Protein AF-A0A542JDL1-F1 (afdb_monomer)

Solvent-accessible surface area (backbone atoms only — not comparable to full-atom values): 21904 Å² total; per-residue (Å²): 132,82,63,81,67,79,85,82,78,101,64,86,51,39,43,57,43,78,58,89,78,46,57,87,35,74,65,71,16,30,47,76,45,50,48,63,44,62,78,68,61,75,59,89,85,88,83,86,91,73,63,90,62,46,64,62,52,48,58,57,48,55,65,62,61,73,72,66,77,80,80,85,80,76,88,78,86,80,82,90,87,71,86,80,80,75,82,74,82,77,79,75,71,86,56,79,58,54,54,52,52,51,52,53,50,52,49,50,48,52,52,49,55,56,51,54,67,49,45,57,62,52,50,53,51,49,49,54,50,39,51,72,70,62,78,46,55,76,68,55,51,50,52,54,50,52,55,48,48,53,52,50,48,52,52,52,52,50,43,51,51,52,22,51,51,41,27,51,55,32,46,75,71,71,43,54,75,66,56,14,45,35,52,13,33,43,72,70,31,62,63,72,56,13,48,51,50,38,48,50,53,46,25,53,50,27,34,54,31,47,77,67,70,51,62,71,66,66,88,92,40,49,78,41,51,35,51,71,84,45,45,60,59,52,49,52,51,56,68,44,44,63,57,52,53,52,50,42,67,74,72,45,88,50,66,69,58,42,51,53,50,49,53,51,50,54,52,50,43,54,49,51,52,13,48,53,25,20,33,67,31,30,40,24,38,39,46,96,56,30,37,38,45,46,47,49,85,75,36,71,49,78,43,59,23,76,41,54,66,47,71,45,86,44,78,48,68,82,50,91,48,70,64,44,77,56,98,34,32,35,36,35,32,53,78,39,31,19,42,29,34,34,35,39,73,53,75,42,79,44,50,79,39,95,94,48,76,67,41,58,27,38,32,44,29,32,47,48,64,54,60,69,60,47,43,51,54,54,51,56,48,35,72,72,99

Secondary structure (DSSP, 8-state):
-------SSSS--EEEEE-SS-TTSTBTTEEEEETHHHHTT----------TTHHHHHHHHHHHHTT-PPP-----PPPS-S-----------SHHHHHHHHHHHHHHHHHHHHHHHHHHHHHHHHHHHHHHTT-S-HHHHHHHHHHHHHHHHHHHHHHHHHHHHHHHHHHHTT--HHHHHHHHHHH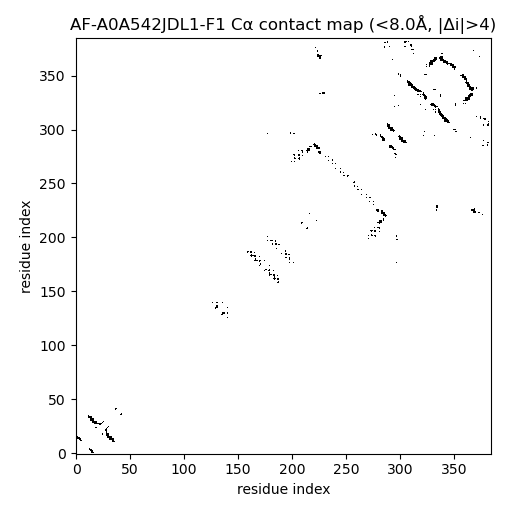HS-HHHHHHHHHHHHHHHHHHHHHTT--S--TT-EEE---TTTHHHHHHHHHHHHHHHHHHHHH---HHHHHHHHHHHHHHHHHHHHHHHHHHHS-EEEETTEEEEEETTTEEEEEEGGGEEEEEEEEE----SSSEEETTEEEE-BTTBEEEEEEEEEEEEE-SSTTSPPEEEEEEEE--S-HHHHHHHHHHHHHH-

Structure (mmCIF, N/CA/C/O backbone):
data_AF-A0A542JDL1-F1
#
_entry.id   AF-A0A542JDL1-F1
#
loop_
_atom_site.group_PDB
_atom_site.id
_atom_site.type_symbol
_atom_site.label_atom_id
_atom_site.label_alt_id
_atom_site.label_comp_id
_atom_site.label_asym_id
_atom_site.label_entity_id
_atom_site.label_seq_id
_atom_site.pdbx_PDB_ins_code
_atom_site.Cartn_x
_atom_site.Cartn_y
_atom_site.Cartn_z
_atom_site.occupancy
_atom_site.B_iso_or_equiv
_atom_site.auth_seq_id
_atom_site.auth_comp_id
_atom_site.auth_asym_id
_atom_site.auth_atom_id
_atom_site.pdbx_PDB_model_num
ATOM 1 N N . MET A 1 1 ? 19.015 -34.267 10.831 1.00 32.06 1 MET A N 1
ATOM 2 C CA . MET A 1 1 ? 19.212 -35.729 10.903 1.00 32.06 1 MET A CA 1
ATOM 3 C C . MET A 1 1 ? 18.050 -36.296 11.709 1.00 32.06 1 MET A C 1
ATOM 5 O O . MET A 1 1 ? 18.019 -36.111 12.917 1.00 32.06 1 MET A O 1
ATOM 9 N N . ILE A 1 2 ? 17.034 -36.841 11.033 1.00 35.03 2 ILE A N 1
ATOM 10 C CA . ILE A 1 2 ? 15.850 -37.437 11.670 1.00 35.03 2 ILE A CA 1
ATOM 11 C C . ILE A 1 2 ? 16.162 -38.924 11.832 1.00 35.03 2 ILE A C 1
ATOM 13 O O . ILE A 1 2 ? 16.300 -39.626 10.835 1.00 35.03 2 ILE A O 1
ATOM 17 N N . SER A 1 3 ? 16.343 -39.383 13.068 1.00 35.00 3 SER A N 1
ATOM 18 C CA . SER A 1 3 ? 16.451 -40.809 13.382 1.00 35.00 3 SER A CA 1
ATOM 19 C C . SER A 1 3 ? 15.137 -41.237 14.024 1.00 35.00 3 SER A C 1
ATOM 21 O O . SER A 1 3 ? 14.759 -40.691 15.063 1.00 35.00 3 SER A O 1
ATOM 23 N N . GLY A 1 4 ? 14.407 -42.137 13.366 1.00 37.56 4 GLY A N 1
ATOM 24 C CA . GLY A 1 4 ? 13.208 -42.752 13.926 1.00 37.56 4 GLY A CA 1
ATOM 25 C C . GLY A 1 4 ? 13.611 -43.799 14.956 1.00 37.56 4 GLY A C 1
ATOM 26 O O . GLY A 1 4 ? 14.394 -44.695 14.650 1.00 37.56 4 GLY A O 1
ATOM 27 N N . ILE A 1 5 ? 13.088 -43.683 16.173 1.00 40.69 5 ILE A N 1
ATOM 28 C CA . ILE A 1 5 ? 13.217 -44.715 17.200 1.00 40.69 5 ILE A CA 1
ATOM 29 C C . ILE A 1 5 ? 11.825 -45.298 17.410 1.00 40.69 5 ILE A C 1
ATOM 31 O O . ILE A 1 5 ? 10.937 -44.608 17.897 1.00 40.69 5 ILE A O 1
ATOM 35 N N . SER A 1 6 ? 11.649 -46.569 17.064 1.00 37.97 6 SER A N 1
ATOM 36 C CA . SER A 1 6 ? 10.737 -47.450 17.794 1.00 37.97 6 SER A CA 1
ATOM 37 C C . SER A 1 6 ? 11.173 -48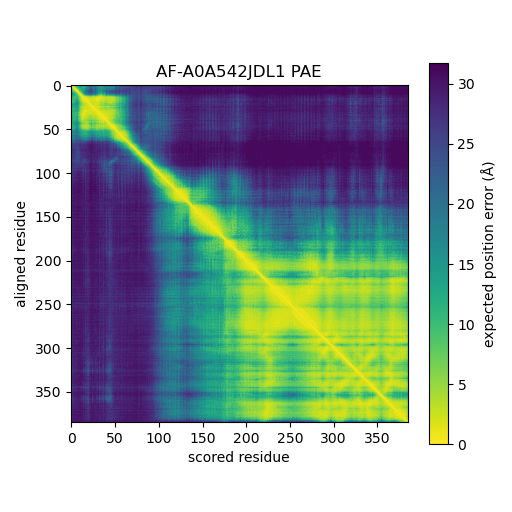.903 17.580 1.00 37.97 6 SER A C 1
ATOM 39 O O . SER A 1 6 ? 10.974 -49.462 16.496 1.00 37.97 6 SER A O 1
ATOM 41 N N . PRO A 1 7 ? 11.832 -49.531 18.568 1.00 39.81 7 PRO A N 1
ATOM 42 C CA . PRO A 1 7 ? 11.966 -50.971 18.609 1.00 39.81 7 PRO A CA 1
ATOM 43 C C . PRO A 1 7 ? 10.671 -51.551 19.192 1.00 39.81 7 PRO A C 1
ATOM 45 O O . PRO A 1 7 ? 10.426 -51.411 20.378 1.00 39.81 7 PRO A O 1
ATOM 48 N N . ARG A 1 8 ? 9.882 -52.223 18.345 1.00 43.44 8 ARG A N 1
ATOM 49 C CA . ARG A 1 8 ? 8.829 -53.199 18.702 1.00 43.44 8 ARG A CA 1
ATOM 50 C C . ARG A 1 8 ? 7.831 -52.775 19.805 1.00 43.44 8 ARG A C 1
ATOM 52 O O . ARG A 1 8 ? 8.118 -52.903 20.985 1.00 43.44 8 ARG A O 1
ATOM 59 N N . GLY A 1 9 ? 6.585 -52.511 19.402 1.00 40.47 9 GLY A N 1
ATOM 60 C CA . GLY A 1 9 ? 5.403 -52.653 20.268 1.00 40.47 9 GLY A CA 1
ATOM 61 C C . GLY A 1 9 ? 4.660 -51.350 20.575 1.00 40.47 9 GLY A C 1
ATOM 62 O O . GLY A 1 9 ? 5.189 -50.471 21.236 1.00 40.47 9 GLY A O 1
ATOM 63 N N . THR A 1 10 ? 3.419 -51.269 20.085 1.00 44.84 10 THR A N 1
ATOM 64 C CA . THR A 1 10 ? 2.238 -50.594 20.679 1.00 44.84 10 THR A CA 1
ATOM 65 C C . THR A 1 10 ? 2.277 -49.134 21.167 1.00 44.84 10 THR A C 1
ATOM 67 O O . THR A 1 10 ? 1.243 -48.679 21.643 1.00 44.84 10 THR A O 1
ATOM 70 N N . GLU A 1 11 ? 3.349 -48.358 20.991 1.00 48.88 11 GLU A N 1
ATOM 71 C CA . GLU A 1 11 ? 3.325 -46.905 21.250 1.00 48.88 11 GLU A CA 1
ATOM 72 C C . GLU A 1 11 ? 3.277 -46.056 19.961 1.00 48.88 11 GLU A C 1
ATOM 74 O O . GLU A 1 11 ? 3.924 -46.413 18.967 1.00 48.88 11 GLU A O 1
ATOM 79 N N . PRO A 1 12 ? 2.536 -44.924 19.944 1.00 58.44 12 PRO A N 1
ATOM 80 C CA . PRO A 1 12 ? 2.512 -44.004 18.809 1.00 58.44 12 PRO A CA 1
ATOM 81 C C . PRO A 1 12 ? 3.921 -43.462 18.546 1.00 58.44 12 PRO A C 1
ATOM 83 O O . PRO A 1 12 ? 4.514 -42.800 19.395 1.00 58.44 12 PRO A O 1
ATOM 86 N N . GLY A 1 13 ? 4.479 -43.752 17.370 1.00 77.25 13 GLY A N 1
ATOM 87 C CA . GLY A 1 13 ? 5.825 -43.302 17.023 1.00 77.25 13 GLY A CA 1
ATOM 88 C C . GLY A 1 13 ? 5.961 -41.772 17.023 1.00 77.25 13 GLY A C 1
ATOM 89 O O . GLY A 1 13 ? 4.993 -41.034 16.816 1.00 77.25 13 GLY A O 1
ATOM 90 N N . ALA A 1 14 ? 7.180 -41.284 17.261 1.00 83.69 14 ALA A N 1
ATOM 91 C CA . ALA A 1 14 ? 7.485 -39.857 17.315 1.00 83.69 14 ALA A CA 1
ATOM 92 C C . ALA A 1 14 ? 8.781 -39.515 16.568 1.00 83.69 14 ALA A C 1
ATOM 94 O O . ALA A 1 14 ? 9.742 -40.288 16.525 1.00 83.69 14 ALA A O 1
ATOM 95 N N . PHE A 1 15 ? 8.828 -38.316 15.992 1.00 84.31 15 PHE A N 1
ATOM 96 C CA . PHE A 1 15 ? 10.044 -37.706 15.476 1.00 84.31 15 PHE A CA 1
ATOM 97 C C . PHE A 1 15 ? 10.822 -37.044 16.605 1.00 84.31 15 PHE A C 1
ATOM 99 O O . PHE A 1 15 ? 10.274 -36.275 17.391 1.00 84.31 15 PHE A O 1
ATOM 106 N N . ARG A 1 16 ? 12.135 -37.262 16.644 1.00 86.38 16 ARG A N 1
ATOM 107 C CA . ARG A 1 16 ? 13.022 -36.455 17.480 1.00 86.38 16 ARG A CA 1
ATOM 108 C C . ARG A 1 16 ? 13.353 -35.150 16.758 1.00 86.38 16 ARG A C 1
ATOM 110 O O . ARG A 1 16 ? 13.990 -35.173 15.705 1.00 86.38 16 ARG A O 1
ATOM 117 N N . ILE A 1 17 ? 12.947 -34.026 17.339 1.00 89.69 17 ILE A N 1
ATOM 118 C CA . ILE A 1 17 ? 13.178 -32.679 16.807 1.00 89.69 17 ILE A CA 1
ATOM 119 C C . ILE A 1 17 ? 14.267 -31.965 17.608 1.00 89.69 17 ILE A C 1
ATOM 121 O O . ILE A 1 17 ? 14.363 -32.130 18.823 1.00 89.69 17 ILE A O 1
ATOM 125 N N . ARG A 1 18 ? 15.099 -31.172 16.929 1.00 88.25 18 ARG A N 1
ATOM 126 C CA . ARG A 1 18 ? 16.069 -30.268 17.561 1.00 88.25 18 ARG A CA 1
ATOM 127 C C . ARG A 1 18 ? 15.521 -28.851 17.482 1.00 88.25 18 ARG A C 1
ATOM 129 O O . ARG A 1 18 ? 15.184 -28.412 16.387 1.00 88.25 18 ARG A O 1
ATOM 136 N N . ASN A 1 19 ? 15.459 -28.155 18.609 1.00 83.69 19 ASN A N 1
ATOM 137 C CA . ASN A 1 19 ? 14.991 -26.774 18.673 1.00 83.69 19 ASN A CA 1
ATOM 138 C C . ASN A 1 19 ? 16.173 -25.798 18.824 1.00 83.69 19 ASN A C 1
ATOM 140 O O . ASN A 1 19 ? 17.280 -26.195 19.192 1.00 83.69 19 ASN A O 1
ATOM 144 N N . SER A 1 20 ? 15.945 -24.522 18.521 1.00 86.06 20 SER A N 1
ATOM 145 C CA . SER A 1 20 ? 16.927 -23.436 18.606 1.00 86.06 20 SER A CA 1
ATOM 146 C C . SER A 1 20 ? 16.828 -22.611 19.897 1.00 86.06 20 SER A C 1
ATOM 148 O O . SER A 1 20 ? 17.533 -21.617 20.027 1.00 86.06 20 SER A O 1
ATOM 150 N N . TRP A 1 21 ? 15.997 -23.005 20.868 1.00 81.50 21 TRP A N 1
ATOM 151 C CA . TRP A 1 21 ? 15.801 -22.302 22.153 1.00 81.50 21 TRP A CA 1
ATOM 152 C C . TRP A 1 21 ? 16.861 -22.619 23.226 1.00 81.50 21 TRP A C 1
ATOM 154 O O . TRP A 1 21 ? 16.598 -22.536 24.422 1.00 81.50 21 TRP A O 1
ATOM 164 N N . GLY A 1 22 ? 18.072 -22.992 22.808 1.00 73.06 22 GLY A N 1
ATOM 165 C CA . GLY A 1 22 ? 19.167 -23.349 23.711 1.00 73.06 22 GLY A CA 1
ATOM 166 C C . GLY A 1 22 ? 19.076 -24.767 24.293 1.00 73.06 22 GLY A C 1
ATOM 167 O O . GLY A 1 22 ? 18.104 -25.498 24.104 1.00 73.06 22 GLY A O 1
ATOM 168 N N . THR A 1 23 ? 20.136 -25.182 24.991 1.00 87.19 23 THR A N 1
ATOM 169 C CA . THR A 1 23 ? 20.276 -26.540 25.554 1.00 87.19 23 THR A CA 1
ATOM 170 C C . THR A 1 23 ? 19.458 -26.765 26.825 1.00 87.19 23 THR A C 1
ATOM 172 O O . THR A 1 23 ? 19.234 -27.918 27.191 1.00 87.19 23 THR A O 1
ATOM 175 N N . GLY A 1 24 ? 18.985 -25.690 27.467 1.00 77.94 24 GLY A N 1
ATOM 176 C CA . GLY A 1 24 ? 18.113 -25.744 28.644 1.00 77.94 24 GLY A CA 1
ATOM 177 C C . GLY A 1 24 ? 16.659 -26.123 28.340 1.00 77.94 24 GLY A C 1
ATOM 178 O O . GLY A 1 24 ? 15.908 -26.419 29.262 1.00 77.94 24 GLY A O 1
ATOM 179 N N . TRP A 1 25 ? 16.251 -26.140 27.067 1.00 84.25 25 TRP A N 1
ATOM 180 C CA . TRP A 1 25 ? 14.904 -26.540 26.661 1.00 84.25 25 TRP A CA 1
ATOM 181 C C . TRP A 1 25 ? 14.836 -28.028 26.286 1.00 84.25 25 TRP A C 1
ATOM 183 O O . TRP A 1 25 ? 15.697 -28.546 25.570 1.00 84.25 25 TRP A O 1
ATOM 193 N N . GLY A 1 26 ? 13.783 -28.720 26.731 1.00 86.88 26 GLY A N 1
ATOM 194 C CA . GLY A 1 26 ? 13.583 -30.147 26.464 1.00 86.88 26 GLY A CA 1
ATOM 195 C C . GLY A 1 26 ? 14.685 -31.023 27.072 1.00 86.88 26 GLY A C 1
ATOM 196 O O . GLY A 1 26 ? 15.199 -30.745 28.153 1.00 86.88 26 GLY A O 1
ATOM 197 N N . ARG A 1 27 ? 15.074 -32.096 26.373 1.00 83.12 27 ARG A N 1
ATOM 198 C CA . ARG A 1 27 ? 16.252 -32.902 26.735 1.00 83.12 27 ARG A CA 1
ATOM 199 C C . ARG A 1 27 ? 17.445 -32.464 25.891 1.00 83.12 27 ARG A C 1
ATOM 201 O O . ARG A 1 27 ? 17.598 -32.915 24.756 1.00 83.12 27 ARG A O 1
ATOM 208 N N . GLN A 1 28 ? 18.276 -31.581 26.449 1.00 86.75 28 GLN A N 1
ATOM 209 C CA . GLN A 1 28 ? 19.470 -31.020 25.796 1.00 86.75 28 GLN A CA 1
ATOM 210 C C . GLN A 1 28 ? 19.168 -30.319 24.454 1.00 86.75 28 GLN A C 1
ATOM 212 O O . GLN A 1 28 ? 19.887 -30.496 23.470 1.00 86.75 28 GLN A O 1
ATOM 217 N N . GLY A 1 29 ? 18.076 -29.554 24.378 1.00 83.56 29 GLY A N 1
ATOM 218 C CA . GLY A 1 29 ? 17.632 -28.876 23.153 1.00 83.56 29 GLY A CA 1
ATOM 219 C C . GLY A 1 29 ? 16.816 -29.751 22.192 1.00 83.56 29 GLY A C 1
ATOM 220 O O . GLY A 1 29 ? 16.484 -29.303 21.091 1.00 83.56 29 GLY A O 1
ATOM 221 N N . TYR A 1 30 ? 16.488 -30.992 22.571 1.00 90.06 30 TYR A N 1
ATOM 222 C CA . TYR A 1 30 ? 15.665 -31.901 21.770 1.00 90.06 30 TYR A CA 1
ATOM 223 C C . TYR A 1 30 ? 14.284 -32.136 22.387 1.00 90.06 30 TYR A C 1
ATOM 225 O O . TYR A 1 30 ? 14.144 -32.270 23.604 1.00 90.06 30 TYR A O 1
ATOM 233 N N . GLY A 1 31 ? 13.281 -32.253 21.516 1.00 86.31 31 GLY A N 1
ATOM 234 C CA . GLY A 1 31 ? 11.911 -32.647 21.843 1.00 86.31 31 GLY A CA 1
ATOM 235 C C . GLY A 1 31 ? 11.453 -33.851 21.019 1.00 86.31 31 GLY A C 1
ATOM 236 O O . GLY A 1 31 ? 12.120 -34.254 20.061 1.00 86.31 31 GLY A O 1
ATOM 237 N N . LEU A 1 32 ? 10.311 -34.424 21.392 1.00 88.31 32 LEU A N 1
ATOM 238 C CA . LEU A 1 32 ? 9.630 -35.471 20.631 1.00 88.31 32 LEU A CA 1
ATOM 239 C C . LEU A 1 32 ? 8.338 -34.900 20.046 1.00 88.31 32 LEU A C 1
ATOM 241 O O . LEU A 1 32 ? 7.563 -34.269 20.757 1.00 88.31 32 LEU A O 1
ATOM 245 N N . LEU A 1 33 ? 8.128 -35.121 18.753 1.00 84.38 33 LEU A N 1
ATOM 246 C CA . LEU A 1 33 ? 6.940 -34.720 18.012 1.00 84.38 33 LEU A CA 1
ATOM 247 C C . LEU A 1 33 ? 6.203 -35.985 17.547 1.00 84.38 33 LEU A C 1
ATOM 249 O O . LEU A 1 33 ? 6.721 -36.675 16.665 1.00 84.38 33 LEU A O 1
ATOM 253 N N . PRO A 1 34 ? 5.034 -36.322 18.116 1.00 84.38 34 PRO A N 1
ATOM 254 C CA . PRO A 1 34 ? 4.273 -37.505 17.715 1.00 84.38 34 PRO A CA 1
ATOM 255 C C . PRO A 1 34 ? 3.920 -37.493 16.224 1.00 84.38 34 PRO A C 1
ATOM 257 O O . PRO A 1 34 ? 3.607 -36.437 15.671 1.00 84.38 34 PRO A O 1
ATOM 260 N N . TYR A 1 35 ? 3.899 -38.660 15.574 1.00 80.31 35 TYR A N 1
ATOM 261 C CA . TYR A 1 35 ? 3.493 -38.775 14.164 1.00 80.31 35 TYR A CA 1
ATOM 262 C C . TYR A 1 35 ? 2.070 -38.263 13.912 1.00 80.31 35 TYR A C 1
ATOM 264 O O . TYR A 1 35 ? 1.810 -37.710 12.845 1.00 80.31 35 TYR A O 1
ATOM 272 N N . ALA A 1 36 ? 1.198 -38.322 14.923 1.00 75.69 36 ALA A N 1
ATOM 273 C CA . ALA A 1 36 ? -0.155 -37.774 14.873 1.00 75.69 36 ALA A CA 1
ATOM 274 C C . ALA A 1 36 ? -0.201 -36.293 14.445 1.00 75.69 36 ALA A C 1
ATOM 276 O O . ALA A 1 36 ? -1.127 -35.899 13.747 1.00 75.69 36 ALA A O 1
ATOM 277 N N . PHE A 1 37 ? 0.812 -35.479 14.774 1.00 74.75 37 PHE A N 1
ATOM 278 C CA . PHE A 1 37 ? 0.869 -34.077 14.331 1.00 74.75 37 PHE A CA 1
ATOM 279 C C . PHE A 1 37 ? 1.006 -33.940 12.809 1.00 74.75 37 PHE A C 1
ATOM 281 O O . PHE A 1 37 ? 0.487 -32.990 12.223 1.00 74.75 37 PHE A O 1
ATOM 288 N N . PHE A 1 38 ? 1.690 -34.885 12.162 1.00 76.81 38 PHE A N 1
ATOM 289 C CA . PHE A 1 38 ? 1.789 -34.942 10.705 1.00 76.81 38 PHE A CA 1
ATOM 290 C C . PHE A 1 38 ? 0.529 -35.537 10.081 1.00 76.81 38 PHE A C 1
ATOM 292 O O . PHE A 1 38 ? 0.024 -34.995 9.101 1.00 76.81 38 PHE A O 1
ATOM 299 N N . GLU A 1 39 ? 0.003 -36.620 10.656 1.00 75.81 39 GLU A N 1
ATOM 300 C CA . GLU A 1 39 ? -1.213 -37.275 10.159 1.00 75.81 39 GLU A CA 1
ATOM 301 C C . GLU A 1 39 ? -2.433 -36.346 10.218 1.00 75.81 39 GLU A C 1
ATOM 303 O O . GLU A 1 39 ? -3.248 -36.343 9.300 1.00 75.81 39 GLU A O 1
ATOM 308 N N . GLN A 1 40 ? -2.519 -35.502 11.249 1.00 76.94 40 GLN A N 1
ATOM 309 C CA . GLN A 1 40 ? -3.594 -34.523 11.440 1.00 76.94 40 GLN A CA 1
ATOM 310 C C . GLN A 1 40 ? -3.332 -33.174 10.744 1.00 76.94 40 GLN A C 1
ATOM 312 O O . GLN A 1 40 ? -4.075 -32.225 10.967 1.00 76.94 40 GLN A O 1
ATOM 317 N N . GLN A 1 41 ? -2.285 -33.063 9.914 1.00 75.56 41 GLN A N 1
ATOM 318 C CA . GLN A 1 41 ? -1.916 -31.833 9.192 1.00 75.56 41 GLN A CA 1
ATOM 319 C C . GLN A 1 41 ? -1.727 -30.593 10.092 1.00 75.56 41 GLN A C 1
ATOM 321 O O . GLN A 1 41 ? -1.941 -29.459 9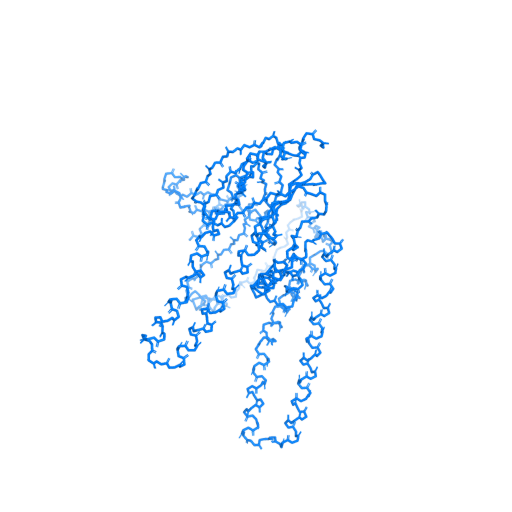.670 1.00 75.56 41 GLN A O 1
ATOM 326 N N . LEU A 1 42 ? -1.256 -30.788 11.326 1.00 72.75 42 LEU A N 1
ATOM 327 C CA . LEU A 1 42 ? -0.994 -29.706 12.286 1.00 72.75 42 LEU A CA 1
ATOM 328 C C . LEU A 1 42 ? 0.377 -29.035 12.076 1.00 72.75 42 LEU A C 1
ATOM 330 O O . LEU A 1 42 ? 0.768 -28.146 12.830 1.00 72.75 42 LEU A O 1
ATOM 334 N N . THR A 1 43 ? 1.128 -29.463 11.058 1.00 75.69 43 THR A N 1
ATOM 335 C CA . THR A 1 43 ? 2.418 -28.874 10.669 1.00 75.69 43 THR A CA 1
ATOM 336 C C . THR A 1 43 ? 2.249 -28.041 9.398 1.00 75.69 43 THR A C 1
ATOM 338 O O . THR A 1 43 ? 1.572 -28.473 8.473 1.00 75.69 43 THR A O 1
ATOM 341 N N . GLY A 1 44 ? 2.845 -26.843 9.352 1.00 73.69 44 GLY A N 1
ATOM 342 C CA . GLY A 1 44 ? 2.694 -25.911 8.226 1.00 73.69 44 GLY A CA 1
ATOM 343 C C . GLY A 1 44 ? 3.479 -26.325 6.978 1.00 73.69 44 GLY A C 1
ATOM 344 O O . GLY A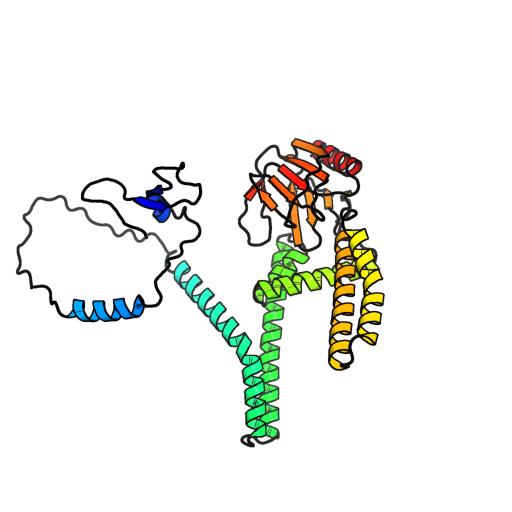 1 44 ? 2.918 -26.851 6.024 1.00 73.69 44 GLY A O 1
ATOM 345 N N . GLU A 1 45 ? 4.792 -26.077 6.970 1.00 69.44 45 GLU A N 1
ATOM 346 C CA . GLU A 1 45 ? 5.674 -26.429 5.850 1.00 69.44 45 GLU A CA 1
ATOM 347 C C . GLU A 1 45 ? 6.738 -27.442 6.279 1.00 69.44 45 GLU A C 1
ATOM 349 O O . GLU A 1 45 ? 7.321 -27.336 7.358 1.00 69.44 45 GLU A O 1
ATOM 354 N N . SER A 1 46 ? 7.016 -28.413 5.408 1.00 77.38 46 SER A N 1
ATOM 355 C CA . SER A 1 46 ? 8.009 -29.464 5.638 1.00 77.38 46 SER A CA 1
ATOM 356 C C . SER A 1 46 ? 9.031 -29.486 4.509 1.00 77.38 46 SER A C 1
ATOM 358 O O . SER A 1 46 ? 8.686 -29.720 3.353 1.00 77.38 46 SER A O 1
ATOM 360 N N . TRP A 1 47 ? 10.300 -29.275 4.854 1.00 66.62 47 TRP A N 1
ATOM 361 C CA . TRP A 1 47 ? 11.412 -29.243 3.907 1.00 66.62 47 TRP A CA 1
ATOM 362 C C . TRP A 1 47 ? 12.389 -30.379 4.209 1.00 66.62 47 TRP A C 1
ATOM 364 O O . TRP A 1 47 ? 12.794 -30.577 5.356 1.00 66.62 47 TRP A O 1
ATOM 374 N N . VAL A 1 48 ? 12.792 -31.125 3.179 1.00 75.25 48 VAL A N 1
ATOM 375 C CA . VAL A 1 48 ? 13.805 -32.181 3.300 1.00 75.25 48 VAL A CA 1
ATOM 376 C C . VAL A 1 48 ? 15.106 -31.670 2.700 1.00 75.25 48 VAL A C 1
ATOM 378 O O . VAL A 1 48 ? 15.182 -31.400 1.504 1.00 75.25 48 VAL A O 1
ATOM 381 N N . VAL A 1 49 ? 16.141 -31.548 3.530 1.00 68.50 49 VAL A N 1
ATOM 382 C CA . VAL A 1 49 ? 17.491 -31.224 3.063 1.00 68.50 49 VAL A CA 1
ATOM 383 C C . VAL A 1 49 ? 18.192 -32.515 2.672 1.00 68.50 49 VAL A C 1
ATOM 385 O O . VAL A 1 49 ? 18.316 -33.441 3.475 1.00 68.50 49 VAL A O 1
ATOM 388 N N . VAL A 1 50 ? 18.653 -32.559 1.430 1.00 76.81 50 VAL A N 1
ATOM 389 C CA . VAL A 1 50 ? 19.348 -33.698 0.843 1.00 76.81 50 VAL A CA 1
ATOM 390 C C . VAL A 1 50 ? 20.720 -33.223 0.368 1.00 76.81 50 VAL A C 1
ATOM 392 O O . VAL A 1 50 ? 20.840 -32.159 -0.232 1.00 76.81 50 VAL A O 1
ATOM 395 N N . GLU A 1 51 ? 21.767 -33.994 0.653 1.00 70.44 51 GLU A N 1
ATOM 396 C CA . GLU A 1 51 ? 23.132 -33.696 0.203 1.00 70.44 51 GLU A CA 1
ATOM 397 C C . GLU A 1 51 ? 23.216 -33.770 -1.335 1.00 70.44 51 GLU A C 1
ATOM 399 O O . GLU A 1 51 ? 22.640 -34.6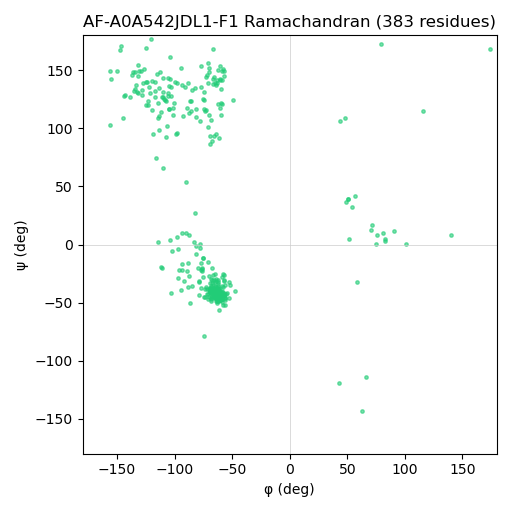84 -1.926 1.00 70.44 51 GLU A O 1
ATOM 404 N N . GLN A 1 52 ? 23.936 -32.849 -1.991 1.00 67.19 52 GLN A N 1
ATOM 405 C CA . GLN A 1 52 ? 23.962 -32.723 -3.464 1.00 67.19 52 GLN A CA 1
ATOM 406 C C . GLN A 1 52 ? 24.275 -34.041 -4.200 1.00 67.19 52 GLN A C 1
ATOM 408 O O . GLN A 1 52 ? 23.697 -34.327 -5.246 1.00 67.19 52 GLN A O 1
ATOM 413 N N . ASP A 1 53 ? 25.133 -34.893 -3.633 1.00 72.06 53 ASP A N 1
ATOM 414 C CA . ASP A 1 53 ? 25.513 -36.181 -4.229 1.00 72.06 53 ASP A CA 1
ATOM 415 C C . ASP A 1 53 ? 24.662 -37.376 -3.754 1.00 72.06 53 ASP A C 1
ATOM 417 O O . ASP A 1 53 ? 24.983 -38.541 -4.027 1.00 72.06 53 ASP A O 1
ATOM 421 N N . TRP A 1 54 ? 23.568 -37.132 -3.027 1.00 68.50 54 TRP A N 1
ATOM 422 C CA . TRP A 1 54 ? 22.631 -38.179 -2.614 1.00 68.50 54 TRP A CA 1
ATOM 423 C C . TRP A 1 54 ? 22.040 -38.920 -3.809 1.00 68.50 54 TRP A C 1
ATOM 425 O O . TRP A 1 54 ? 22.023 -40.148 -3.808 1.00 68.50 54 TRP A O 1
ATOM 435 N N . GLU A 1 55 ? 21.616 -38.208 -4.854 1.00 61.38 55 GLU A N 1
ATOM 436 C CA . GLU A 1 55 ? 20.960 -38.834 -6.004 1.00 61.38 55 GLU A CA 1
ATOM 437 C C . GLU A 1 55 ? 21.912 -39.786 -6.747 1.00 61.38 55 GLU A C 1
ATOM 439 O O . GLU A 1 55 ? 21.540 -40.903 -7.121 1.00 61.38 55 GLU A O 1
ATOM 444 N N . LYS A 1 56 ? 23.189 -39.399 -6.867 1.00 68.62 56 LYS A N 1
ATOM 445 C CA . LYS A 1 56 ? 24.245 -40.241 -7.446 1.00 68.62 56 LYS A CA 1
ATOM 446 C C . LYS A 1 56 ? 24.502 -41.484 -6.590 1.00 68.62 56 LYS A C 1
ATOM 448 O O . LYS A 1 56 ? 24.602 -42.586 -7.133 1.00 68.62 56 LYS A O 1
ATOM 453 N N . ARG A 1 57 ? 24.576 -41.344 -5.259 1.00 64.50 57 ARG A N 1
ATOM 454 C CA . ARG A 1 57 ? 24.743 -42.484 -4.333 1.00 64.50 57 ARG A CA 1
ATOM 455 C C . ARG A 1 57 ? 23.533 -43.410 -4.338 1.00 64.50 57 ARG A C 1
ATOM 457 O O . ARG A 1 57 ? 23.714 -44.625 -4.394 1.00 64.50 57 ARG A O 1
ATOM 464 N N . TRP A 1 58 ? 22.320 -42.866 -4.343 1.00 63.34 58 TRP A N 1
ATOM 465 C CA . TRP A 1 58 ? 21.085 -43.643 -4.374 1.00 63.34 58 TRP A CA 1
ATOM 466 C C . TRP A 1 58 ? 20.961 -44.442 -5.673 1.00 63.34 58 TRP A C 1
ATOM 468 O O . TRP A 1 58 ? 20.757 -45.652 -5.618 1.00 63.34 58 TRP A O 1
ATOM 478 N N . ARG A 1 59 ? 21.220 -43.829 -6.838 1.00 60.38 59 ARG A N 1
ATOM 479 C CA . ARG A 1 59 ? 21.221 -44.537 -8.133 1.00 60.38 59 ARG A CA 1
ATOM 480 C C . ARG A 1 59 ? 22.286 -45.637 -8.213 1.00 60.38 59 ARG A C 1
ATOM 482 O O . ARG A 1 59 ? 22.053 -46.649 -8.870 1.00 60.38 59 ARG A O 1
ATOM 489 N N . ARG A 1 60 ? 23.440 -45.481 -7.548 1.00 57.81 60 ARG A N 1
ATOM 490 C CA . ARG A 1 60 ? 24.465 -46.542 -7.438 1.00 57.81 60 ARG A CA 1
ATOM 491 C C . ARG A 1 60 ? 24.024 -47.681 -6.511 1.00 57.81 60 ARG A C 1
ATOM 493 O O . ARG A 1 60 ? 24.289 -48.841 -6.811 1.00 57.81 60 ARG A O 1
ATOM 500 N N . ARG A 1 61 ? 23.331 -47.368 -5.409 1.00 52.78 61 ARG A N 1
ATOM 501 C CA . ARG A 1 61 ? 22.832 -48.359 -4.438 1.00 52.78 61 ARG A CA 1
ATOM 502 C C . ARG A 1 61 ? 21.631 -49.139 -4.973 1.00 52.78 61 ARG A C 1
ATOM 504 O O . ARG A 1 61 ? 21.648 -50.360 -4.915 1.00 52.78 61 ARG A O 1
ATOM 511 N N . ALA A 1 62 ? 20.662 -48.458 -5.586 1.00 52.84 62 ALA A N 1
ATOM 512 C CA . ALA A 1 62 ? 19.474 -49.071 -6.181 1.00 52.84 62 ALA A CA 1
ATOM 513 C C . ALA A 1 62 ? 19.829 -50.090 -7.281 1.00 52.84 62 ALA A C 1
ATOM 515 O O . ALA A 1 62 ? 19.208 -51.147 -7.360 1.00 52.84 62 ALA A O 1
ATOM 516 N N . ARG A 1 63 ? 20.891 -49.838 -8.065 1.00 46.28 63 ARG A N 1
ATOM 517 C CA . ARG A 1 63 ? 21.414 -50.804 -9.051 1.00 46.28 63 ARG A CA 1
ATOM 518 C C . ARG A 1 63 ? 22.056 -52.044 -8.421 1.00 46.28 63 ARG A C 1
ATOM 520 O O . ARG A 1 63 ? 22.011 -53.104 -9.028 1.00 46.28 63 ARG A O 1
ATOM 527 N N . ARG A 1 64 ? 22.629 -51.939 -7.215 1.00 43.28 64 ARG A N 1
ATOM 528 C CA . ARG A 1 64 ? 23.174 -53.097 -6.478 1.00 43.28 64 ARG A CA 1
ATOM 529 C C . ARG A 1 64 ? 22.083 -53.917 -5.789 1.00 43.28 64 ARG A C 1
ATOM 531 O O . ARG A 1 64 ? 22.220 -55.128 -5.687 1.00 43.28 64 ARG A O 1
ATOM 538 N N . THR A 1 65 ? 20.998 -53.286 -5.341 1.00 44.00 65 THR A N 1
ATOM 539 C CA . THR A 1 65 ? 19.920 -53.978 -4.613 1.00 44.00 65 THR A CA 1
ATOM 540 C C . THR A 1 65 ? 18.956 -54.735 -5.538 1.00 44.00 65 THR A C 1
ATOM 542 O O . THR A 1 65 ? 18.329 -55.692 -5.099 1.00 44.00 65 THR A O 1
ATOM 545 N N . PHE A 1 66 ? 18.888 -54.393 -6.831 1.00 34.94 66 PHE A N 1
ATOM 546 C CA . PHE A 1 66 ? 18.027 -55.081 -7.809 1.00 34.94 66 PHE A CA 1
ATOM 547 C C . PHE A 1 66 ? 18.563 -56.433 -8.332 1.00 34.94 66 PHE A C 1
ATOM 549 O O . PHE A 1 66 ? 17.888 -57.078 -9.130 1.00 34.94 66 PHE A O 1
ATOM 556 N N . LEU A 1 67 ? 19.736 -56.892 -7.874 1.00 36.16 67 LEU A N 1
ATOM 557 C CA . LEU A 1 67 ? 20.321 -58.189 -8.261 1.00 36.16 67 LEU A CA 1
ATOM 558 C C . LEU A 1 67 ? 20.063 -59.333 -7.263 1.00 36.16 67 LEU A C 1
ATOM 560 O O . LEU A 1 67 ? 20.390 -60.477 -7.568 1.00 36.16 67 LEU A O 1
ATOM 564 N N . HIS A 1 68 ? 19.416 -59.081 -6.119 1.00 35.88 68 HIS A N 1
ATOM 565 C CA . HIS A 1 68 ? 18.970 -60.157 -5.228 1.00 35.88 68 HIS A CA 1
ATOM 566 C C . HIS A 1 68 ? 17.485 -60.467 -5.432 1.00 35.88 68 HIS A C 1
ATOM 568 O O . HIS A 1 68 ? 16.594 -59.852 -4.851 1.00 35.88 68 HIS A O 1
ATOM 574 N N . ARG A 1 69 ? 17.240 -61.470 -6.278 1.00 31.03 69 ARG A N 1
ATOM 575 C CA . ARG A 1 69 ? 15.958 -62.165 -6.428 1.00 31.03 69 ARG A CA 1
ATOM 576 C C . ARG A 1 69 ? 15.573 -62.776 -5.065 1.00 31.03 69 ARG A C 1
ATOM 578 O O . ARG A 1 69 ? 16.357 -63.577 -4.554 1.00 31.03 69 ARG A O 1
ATOM 585 N N . PRO A 1 70 ? 14.424 -62.440 -4.452 1.00 31.02 70 PRO A N 1
ATOM 586 C CA . PRO A 1 70 ? 14.003 -63.120 -3.232 1.00 31.02 70 PRO A CA 1
ATOM 587 C C . PRO A 1 70 ? 13.667 -64.590 -3.551 1.00 31.02 70 PRO A C 1
ATOM 589 O O . PRO A 1 70 ? 13.124 -64.871 -4.628 1.00 31.02 70 PRO A O 1
ATOM 592 N N . PRO A 1 71 ? 13.997 -65.544 -2.662 1.00 33.16 71 PRO A N 1
ATOM 593 C CA . PRO A 1 71 ? 13.704 -66.953 -2.882 1.00 33.16 71 PRO A CA 1
ATOM 594 C C . PRO A 1 71 ? 12.188 -67.188 -2.868 1.00 33.16 71 PRO A C 1
ATOM 596 O O . PRO A 1 71 ? 11.463 -66.640 -2.038 1.00 33.16 71 PRO A O 1
ATOM 599 N N . ARG A 1 72 ? 11.708 -68.016 -3.804 1.00 35.00 72 ARG A N 1
ATOM 600 C CA . ARG A 1 72 ? 10.321 -68.497 -3.849 1.00 35.00 72 ARG A CA 1
ATOM 601 C C . ARG A 1 72 ? 10.021 -69.266 -2.561 1.00 35.00 72 ARG A C 1
ATOM 603 O O . ARG A 1 72 ? 10.537 -70.364 -2.378 1.00 35.00 72 ARG A O 1
ATOM 610 N N . THR A 1 73 ? 9.166 -68.729 -1.697 1.00 34.38 73 THR A N 1
ATOM 611 C CA . THR A 1 73 ? 8.576 -69.503 -0.605 1.00 34.38 73 THR A CA 1
ATOM 612 C C . THR A 1 73 ? 7.452 -70.370 -1.171 1.00 34.38 73 THR A C 1
ATOM 614 O O . THR A 1 73 ? 6.389 -69.902 -1.574 1.00 34.38 73 THR A O 1
ATOM 617 N N . THR A 1 74 ? 7.741 -71.664 -1.258 1.00 34.97 74 THR A N 1
ATOM 618 C CA . THR A 1 74 ? 6.791 -72.753 -1.489 1.00 34.97 74 THR A CA 1
ATOM 619 C C . THR A 1 74 ? 5.747 -72.803 -0.372 1.00 34.97 74 THR A C 1
ATOM 621 O O . THR A 1 74 ? 6.047 -72.530 0.789 1.00 34.97 74 THR A O 1
ATOM 624 N N . GLY A 1 75 ? 4.508 -73.117 -0.754 1.00 41.28 75 GLY A N 1
ATOM 625 C CA . GLY A 1 75 ? 3.303 -72.920 0.045 1.00 41.28 75 GLY A CA 1
ATOM 626 C C . GLY A 1 75 ? 3.246 -73.599 1.415 1.00 41.28 75 GLY A C 1
ATOM 627 O O . GLY A 1 75 ? 3.748 -74.700 1.620 1.00 41.28 75 GLY A O 1
ATOM 628 N N . LYS A 1 76 ? 2.498 -72.952 2.313 1.00 33.28 76 LYS A N 1
ATOM 629 C CA . LYS A 1 76 ? 1.720 -73.578 3.389 1.00 33.28 76 LYS A CA 1
ATOM 630 C C . LYS A 1 76 ? 0.415 -72.790 3.549 1.00 33.28 76 LYS A C 1
ATOM 632 O O . LYS A 1 76 ? 0.446 -71.564 3.636 1.00 33.28 76 LYS A O 1
ATOM 637 N N . ARG A 1 77 ? -0.727 -73.489 3.536 1.00 36.78 77 ARG A N 1
ATOM 638 C CA . ARG A 1 77 ? -2.040 -72.921 3.893 1.00 36.78 77 ARG A CA 1
ATOM 639 C C . ARG A 1 77 ? -2.011 -72.485 5.368 1.00 36.78 77 ARG A C 1
ATOM 641 O O . ARG A 1 77 ? -1.469 -73.237 6.178 1.00 36.78 77 ARG A O 1
ATOM 648 N N . PRO A 1 78 ? -2.581 -71.326 5.736 1.00 36.88 78 PRO A N 1
ATOM 649 C CA . PRO A 1 78 ? -2.764 -70.976 7.140 1.00 36.88 78 PRO A CA 1
ATOM 650 C C . PRO A 1 78 ? -3.888 -71.826 7.770 1.00 36.88 78 PRO A C 1
ATOM 652 O O . PRO A 1 78 ? -4.860 -72.137 7.075 1.00 36.88 78 PRO A O 1
ATOM 655 N N . PRO A 1 79 ? -3.765 -72.216 9.052 1.00 34.78 79 PRO A N 1
ATOM 656 C CA . PRO A 1 79 ? -4.763 -73.016 9.752 1.00 34.78 79 PRO A CA 1
ATOM 657 C C . PRO A 1 79 ? -6.045 -72.222 10.038 1.00 34.78 79 PRO A C 1
ATOM 659 O O . PRO A 1 79 ? -6.045 -71.002 10.220 1.00 34.78 79 PRO A O 1
ATOM 662 N N . GLU A 1 80 ? -7.143 -72.963 10.041 1.00 37.59 80 GLU A N 1
ATOM 663 C CA . GLU A 1 80 ? -8.529 -72.528 10.163 1.00 37.59 80 GLU A CA 1
ATOM 664 C C . GLU A 1 80 ? -8.833 -72.119 11.617 1.00 37.59 80 GLU A C 1
ATOM 666 O O . GLU A 1 80 ? -8.589 -72.899 12.533 1.00 37.59 80 GLU A O 1
ATOM 671 N N . GLY A 1 81 ? -9.314 -70.885 11.846 1.00 44.19 81 GLY A N 1
ATOM 672 C CA . GLY A 1 81 ? -9.762 -70.450 13.184 1.00 44.19 81 GLY A CA 1
ATOM 673 C C . GLY A 1 81 ? -9.432 -69.022 13.649 1.00 44.19 81 GLY A C 1
ATOM 674 O O . GLY A 1 81 ? -9.687 -68.708 14.805 1.00 44.19 81 GLY A O 1
ATOM 675 N N . SER A 1 82 ? -8.898 -68.128 12.809 1.00 29.50 82 SER A N 1
ATOM 676 C CA . SER A 1 82 ? -8.697 -66.711 13.182 1.00 29.50 82 SER A CA 1
ATOM 677 C C . SER A 1 82 ? -9.838 -65.812 12.666 1.00 29.50 82 SER A C 1
ATOM 679 O O . SER A 1 82 ? -10.304 -66.007 11.537 1.00 29.50 82 SER A O 1
ATOM 681 N N . PRO A 1 83 ? -10.326 -64.833 13.459 1.00 29.52 83 PRO A N 1
ATOM 682 C CA . PRO A 1 83 ? -11.457 -63.996 13.073 1.00 29.52 83 PRO A CA 1
ATOM 683 C C . PRO A 1 83 ? -11.104 -63.190 11.820 1.00 29.52 83 PRO A C 1
ATOM 685 O O . PRO A 1 83 ? -10.143 -62.420 11.790 1.00 29.52 83 PRO A O 1
ATOM 688 N N . ARG A 1 84 ? -11.890 -63.392 10.758 1.00 28.72 84 ARG A N 1
ATOM 689 C CA . ARG A 1 84 ? -11.743 -62.703 9.472 1.00 28.72 84 ARG A CA 1
ATOM 690 C C . ARG A 1 84 ? -12.072 -61.219 9.649 1.00 28.72 84 ARG A C 1
ATOM 692 O O . ARG A 1 84 ? -13.212 -60.808 9.440 1.00 28.72 84 ARG A O 1
ATOM 699 N N . LEU A 1 85 ? -11.074 -60.403 9.989 1.00 28.80 85 LEU A N 1
ATOM 700 C CA . LEU A 1 85 ? -11.144 -58.953 9.819 1.00 28.80 85 LEU A CA 1
ATOM 701 C C . LEU A 1 85 ? -11.241 -58.656 8.319 1.00 28.80 85 LEU A C 1
ATOM 703 O O . LEU A 1 85 ? -10.259 -58.629 7.576 1.00 28.80 85 LEU A O 1
ATOM 707 N N . ARG A 1 86 ? -12.483 -58.501 7.860 1.00 23.34 86 ARG A N 1
ATOM 708 C CA . ARG A 1 86 ? -12.823 -58.060 6.514 1.00 23.34 86 ARG A CA 1
ATOM 709 C C . ARG A 1 86 ? -12.454 -56.582 6.421 1.00 23.34 86 ARG A C 1
ATOM 711 O O . ARG A 1 86 ? -13.198 -55.728 6.890 1.00 23.34 86 ARG A O 1
ATOM 718 N N . TRP A 1 87 ? -11.317 -56.283 5.801 1.00 26.45 87 TRP A N 1
ATOM 719 C CA . TRP A 1 87 ? -10.971 -54.927 5.384 1.00 26.45 87 TRP A CA 1
ATOM 720 C C . TRP A 1 87 ? -12.015 -54.438 4.371 1.00 26.45 87 TRP A C 1
ATOM 722 O O . TRP A 1 87 ? -11.901 -54.679 3.169 1.00 26.45 87 TRP A O 1
ATOM 732 N N . LYS A 1 88 ? -13.068 -53.768 4.853 1.00 23.25 88 LYS A N 1
ATOM 733 C CA . LYS A 1 88 ? -13.902 -52.912 4.012 1.00 23.25 88 LYS A CA 1
ATOM 734 C C . LYS A 1 88 ? -13.039 -51.716 3.628 1.00 23.25 88 LYS A C 1
ATOM 736 O O . LYS A 1 88 ? -12.741 -50.854 4.448 1.00 23.25 88 LYS A O 1
ATOM 741 N N . ARG A 1 89 ? -12.617 -51.684 2.367 1.00 28.77 89 ARG A N 1
ATOM 742 C CA . ARG A 1 89 ? -12.057 -50.492 1.738 1.00 28.77 89 ARG A CA 1
ATOM 743 C C . ARG A 1 89 ? -13.222 -49.503 1.585 1.00 28.77 89 ARG A C 1
ATOM 745 O O . ARG A 1 89 ? -13.915 -49.541 0.576 1.00 28.77 89 ARG A O 1
ATOM 752 N N . ASN A 1 90 ? -13.490 -48.703 2.619 1.00 27.34 90 ASN A N 1
ATOM 753 C CA . ASN A 1 90 ? -14.399 -47.562 2.523 1.00 27.34 90 ASN A CA 1
ATOM 754 C C . ASN A 1 90 ? -13.746 -46.553 1.571 1.00 27.34 90 ASN A C 1
ATOM 756 O O . ASN A 1 90 ? -12.895 -45.762 1.965 1.00 27.34 90 ASN A O 1
ATOM 760 N N . TRP A 1 91 ? -14.102 -46.639 0.292 1.00 32.59 91 TRP A N 1
ATOM 761 C CA . TRP A 1 91 ? -14.109 -45.467 -0.567 1.00 32.59 91 TRP A CA 1
ATOM 762 C C . TRP A 1 91 ? -15.249 -44.585 -0.064 1.00 32.59 91 TRP A C 1
ATOM 764 O O . TRP A 1 91 ? -16.402 -44.814 -0.413 1.00 32.59 91 TRP A O 1
ATOM 774 N N . GLY A 1 92 ? -14.915 -43.649 0.824 1.00 28.19 92 GLY A N 1
ATOM 775 C CA . GLY A 1 92 ? -15.704 -42.439 0.993 1.00 28.19 92 GLY A CA 1
ATOM 776 C C . GLY A 1 92 ? -15.499 -41.587 -0.254 1.00 28.19 92 GLY A C 1
ATOM 777 O O . GLY A 1 92 ? -14.375 -41.195 -0.560 1.00 28.19 92 GLY A O 1
ATOM 778 N N . ASP A 1 93 ? -16.570 -41.468 -1.026 1.00 33.12 93 ASP A N 1
ATOM 779 C CA . ASP A 1 93 ? -17.053 -40.255 -1.677 1.00 33.12 93 ASP A CA 1
ATOM 780 C C . ASP A 1 93 ? -16.010 -39.358 -2.367 1.00 33.12 93 ASP A C 1
ATOM 782 O O . ASP A 1 93 ? -15.261 -38.630 -1.731 1.00 33.12 93 ASP A O 1
ATOM 786 N N . GLY A 1 94 ? -16.010 -39.400 -3.707 1.00 35.69 94 GLY A N 1
ATOM 787 C CA . GLY A 1 94 ? -15.991 -38.242 -4.623 1.00 35.69 94 GLY A CA 1
ATOM 788 C C . GLY A 1 94 ? -14.867 -37.189 -4.605 1.00 35.69 94 GLY A C 1
ATOM 789 O O . GLY A 1 94 ? -14.527 -36.676 -5.667 1.00 35.69 94 GLY A O 1
ATOM 790 N N . GLU A 1 95 ? -14.244 -36.862 -3.478 1.00 35.84 95 GLU A N 1
ATOM 791 C CA . GLU A 1 95 ? -13.429 -35.646 -3.321 1.00 35.84 95 GLU A CA 1
ATOM 792 C C . GLU A 1 95 ? -11.949 -35.842 -3.706 1.00 35.84 95 GLU A C 1
ATOM 794 O O . GLU A 1 95 ? -11.243 -34.907 -4.097 1.00 35.84 95 GLU A O 1
ATOM 799 N N . GLY A 1 96 ? -11.455 -37.085 -3.684 1.00 31.31 96 GLY A N 1
ATOM 800 C CA . GLY A 1 96 ? -10.049 -37.404 -3.972 1.00 31.31 96 GLY A CA 1
ATOM 801 C C . GLY A 1 96 ? -9.644 -37.346 -5.455 1.00 31.31 96 GLY A C 1
ATOM 802 O O . GLY A 1 96 ? -8.448 -37.422 -5.773 1.00 31.31 96 GLY A O 1
ATOM 803 N N . ILE A 1 97 ? -10.614 -37.252 -6.370 1.00 38.91 97 ILE A N 1
ATOM 804 C CA . ILE A 1 97 ? -10.378 -37.090 -7.816 1.00 38.91 97 ILE A CA 1
ATOM 805 C C . ILE A 1 97 ? -10.425 -35.604 -8.184 1.00 38.91 97 ILE A C 1
ATOM 807 O O . ILE A 1 97 ? -9.556 -35.139 -8.923 1.00 38.91 97 ILE A O 1
ATOM 811 N N . GLU A 1 98 ? -11.340 -34.835 -7.587 1.00 37.44 98 GLU A N 1
ATOM 812 C CA . GLU A 1 98 ? -11.419 -33.384 -7.777 1.00 37.44 98 GLU A CA 1
ATOM 813 C C . GLU A 1 98 ? -10.170 -32.658 -7.275 1.00 37.44 98 GLU A C 1
ATOM 815 O O . GLU A 1 98 ? -9.622 -31.834 -8.004 1.00 37.44 98 GLU A O 1
ATOM 820 N N . HIS A 1 99 ? -9.632 -33.010 -6.103 1.00 38.50 99 HIS A N 1
ATOM 821 C CA . HIS A 1 99 ? -8.405 -32.382 -5.597 1.00 38.50 99 HIS A CA 1
ATOM 822 C C . HIS A 1 99 ? -7.179 -32.659 -6.480 1.00 38.50 99 HIS A C 1
ATOM 824 O O . HIS A 1 99 ? -6.400 -31.749 -6.771 1.00 38.50 99 HIS A O 1
ATOM 830 N N . ARG A 1 100 ? -7.038 -33.889 -6.993 1.00 42.44 100 ARG A N 1
ATOM 831 C CA . ARG A 1 100 ? -5.940 -34.252 -7.907 1.00 42.44 100 ARG A CA 1
ATOM 832 C C . ARG A 1 100 ? -6.081 -33.595 -9.275 1.00 42.44 100 ARG A C 1
ATOM 834 O O . ARG A 1 100 ? -5.077 -33.168 -9.842 1.00 42.44 100 ARG A O 1
ATOM 841 N N . CYS A 1 101 ? -7.301 -33.496 -9.804 1.00 39.72 101 CYS A N 1
ATOM 842 C CA . CYS A 1 101 ? -7.557 -32.780 -11.050 1.00 39.72 101 CYS A CA 1
ATOM 843 C C . CYS A 1 101 ? -7.346 -31.273 -10.884 1.00 39.72 101 CYS A C 1
ATOM 845 O O . CYS A 1 101 ? -6.720 -30.672 -11.751 1.00 39.72 101 CYS A O 1
ATOM 847 N N . ARG A 1 102 ? -7.762 -30.670 -9.764 1.00 46.47 102 ARG A N 1
ATOM 848 C CA . ARG A 1 102 ? -7.575 -29.238 -9.483 1.00 46.47 102 ARG A CA 1
ATOM 849 C C . ARG A 1 102 ? -6.098 -28.873 -9.331 1.00 46.47 102 ARG A C 1
ATOM 851 O O . ARG A 1 102 ? -5.665 -27.888 -9.922 1.00 46.47 102 ARG A O 1
ATOM 858 N N . ASP A 1 103 ? -5.304 -29.701 -8.653 1.00 47.94 103 ASP A N 1
ATOM 859 C CA . ASP A 1 103 ? -3.853 -29.495 -8.528 1.00 47.94 103 ASP A CA 1
ATOM 860 C C . ASP A 1 103 ? -3.109 -29.705 -9.850 1.00 47.94 103 ASP A C 1
ATOM 862 O O . ASP A 1 103 ? -2.207 -28.931 -10.190 1.00 47.94 103 ASP A O 1
ATOM 866 N N . ARG A 1 104 ? -3.511 -30.699 -10.652 1.00 45.44 104 ARG A N 1
ATOM 867 C CA . ARG A 1 104 ? -2.934 -30.925 -11.986 1.00 45.44 104 ARG A CA 1
ATOM 868 C C . ARG A 1 104 ? -3.302 -29.802 -12.961 1.00 45.44 104 ARG A C 1
ATOM 870 O O . ARG A 1 104 ? -2.469 -29.390 -13.760 1.00 45.44 104 ARG A O 1
ATOM 877 N N . TRP A 1 105 ? -4.512 -29.255 -12.856 1.00 41.50 105 TRP A N 1
ATOM 878 C CA . TRP A 1 105 ? -4.986 -28.135 -13.672 1.00 41.50 105 TRP A CA 1
ATOM 879 C C . TRP A 1 105 ? -4.337 -26.803 -13.261 1.00 41.50 105 TRP A C 1
ATOM 881 O O . TRP A 1 105 ? -3.947 -26.016 -14.118 1.00 41.50 105 TRP A O 1
ATOM 891 N N . LEU A 1 106 ? -4.121 -26.565 -11.962 1.00 49.06 106 LEU A N 1
ATOM 892 C CA . LEU A 1 106 ? -3.400 -25.391 -11.450 1.00 49.06 106 LEU A CA 1
ATOM 893 C C . LEU A 1 106 ? -1.901 -25.428 -11.775 1.00 49.06 106 LEU A C 1
ATOM 895 O O . LEU A 1 106 ? -1.318 -24.386 -12.081 1.00 49.06 106 LEU A O 1
ATOM 899 N N . THR A 1 107 ? -1.273 -26.605 -11.734 1.00 49.44 107 THR A N 1
ATOM 900 C CA . THR A 1 107 ? 0.123 -26.779 -12.168 1.00 49.44 107 THR A CA 1
ATOM 901 C C . THR A 1 107 ? 0.257 -26.599 -13.677 1.00 49.44 107 THR A C 1
ATOM 903 O O . THR A 1 107 ? 1.072 -25.782 -14.089 1.00 49.44 107 THR A O 1
ATOM 906 N N . LEU A 1 108 ? -0.609 -27.217 -14.492 1.00 48.59 108 LEU A N 1
ATOM 907 C CA . LEU A 1 108 ? -0.673 -26.979 -15.943 1.00 48.59 108 LEU A CA 1
ATOM 908 C C . LEU A 1 108 ? -0.910 -25.503 -16.284 1.00 48.59 108 LEU A C 1
ATOM 910 O O . LEU A 1 108 ? -0.215 -24.966 -17.141 1.00 48.59 108 LEU A O 1
ATOM 914 N N . ARG A 1 109 ? -1.819 -24.813 -15.585 1.00 56.44 109 ARG A N 1
ATOM 915 C CA . ARG A 1 109 ? -2.074 -23.376 -15.776 1.00 56.44 109 ARG A CA 1
ATOM 916 C C . ARG A 1 109 ? -0.855 -22.522 -15.421 1.00 56.44 109 ARG A C 1
ATOM 918 O O . ARG A 1 109 ? -0.542 -21.593 -16.156 1.00 56.44 109 ARG A O 1
ATOM 925 N N . LYS A 1 110 ? -0.136 -22.832 -14.334 1.00 51.62 110 LYS A N 1
ATOM 926 C CA . LYS A 1 110 ? 1.120 -22.143 -13.980 1.00 51.62 110 LYS A CA 1
ATOM 927 C C . LYS A 1 110 ? 2.220 -22.403 -15.014 1.00 51.62 110 LYS A C 1
ATOM 929 O O . LYS A 1 110 ? 2.931 -21.467 -15.373 1.00 51.62 110 LYS A O 1
ATOM 934 N N . SER A 1 111 ? 2.344 -23.633 -15.512 1.00 51.22 111 SER A N 1
ATOM 935 C CA . SER A 1 111 ? 3.299 -24.003 -16.563 1.00 51.22 111 SER A CA 1
ATOM 936 C C . SER A 1 111 ? 2.987 -23.305 -17.886 1.00 51.22 111 SER A C 1
ATOM 938 O O . SER A 1 111 ? 3.884 -22.718 -18.480 1.00 51.22 111 SER A O 1
ATOM 940 N N . LEU A 1 112 ? 1.718 -23.290 -18.301 1.00 53.84 112 LEU A N 1
ATOM 941 C CA . LEU A 1 112 ? 1.243 -22.615 -19.511 1.00 53.84 112 LEU A CA 1
ATOM 942 C C . LEU A 1 112 ? 1.391 -21.096 -19.411 1.00 53.84 112 LEU A C 1
ATOM 944 O O . LEU A 1 112 ? 1.886 -20.480 -20.345 1.00 53.84 112 LEU A O 1
ATOM 948 N N . ALA A 1 113 ? 1.065 -20.492 -18.265 1.00 56.06 113 ALA A N 1
ATOM 949 C CA . ALA A 1 113 ? 1.285 -19.065 -18.040 1.00 56.06 113 ALA A CA 1
ATOM 950 C C . ALA A 1 113 ? 2.781 -18.709 -18.034 1.00 56.06 113 ALA A C 1
ATOM 952 O O . ALA A 1 113 ? 3.171 -17.660 -18.530 1.00 56.06 113 ALA A O 1
ATOM 953 N N . THR A 1 114 ? 3.647 -19.581 -17.508 1.00 53.53 114 THR A N 1
ATOM 954 C CA . THR A 1 114 ? 5.104 -19.360 -17.526 1.00 53.53 114 THR A CA 1
ATOM 955 C C . THR A 1 114 ? 5.695 -19.556 -18.924 1.00 53.53 114 THR A C 1
ATOM 957 O O . THR A 1 114 ? 6.571 -18.793 -19.316 1.00 53.53 114 THR A O 1
ATOM 960 N N . ALA A 1 115 ? 5.188 -20.516 -19.701 1.00 54.00 115 ALA A N 1
ATOM 961 C CA . ALA A 1 115 ? 5.569 -20.724 -21.096 1.00 54.00 115 ALA A CA 1
ATOM 962 C C . ALA A 1 115 ? 5.091 -19.571 -21.998 1.00 54.00 115 ALA A C 1
ATOM 964 O O . ALA A 1 115 ? 5.864 -19.059 -22.805 1.00 54.00 115 ALA A O 1
ATOM 965 N N . ALA A 1 116 ? 3.863 -19.082 -21.798 1.00 56.56 116 ALA A N 1
ATOM 966 C CA . ALA A 1 116 ? 3.310 -17.936 -22.520 1.00 56.56 116 ALA A CA 1
ATOM 967 C C . ALA A 1 116 ? 4.104 -16.637 -22.278 1.00 56.56 116 ALA A C 1
ATOM 969 O O . ALA A 1 116 ? 4.218 -15.808 -23.177 1.00 56.56 116 ALA A O 1
ATOM 970 N N . ARG A 1 117 ? 4.718 -16.480 -21.093 1.00 56.16 117 ARG A N 1
ATOM 971 C CA . ARG A 1 117 ? 5.553 -15.313 -20.742 1.00 56.16 117 ARG A CA 1
ATOM 972 C C . ARG A 1 117 ? 6.832 -15.195 -21.566 1.00 56.16 117 ARG A C 1
ATOM 974 O O . ARG A 1 117 ? 7.284 -14.079 -21.795 1.00 56.16 117 ARG A O 1
ATOM 981 N N . TRP A 1 118 ? 7.403 -16.315 -22.003 1.00 55.16 118 TRP A N 1
ATOM 982 C CA . TRP A 1 118 ? 8.583 -16.321 -22.873 1.00 55.16 118 TRP A CA 1
ATOM 983 C C . TRP A 1 118 ? 8.214 -16.461 -24.349 1.00 55.16 118 TRP A C 1
ATOM 985 O O . TRP A 1 118 ? 8.966 -16.008 -25.201 1.00 55.16 118 TRP A O 1
ATOM 995 N N . ALA A 1 119 ? 7.029 -16.993 -24.659 1.00 61.53 119 ALA A N 1
ATOM 996 C CA . ALA A 1 119 ? 6.564 -17.154 -26.031 1.00 61.53 119 ALA A CA 1
ATOM 997 C C . ALA A 1 119 ? 6.554 -15.830 -26.812 1.00 61.53 119 ALA A C 1
ATOM 999 O O . ALA A 1 119 ? 7.078 -15.789 -27.916 1.00 61.53 119 ALA A O 1
ATOM 1000 N N . ALA A 1 120 ? 6.037 -14.738 -26.241 1.00 59.31 120 ALA A N 1
ATOM 1001 C CA . ALA A 1 120 ? 5.962 -13.456 -26.948 1.00 59.31 120 ALA A CA 1
ATOM 1002 C C . ALA A 1 120 ? 7.345 -12.892 -27.362 1.00 59.31 120 ALA A C 1
ATOM 1004 O O . ALA A 1 120 ? 7.560 -12.701 -28.560 1.00 59.31 120 ALA A O 1
ATOM 1005 N N . PRO A 1 121 ? 8.319 -12.677 -26.451 1.00 63.34 121 PRO A N 1
ATOM 1006 C CA . PRO A 1 121 ? 9.636 -12.175 -26.847 1.00 63.34 121 PRO A CA 1
ATOM 1007 C C . PRO A 1 121 ? 10.421 -13.173 -27.707 1.00 63.34 121 PRO A C 1
ATOM 1009 O O . PRO A 1 121 ? 11.118 -12.752 -28.626 1.00 63.34 121 PRO A O 1
ATOM 1012 N N . THR A 1 122 ? 10.295 -14.485 -27.467 1.00 69.12 122 THR A N 1
ATOM 1013 C CA . THR A 1 122 ? 10.974 -15.506 -28.281 1.00 69.12 122 THR A CA 1
ATOM 1014 C C . THR A 1 122 ? 10.416 -15.570 -29.700 1.00 69.12 122 THR A C 1
ATOM 1016 O O . THR A 1 122 ? 11.192 -15.732 -30.636 1.00 69.12 122 THR A O 1
ATOM 1019 N N . VAL A 1 123 ? 9.105 -15.394 -29.887 1.00 68.12 123 VAL A N 1
ATOM 1020 C CA . VAL A 1 123 ? 8.487 -15.355 -31.219 1.00 68.12 123 VAL A CA 1
ATOM 1021 C C . VAL A 1 123 ? 8.896 -14.095 -31.979 1.00 68.12 123 VAL A C 1
ATOM 1023 O O . VAL A 1 123 ? 9.241 -14.197 -33.152 1.00 68.12 123 VAL A O 1
ATOM 1026 N N . VAL A 1 124 ? 8.951 -12.935 -31.317 1.00 65.50 124 VAL A N 1
ATOM 1027 C CA . VAL A 1 124 ? 9.436 -11.691 -31.942 1.00 65.50 124 VAL A CA 1
ATOM 1028 C C . VAL A 1 124 ? 10.908 -11.820 -32.356 1.00 65.50 124 VAL A C 1
ATOM 1030 O O . VAL A 1 124 ? 11.250 -11.522 -33.496 1.00 65.50 124 VAL A O 1
ATOM 1033 N N . LEU A 1 125 ? 11.778 -12.340 -31.481 1.00 71.12 125 LEU A N 1
ATOM 1034 C CA . LEU A 1 125 ? 13.191 -12.595 -31.804 1.00 71.12 125 LEU A CA 1
ATOM 1035 C C . LEU A 1 125 ? 13.364 -13.622 -32.930 1.00 71.12 125 LEU A C 1
ATOM 1037 O O . LEU A 1 125 ? 14.199 -13.428 -33.810 1.00 71.12 125 LEU A O 1
ATOM 1041 N N . ALA A 1 126 ? 12.569 -14.694 -32.928 1.00 71.81 126 ALA A N 1
ATOM 1042 C CA . ALA A 1 126 ? 12.596 -15.702 -33.982 1.00 71.81 126 ALA A CA 1
ATOM 1043 C C . ALA A 1 126 ? 12.155 -15.121 -35.332 1.00 71.81 126 ALA A C 1
ATOM 1045 O O . ALA A 1 126 ? 12.797 -15.404 -36.338 1.00 71.81 126 ALA A O 1
ATOM 1046 N N . GLN A 1 127 ? 11.120 -14.273 -35.361 1.00 63.84 127 GLN A N 1
ATOM 1047 C CA . GLN A 1 127 ? 10.693 -13.581 -36.580 1.00 63.84 127 GLN A CA 1
ATOM 1048 C C . GLN A 1 127 ? 11.763 -12.619 -37.099 1.00 63.84 127 GLN A C 1
ATOM 1050 O O . GLN A 1 127 ? 12.076 -12.654 -38.284 1.00 63.84 127 GLN A O 1
ATOM 1055 N N . VAL A 1 128 ? 12.374 -11.815 -36.224 1.00 67.25 128 VAL A N 1
ATOM 1056 C CA . VAL A 1 128 ? 13.469 -10.909 -36.611 1.00 67.25 128 VAL A CA 1
ATOM 1057 C C . VAL A 1 128 ? 14.649 -11.696 -37.189 1.00 67.25 128 VAL A C 1
ATOM 1059 O O . VAL A 1 128 ? 15.161 -11.329 -38.243 1.00 67.25 128 VAL A O 1
ATOM 1062 N N . CYS A 1 129 ? 15.035 -12.816 -36.568 1.00 71.19 129 CYS A N 1
ATOM 1063 C CA . CYS A 1 129 ? 16.069 -13.704 -37.105 1.00 71.19 129 CYS A CA 1
ATOM 1064 C C . CYS A 1 129 ? 15.680 -14.317 -38.457 1.00 71.19 129 CYS A C 1
ATOM 1066 O O . CYS A 1 129 ? 16.512 -14.348 -39.352 1.00 71.19 129 CYS A O 1
ATOM 1068 N N . LEU A 1 130 ? 14.441 -14.787 -38.622 1.00 69.81 130 LEU A N 1
ATOM 1069 C CA . LEU A 1 130 ? 13.957 -15.420 -39.857 1.00 69.81 130 LEU A CA 1
ATOM 1070 C C . LEU A 1 130 ? 13.851 -14.442 -41.039 1.00 69.81 130 LEU A C 1
ATOM 1072 O O . LEU A 1 130 ? 14.087 -14.829 -42.183 1.00 69.81 130 LEU A O 1
ATOM 1076 N N . VAL A 1 131 ? 13.524 -13.177 -40.763 1.00 65.62 131 VAL A N 1
ATOM 1077 C CA . VAL A 1 131 ? 13.562 -12.092 -41.754 1.0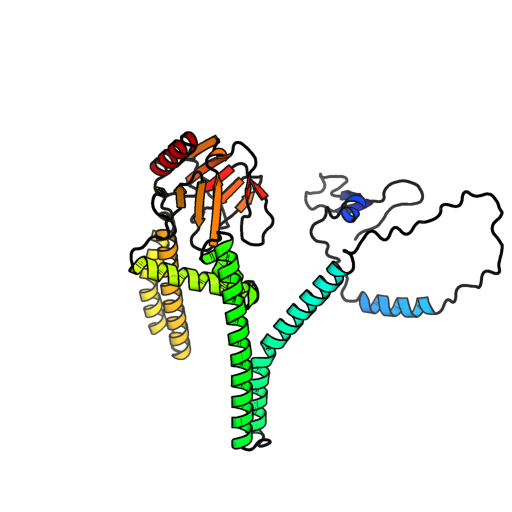0 65.62 131 VAL A CA 1
ATOM 1078 C C . VAL A 1 131 ? 15.011 -11.735 -42.091 1.00 65.62 131 VAL A C 1
ATOM 1080 O O . VAL A 1 131 ? 15.349 -11.575 -43.261 1.00 65.62 131 VAL A O 1
ATOM 1083 N N . TRP A 1 132 ? 15.891 -11.665 -41.087 1.00 69.25 132 TRP A N 1
ATOM 1084 C CA . TRP A 1 132 ? 17.304 -11.334 -41.287 1.00 69.25 132 TRP A CA 1
ATOM 1085 C C . TRP A 1 132 ? 18.081 -12.417 -42.049 1.00 69.25 132 TRP A C 1
ATOM 1087 O O . TRP A 1 132 ? 18.991 -12.095 -42.808 1.00 69.25 132 TRP A O 1
ATOM 1097 N N . THR A 1 133 ? 17.701 -13.691 -41.911 1.00 77.50 133 THR A N 1
ATOM 1098 C CA . THR A 1 133 ? 18.302 -14.808 -42.659 1.00 77.50 133 THR A CA 1
ATOM 1099 C C . THR A 1 133 ? 17.746 -14.977 -44.077 1.00 77.50 133 THR A C 1
ATOM 1101 O O . THR A 1 133 ? 18.215 -15.855 -44.798 1.00 77.50 133 THR A O 1
ATOM 1104 N N . GLY A 1 134 ? 16.774 -14.156 -44.498 1.00 69.12 134 GLY A N 1
ATOM 1105 C CA . GLY A 1 134 ? 16.211 -14.180 -45.854 1.00 69.12 134 GLY A CA 1
ATOM 1106 C C . GLY A 1 134 ? 15.332 -15.397 -46.160 1.00 69.12 134 GLY A C 1
ATOM 1107 O O . GLY A 1 134 ? 15.075 -15.687 -47.325 1.00 69.12 134 GLY A O 1
ATOM 1108 N N . VAL A 1 135 ? 14.879 -16.120 -45.129 1.00 71.06 135 VAL A N 1
ATOM 1109 C CA . VAL A 1 135 ? 14.059 -17.337 -45.273 1.00 71.06 135 VAL A CA 1
ATOM 1110 C C . VAL A 1 135 ? 12.597 -17.009 -45.619 1.00 71.06 135 VAL A C 1
ATOM 1112 O O . VAL A 1 135 ? 11.912 -17.851 -46.190 1.00 71.06 135 VAL A O 1
ATOM 1115 N N . PHE A 1 136 ? 12.128 -15.791 -45.321 1.00 61.66 136 PHE A N 1
ATOM 1116 C CA . PHE A 1 136 ? 10.779 -15.310 -45.647 1.00 61.66 136 PHE A CA 1
ATOM 1117 C C . PHE A 1 136 ? 10.809 -14.087 -46.565 1.00 61.66 136 PHE A C 1
ATOM 1119 O O . PHE A 1 136 ? 11.611 -13.171 -46.372 1.00 61.66 136 PHE A O 1
ATOM 1126 N N . SER A 1 137 ? 9.885 -14.036 -47.528 1.00 73.06 137 SER A N 1
ATOM 1127 C CA . SER A 1 137 ? 9.635 -12.827 -48.316 1.00 73.06 137 SER A CA 1
ATOM 1128 C C . SER A 1 137 ? 8.955 -11.740 -47.467 1.00 73.06 137 SER A C 1
ATOM 1130 O O . SER A 1 137 ? 8.274 -12.028 -46.479 1.00 73.06 137 SER A O 1
ATOM 1132 N N . LEU A 1 138 ? 9.103 -10.467 -47.858 1.00 69.50 138 LEU A N 1
ATOM 1133 C CA . LEU A 1 138 ? 8.551 -9.326 -47.110 1.00 69.50 138 LEU A CA 1
ATOM 1134 C C . LEU A 1 138 ? 7.024 -9.439 -46.906 1.00 69.50 138 LEU A C 1
ATOM 1136 O O . LEU A 1 138 ? 6.509 -9.070 -45.854 1.00 69.50 138 LEU A O 1
ATOM 1140 N N . GLY A 1 139 ? 6.307 -9.995 -47.891 1.00 71.62 139 GLY A N 1
ATOM 1141 C CA . GLY A 1 139 ? 4.860 -10.221 -47.820 1.00 71.62 139 GLY A CA 1
ATOM 1142 C C . GLY A 1 139 ? 4.464 -11.308 -46.817 1.00 71.62 139 GLY A C 1
ATOM 1143 O O . GLY A 1 139 ? 3.514 -11.125 -46.059 1.00 71.62 139 GLY A O 1
ATOM 1144 N N . GLU A 1 140 ? 5.215 -12.407 -46.745 1.00 73.50 140 GLU A N 1
ATOM 1145 C CA . GLU A 1 140 ? 4.959 -13.482 -45.777 1.00 73.50 140 GLU A CA 1
ATOM 1146 C C . GLU A 1 140 ? 5.264 -13.033 -44.343 1.00 73.50 140 GLU A C 1
ATOM 1148 O O . GLU A 1 140 ? 4.498 -13.339 -43.430 1.00 73.50 140 GLU A O 1
ATOM 1153 N N . ALA A 1 141 ? 6.323 -12.243 -44.141 1.00 61.19 141 ALA A N 1
ATOM 1154 C CA . ALA A 1 141 ? 6.655 -11.674 -42.836 1.00 61.19 141 ALA A CA 1
ATOM 1155 C C . ALA A 1 141 ? 5.543 -10.753 -42.302 1.00 61.19 141 ALA A C 1
ATOM 1157 O O . ALA A 1 141 ? 5.192 -10.828 -41.124 1.00 61.19 141 ALA A O 1
ATOM 1158 N N . VAL A 1 142 ? 4.940 -9.933 -43.172 1.00 71.12 142 VAL A N 1
ATOM 1159 C CA . VAL A 1 142 ? 3.800 -9.075 -42.810 1.00 71.12 142 VAL A CA 1
ATOM 1160 C C . VAL A 1 142 ? 2.576 -9.912 -42.443 1.00 71.12 142 VAL A C 1
ATOM 1162 O O . VAL A 1 142 ? 1.953 -9.640 -41.421 1.00 71.12 142 VAL A O 1
ATOM 1165 N N . VAL A 1 143 ? 2.247 -10.953 -43.216 1.00 75.69 143 VAL A N 1
ATOM 1166 C CA . VAL A 1 143 ? 1.103 -11.830 -42.910 1.00 75.69 143 VAL A CA 1
ATOM 1167 C C . VAL A 1 143 ? 1.298 -12.533 -41.570 1.00 75.69 143 VAL A C 1
ATOM 1169 O O . VAL A 1 143 ? 0.387 -12.524 -40.746 1.00 75.69 143 VAL A O 1
ATOM 1172 N N . VAL A 1 144 ? 2.482 -13.095 -41.313 1.00 70.50 144 VAL A N 1
ATOM 1173 C CA . VAL A 1 144 ? 2.790 -13.764 -40.041 1.00 70.50 144 VAL A CA 1
ATOM 1174 C C . VAL A 1 144 ? 2.777 -12.767 -38.873 1.00 70.50 144 VAL A C 1
ATOM 1176 O O . VAL A 1 144 ? 2.264 -13.097 -37.803 1.00 70.50 144 VAL A O 1
ATOM 1179 N N . GLY A 1 145 ? 3.277 -11.543 -39.072 1.00 65.94 145 GLY A N 1
ATOM 1180 C CA . GLY A 1 145 ? 3.203 -10.461 -38.087 1.00 65.94 145 GLY A CA 1
ATOM 1181 C C . GLY A 1 145 ? 1.762 -10.071 -37.747 1.00 65.94 145 GLY A C 1
ATOM 1182 O O . GLY A 1 145 ? 1.403 -10.022 -36.573 1.00 65.94 145 GLY A O 1
ATOM 1183 N N . LEU A 1 146 ? 0.909 -9.899 -38.760 1.00 73.19 146 LEU A N 1
ATOM 1184 C CA . LEU A 1 146 ? -0.503 -9.550 -38.581 1.00 73.19 146 LEU A CA 1
ATOM 1185 C C . LEU A 1 146 ? -1.282 -10.675 -37.881 1.00 73.19 146 LEU A C 1
ATOM 1187 O O . LEU A 1 146 ? -2.101 -10.430 -36.997 1.00 73.19 146 LEU A O 1
ATOM 1191 N N . LEU A 1 147 ? -1.002 -11.931 -38.241 1.00 74.19 147 LEU A N 1
ATOM 1192 C CA . LEU A 1 147 ? -1.611 -13.109 -37.618 1.00 74.19 147 LEU A CA 1
ATOM 1193 C C . LEU A 1 147 ? -1.198 -13.223 -36.142 1.00 74.19 147 LEU A C 1
ATOM 1195 O O . LEU A 1 147 ? -2.031 -13.537 -35.289 1.00 74.19 147 LEU A O 1
ATOM 1199 N N . LEU A 1 148 ? 0.063 -12.903 -35.827 1.00 69.12 148 LEU A N 1
ATOM 1200 C CA . LEU A 1 148 ? 0.559 -12.824 -34.456 1.00 69.12 148 LEU A CA 1
ATOM 1201 C C . LEU A 1 148 ? -0.100 -11.679 -33.676 1.00 69.12 148 LEU A C 1
ATOM 1203 O O . LEU A 1 148 ? -0.520 -11.896 -32.542 1.00 69.12 148 LEU A O 1
ATOM 1207 N N . GLU A 1 149 ? -0.228 -10.489 -34.267 1.00 67.25 149 GLU A N 1
ATOM 1208 C CA . GLU A 1 149 ? -0.928 -9.353 -33.657 1.00 67.25 149 GLU A CA 1
ATOM 1209 C C . GLU A 1 149 ? -2.384 -9.690 -33.336 1.00 67.25 149 GLU A C 1
ATOM 1211 O O . GLU A 1 149 ? -2.840 -9.400 -32.232 1.00 67.25 149 GLU A O 1
ATOM 1216 N N . VAL A 1 150 ? -3.103 -10.362 -34.240 1.00 74.50 150 VAL A N 1
ATOM 1217 C CA . VAL A 1 150 ? -4.489 -10.802 -34.004 1.00 74.50 150 VAL A CA 1
ATOM 1218 C C . VAL A 1 150 ? -4.562 -11.832 -32.872 1.00 74.50 150 VAL A C 1
ATOM 1220 O O . VAL A 1 150 ? -5.438 -11.739 -32.009 1.00 74.50 150 VAL A O 1
ATOM 1223 N N . LEU A 1 151 ? -3.627 -12.786 -32.823 1.00 71.50 151 LEU A N 1
ATOM 1224 C CA . LEU A 1 151 ? -3.526 -13.763 -31.732 1.00 71.50 151 LEU A CA 1
ATOM 1225 C C . LEU A 1 151 ? -3.239 -13.085 -30.384 1.00 71.50 151 LEU A C 1
ATOM 1227 O O . LEU A 1 151 ? -3.910 -13.372 -29.391 1.00 71.50 151 LEU A O 1
ATOM 1231 N N . LEU A 1 152 ? -2.286 -12.150 -30.351 1.00 67.50 152 LEU A N 1
ATOM 1232 C CA . LEU A 1 152 ? -1.949 -11.360 -29.166 1.00 67.50 152 LEU A CA 1
ATOM 1233 C C . LEU A 1 152 ? -3.124 -10.478 -28.731 1.00 67.50 152 LEU A C 1
ATOM 1235 O O . LEU A 1 152 ? -3.445 -10.439 -27.544 1.00 67.50 152 LEU A O 1
ATOM 1239 N N . ALA A 1 153 ? -3.817 -9.834 -29.671 1.00 65.56 153 ALA A N 1
ATOM 1240 C CA . ALA A 1 153 ? -5.018 -9.053 -29.400 1.00 65.56 153 ALA A CA 1
ATOM 1241 C C . ALA A 1 153 ? -6.134 -9.929 -28.813 1.00 65.56 153 ALA A C 1
ATOM 1243 O O . ALA A 1 153 ? -6.757 -9.540 -27.827 1.00 65.56 153 ALA A O 1
ATOM 1244 N N . GLY A 1 154 ? -6.345 -11.138 -29.342 1.00 70.75 154 GLY A N 1
ATOM 1245 C CA . GLY A 1 154 ? -7.298 -12.109 -28.799 1.00 70.75 154 GLY A CA 1
ATOM 1246 C C . GLY A 1 154 ? -6.974 -12.526 -27.360 1.00 70.75 154 GLY A C 1
ATOM 1247 O O . GLY A 1 154 ? -7.873 -12.581 -26.513 1.00 70.75 154 GLY A O 1
ATOM 1248 N N . ILE A 1 155 ? -5.691 -12.749 -27.049 1.00 70.75 155 ILE A N 1
ATOM 1249 C CA . ILE A 1 155 ? -5.220 -13.021 -25.681 1.00 70.75 155 ILE A CA 1
ATOM 1250 C C . ILE A 1 155 ? -5.496 -11.814 -24.778 1.00 70.75 155 ILE A C 1
ATOM 1252 O O . ILE A 1 155 ? -6.128 -11.971 -23.735 1.00 70.75 155 ILE A O 1
ATOM 1256 N N . VAL A 1 156 ? -5.111 -10.602 -25.191 1.00 66.69 156 VAL A N 1
ATOM 1257 C CA . VAL A 1 156 ? -5.339 -9.363 -24.424 1.00 66.69 156 VAL A CA 1
ATOM 1258 C C . VAL A 1 156 ? -6.829 -9.125 -24.169 1.00 66.69 156 VAL A C 1
ATOM 1260 O O . VAL A 1 156 ? -7.214 -8.801 -23.047 1.00 66.69 156 VAL A O 1
ATOM 1263 N N . ILE A 1 157 ? -7.687 -9.326 -25.171 1.00 71.31 157 ILE A N 1
ATOM 1264 C CA . ILE A 1 157 ? -9.144 -9.203 -25.032 1.00 71.31 157 ILE A CA 1
ATOM 1265 C C . ILE A 1 157 ? -9.668 -10.231 -24.026 1.00 71.31 157 ILE A C 1
ATOM 1267 O O . ILE A 1 157 ? -10.442 -9.876 -23.136 1.00 71.31 157 ILE A O 1
ATOM 1271 N N . THR A 1 158 ? -9.225 -11.485 -24.116 1.00 67.88 158 THR A N 1
ATOM 1272 C CA . THR A 1 158 ? -9.639 -12.546 -23.188 1.00 67.88 158 THR A CA 1
ATOM 1273 C C . THR A 1 158 ? -9.227 -12.206 -21.755 1.00 67.88 158 THR A C 1
ATOM 1275 O O . THR A 1 158 ? -10.072 -12.209 -20.858 1.00 67.88 158 THR A O 1
ATOM 1278 N N . GLU A 1 159 ? -7.979 -11.799 -21.541 1.00 66.81 159 GLU A N 1
ATOM 1279 C CA . GLU A 1 159 ? -7.470 -11.369 -20.236 1.00 66.81 159 GLU A CA 1
ATOM 1280 C C . GLU A 1 159 ? -8.240 -10.153 -19.688 1.00 66.81 159 GLU A C 1
ATOM 1282 O O . GLU A 1 159 ? -8.664 -10.145 -18.531 1.00 66.81 159 GLU A O 1
ATOM 1287 N N . LEU A 1 160 ? -8.539 -9.156 -20.530 1.00 67.38 160 LEU A N 1
ATOM 1288 C CA . LEU A 1 160 ? -9.371 -8.006 -20.157 1.00 67.38 160 LEU A CA 1
ATOM 1289 C C . LEU A 1 160 ? -10.797 -8.419 -19.774 1.00 67.38 160 LEU A C 1
ATOM 1291 O O . LEU A 1 160 ? -11.372 -7.857 -18.839 1.00 67.38 160 LEU A O 1
ATOM 1295 N N . THR A 1 161 ? -11.394 -9.392 -20.467 1.00 70.88 161 THR A N 1
ATOM 1296 C CA . THR A 1 161 ? -12.733 -9.891 -20.113 1.00 70.88 161 THR A CA 1
ATOM 1297 C C . THR A 1 161 ? -12.728 -10.656 -18.792 1.00 70.88 161 THR A C 1
ATOM 1299 O O . THR A 1 161 ? -13.640 -10.462 -17.984 1.00 70.88 161 THR A O 1
ATOM 1302 N N . LEU A 1 162 ? -11.694 -11.460 -18.522 1.00 71.38 162 LEU A N 1
ATOM 1303 C CA . LEU A 1 162 ? -11.509 -12.158 -17.248 1.00 71.38 162 LEU A CA 1
ATOM 1304 C C . LEU A 1 162 ? -11.292 -11.164 -16.102 1.00 71.38 162 LEU A C 1
ATOM 1306 O O . LEU A 1 162 ? -11.974 -11.260 -15.081 1.00 71.38 162 LEU A O 1
ATOM 1310 N N . ALA A 1 163 ? -10.441 -10.155 -16.303 1.00 63.84 163 ALA A N 1
ATOM 1311 C CA . ALA A 1 163 ? -10.226 -9.069 -15.353 1.00 63.84 163 ALA A CA 1
ATOM 1312 C C . ALA A 1 163 ? -11.525 -8.299 -1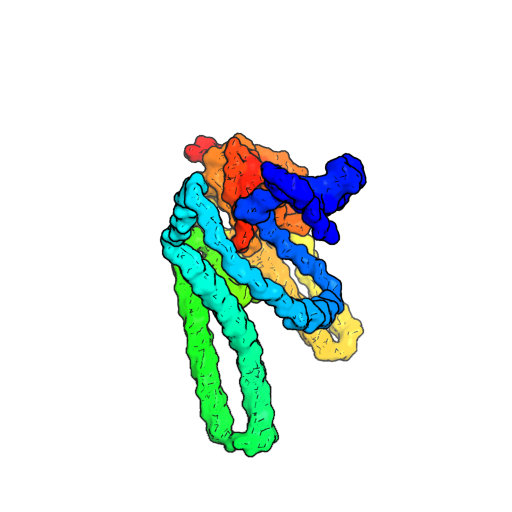5.061 1.00 63.84 163 ALA A C 1
ATOM 1314 O O . ALA A 1 163 ? -11.863 -8.068 -13.901 1.00 63.84 163 ALA A O 1
ATOM 1315 N N . ARG A 1 164 ? -12.312 -7.952 -16.092 1.00 67.50 164 ARG A N 1
ATOM 1316 C CA . ARG A 1 164 ? -13.616 -7.279 -15.926 1.00 67.50 164 ARG A CA 1
ATOM 1317 C C . ARG A 1 164 ? -14.623 -8.138 -15.164 1.00 67.50 164 ARG A C 1
ATOM 1319 O O . ARG A 1 164 ? -15.343 -7.615 -14.314 1.00 67.50 164 ARG A O 1
ATOM 1326 N N . ARG A 1 165 ? -14.683 -9.443 -15.446 1.00 72.50 165 ARG A N 1
ATOM 1327 C CA . ARG A 1 165 ? -15.563 -10.383 -14.731 1.00 72.50 165 ARG A CA 1
ATOM 1328 C C . ARG A 1 165 ? -15.156 -10.518 -13.265 1.00 72.50 165 ARG A C 1
ATOM 1330 O O . ARG A 1 165 ? -16.020 -10.398 -12.403 1.00 72.50 165 ARG A O 1
ATOM 1337 N N . ALA A 1 166 ? -13.863 -10.679 -12.985 1.00 65.12 166 ALA A N 1
ATOM 1338 C CA . ALA A 1 166 ? -13.325 -10.735 -11.627 1.00 65.12 166 ALA A CA 1
ATOM 1339 C C . ALA A 1 166 ? -13.594 -9.433 -10.852 1.00 65.12 166 ALA A C 1
ATOM 1341 O O . ALA A 1 166 ? -14.067 -9.478 -9.719 1.00 65.12 166 ALA A O 1
ATOM 1342 N N . PHE A 1 167 ? -13.399 -8.273 -11.487 1.00 66.25 167 PHE A N 1
ATOM 1343 C CA . PHE A 1 167 ? -13.713 -6.973 -10.894 1.00 66.25 167 PHE A CA 1
ATOM 1344 C C . PHE A 1 167 ? -15.204 -6.841 -10.550 1.00 66.25 167 PHE A C 1
ATOM 1346 O O . PHE A 1 167 ? -15.553 -6.446 -9.438 1.00 66.25 167 PHE A O 1
ATOM 1353 N N . LYS A 1 168 ? -16.097 -7.198 -11.484 1.00 67.88 168 LYS A N 1
ATOM 1354 C CA . LYS A 1 168 ? -17.552 -7.118 -11.278 1.00 67.88 168 LYS A CA 1
ATOM 1355 C C . LYS A 1 168 ? -18.026 -8.080 -10.182 1.00 67.88 168 LYS A C 1
ATOM 1357 O O . LYS A 1 168 ? -18.820 -7.670 -9.342 1.00 67.88 168 LYS A O 1
ATOM 1362 N N . ALA A 1 169 ? -17.502 -9.307 -10.155 1.00 66.75 169 ALA A N 1
ATOM 1363 C CA . ALA A 1 169 ? -17.806 -10.304 -9.126 1.00 66.75 169 ALA A CA 1
ATOM 1364 C C . ALA A 1 169 ? -17.338 -9.857 -7.729 1.00 66.75 169 ALA A C 1
ATOM 1366 O O . ALA A 1 169 ? -18.085 -9.955 -6.757 1.00 66.75 169 ALA A O 1
ATOM 1367 N N . SER A 1 170 ? -16.137 -9.283 -7.640 1.00 62.84 170 SER A N 1
ATOM 1368 C CA . SER A 1 170 ? -15.585 -8.758 -6.388 1.00 62.84 170 SER A CA 1
ATOM 1369 C C . SER A 1 170 ? -16.392 -7.558 -5.865 1.00 62.84 170 SER A C 1
ATOM 1371 O O . SER A 1 170 ? -16.750 -7.497 -4.689 1.00 62.84 170 SER A O 1
ATOM 1373 N N . ARG A 1 171 ? -16.799 -6.638 -6.754 1.00 65.00 171 ARG A N 1
ATOM 1374 C CA . ARG A 1 171 ? -17.672 -5.504 -6.399 1.00 65.00 171 ARG A CA 1
ATOM 1375 C C . ARG A 1 171 ? -19.057 -5.939 -5.922 1.00 65.00 171 ARG A C 1
ATOM 1377 O O . ARG A 1 171 ? -19.571 -5.327 -4.991 1.00 65.00 171 ARG A O 1
ATOM 1384 N N . SER A 1 172 ? -19.646 -6.986 -6.509 1.00 59.22 172 SER A N 1
ATOM 1385 C CA . SER A 1 172 ? -20.930 -7.529 -6.036 1.00 59.22 172 SER A CA 1
ATOM 1386 C C . SER A 1 172 ? -20.847 -8.194 -4.659 1.00 59.22 172 SER A C 1
ATOM 1388 O O . SER A 1 172 ? -21.860 -8.295 -3.982 1.00 59.22 172 SER A O 1
ATOM 1390 N N . GLN A 1 173 ? -19.649 -8.596 -4.223 1.00 57.09 173 GLN A N 1
ATOM 1391 C CA . GLN A 1 173 ? -19.394 -9.163 -2.893 1.00 57.09 173 GLN A CA 1
ATOM 1392 C C . GLN A 1 173 ? -19.026 -8.091 -1.848 1.00 57.09 173 GLN A C 1
ATOM 1394 O O . GLN A 1 173 ? -18.585 -8.418 -0.751 1.00 57.09 173 GLN A O 1
ATOM 1399 N N . GLY A 1 174 ? -19.181 -6.802 -2.177 1.00 54.41 174 GLY A N 1
ATOM 1400 C CA . GLY A 1 174 ? -18.910 -5.695 -1.255 1.00 54.41 174 GLY A CA 1
ATOM 1401 C C . GLY A 1 174 ? -17.432 -5.312 -1.123 1.00 54.41 174 GLY A C 1
ATOM 1402 O O . GLY A 1 174 ? -17.094 -4.498 -0.266 1.00 54.41 174 GLY A O 1
ATOM 1403 N N . ALA A 1 175 ? -16.544 -5.849 -1.969 1.00 56.47 175 ALA A N 1
ATOM 1404 C CA . ALA A 1 175 ? -15.127 -5.504 -1.931 1.00 56.47 175 ALA A CA 1
ATOM 1405 C C . ALA A 1 175 ? -14.877 -4.028 -2.309 1.00 56.47 175 ALA A C 1
ATOM 1407 O O . ALA A 1 175 ? -15.530 -3.455 -3.198 1.00 56.47 175 ALA A O 1
ATOM 1408 N N . ASP A 1 176 ? -13.886 -3.412 -1.653 1.00 66.06 176 ASP A N 1
ATOM 1409 C CA . ASP A 1 176 ? -13.379 -2.085 -2.019 1.00 66.06 176 ASP A CA 1
ATOM 1410 C C . ASP A 1 176 ? -12.862 -2.097 -3.472 1.00 66.06 176 ASP A C 1
ATOM 1412 O O . ASP A 1 176 ? -12.366 -3.110 -3.970 1.00 66.06 176 ASP A O 1
ATOM 1416 N N . GLY A 1 177 ? -12.948 -0.962 -4.172 1.00 62.62 177 GLY A N 1
ATOM 1417 C CA . GLY A 1 177 ? -12.528 -0.851 -5.574 1.00 62.62 177 GLY A CA 1
ATOM 1418 C C . GLY A 1 177 ? -11.064 -1.245 -5.807 1.00 62.62 177 GLY A C 1
ATOM 1419 O O . GLY A 1 177 ? -10.719 -1.715 -6.889 1.00 62.62 177 GLY A O 1
ATOM 1420 N N . GLN A 1 178 ? -10.215 -1.110 -4.784 1.00 63.59 178 GLN A N 1
ATOM 1421 C CA . GLN A 1 178 ? -8.811 -1.519 -4.824 1.00 63.59 178 GLN A CA 1
ATOM 1422 C C . GLN A 1 178 ? -8.622 -3.037 -4.673 1.00 63.59 178 GLN A C 1
ATOM 1424 O O . GLN A 1 178 ? -7.767 -3.628 -5.330 1.00 63.59 178 GLN A O 1
ATOM 1429 N N . GLU A 1 179 ? -9.435 -3.670 -3.831 1.00 65.75 179 GLU A N 1
ATOM 1430 C CA . GLU A 1 179 ? -9.424 -5.119 -3.628 1.00 65.75 179 GLU A CA 1
ATOM 1431 C C . GLU A 1 179 ? -9.929 -5.835 -4.888 1.00 65.75 179 GLU A C 1
ATOM 1433 O O . GLU A 1 179 ? -9.288 -6.760 -5.388 1.00 65.75 179 GLU A O 1
ATOM 1438 N N . ALA A 1 180 ? -10.990 -5.299 -5.498 1.00 65.44 180 ALA A N 1
ATOM 1439 C CA . ALA A 1 180 ? -11.492 -5.759 -6.787 1.00 65.44 180 ALA A CA 1
ATOM 1440 C C . ALA A 1 180 ? -10.458 -5.606 -7.918 1.00 65.44 180 ALA A C 1
ATOM 1442 O O . ALA A 1 180 ? -10.348 -6.481 -8.778 1.00 65.44 180 ALA A O 1
ATOM 1443 N N . LEU A 1 181 ? -9.671 -4.522 -7.916 1.00 67.19 181 LEU A N 1
ATOM 1444 C CA . LEU A 1 181 ? -8.594 -4.311 -8.887 1.00 67.19 181 LEU A CA 1
ATOM 1445 C C . LEU A 1 181 ? -7.454 -5.323 -8.705 1.00 67.19 181 LEU A C 1
ATOM 1447 O O . LEU A 1 181 ? -6.992 -5.900 -9.685 1.00 67.19 181 LEU A O 1
ATOM 1451 N N . ASN A 1 182 ? -7.022 -5.582 -7.469 1.00 68.12 182 ASN A N 1
ATOM 1452 C CA . ASN A 1 182 ? -5.981 -6.575 -7.185 1.00 68.12 182 ASN A CA 1
ATOM 1453 C C . ASN A 1 182 ? -6.422 -7.993 -7.590 1.00 68.12 182 ASN A C 1
ATOM 1455 O O . ASN A 1 182 ? -5.639 -8.749 -8.171 1.00 68.12 182 ASN A O 1
ATOM 1459 N N . GLN A 1 183 ? -7.684 -8.347 -7.336 1.00 67.44 183 GLN A N 1
ATOM 1460 C CA . GLN A 1 183 ? -8.266 -9.619 -7.775 1.00 67.44 183 GLN A CA 1
ATOM 1461 C C . GLN A 1 183 ? -8.357 -9.714 -9.306 1.00 67.44 183 GLN A C 1
ATOM 1463 O O . GLN A 1 183 ? -7.988 -10.737 -9.876 1.00 67.44 183 GLN A O 1
ATOM 1468 N N . ALA A 1 184 ? -8.748 -8.635 -9.989 1.00 68.25 184 ALA A N 1
ATOM 1469 C CA . ALA A 1 184 ? -8.759 -8.579 -11.450 1.00 68.25 184 ALA A CA 1
ATOM 1470 C C . ALA A 1 184 ? -7.354 -8.712 -12.057 1.00 68.25 184 ALA A C 1
ATOM 1472 O O . ALA A 1 184 ? -7.156 -9.484 -12.992 1.00 68.25 184 ALA A O 1
ATOM 1473 N N . LEU A 1 185 ? -6.365 -8.011 -11.498 1.00 68.19 185 LEU A N 1
ATOM 1474 C CA . LEU A 1 185 ? -4.982 -8.084 -11.962 1.00 68.19 185 LEU A CA 1
ATOM 1475 C C . LEU A 1 185 ? -4.373 -9.461 -11.694 1.00 68.19 185 LEU A C 1
ATOM 1477 O O . LEU A 1 185 ? -3.661 -9.972 -12.546 1.00 68.19 185 LEU A O 1
ATOM 1481 N N . SER A 1 186 ? -4.667 -10.094 -10.556 1.00 68.56 186 SER A N 1
ATOM 1482 C CA . SER A 1 186 ? -4.156 -11.440 -10.241 1.00 68.56 186 SER A CA 1
ATOM 1483 C C . SER A 1 186 ? -4.788 -12.563 -11.071 1.00 68.56 186 SER A C 1
ATOM 1485 O O . SER A 1 186 ? -4.232 -13.661 -11.128 1.00 68.56 186 SER A O 1
ATOM 1487 N N . ALA A 1 187 ? -5.915 -12.303 -11.746 1.00 69.81 187 ALA A N 1
ATOM 1488 C CA . ALA A 1 187 ? -6.501 -13.244 -12.698 1.00 69.81 187 ALA A CA 1
ATOM 1489 C C . ALA A 1 187 ? -5.650 -13.387 -13.973 1.00 69.81 187 ALA A C 1
ATOM 1491 O O . ALA A 1 187 ? -5.583 -14.488 -14.525 1.00 69.81 187 ALA A O 1
ATOM 1492 N N . VAL A 1 188 ? -4.991 -12.290 -14.367 1.00 68.38 188 VAL A N 1
ATOM 1493 C CA . VAL A 1 188 ? -4.232 -12.116 -15.618 1.00 68.38 188 VAL A CA 1
ATOM 1494 C C . VAL A 1 188 ? -2.722 -12.196 -15.392 1.00 68.38 188 VAL A C 1
ATOM 1496 O O . VAL A 1 188 ? -1.968 -12.782 -16.165 1.00 68.38 188 VAL A O 1
ATOM 1499 N N . LEU A 1 189 ? -2.253 -11.583 -14.308 1.00 66.94 189 LEU A N 1
ATOM 1500 C CA . LEU A 1 189 ? -0.844 -11.386 -14.015 1.00 66.94 189 LEU A CA 1
ATOM 1501 C C . LEU A 1 189 ? -0.425 -12.215 -12.801 1.00 66.94 189 LEU A C 1
ATOM 1503 O O . LEU A 1 189 ? -1.183 -12.378 -11.843 1.00 66.94 189 LEU A O 1
ATOM 1507 N N . PRO A 1 190 ? 0.831 -12.676 -12.760 1.00 68.50 190 PRO A N 1
ATOM 1508 C CA . PRO A 1 190 ? 1.372 -13.334 -11.578 1.00 68.50 190 PRO A CA 1
ATOM 1509 C C . PRO A 1 190 ? 1.324 -12.423 -10.358 1.00 68.50 190 PRO A C 1
ATOM 1511 O O . PRO A 1 190 ? 1.596 -11.227 -10.455 1.00 68.50 190 PRO A O 1
ATOM 1514 N N . ALA A 1 191 ? 1.015 -13.007 -9.199 1.00 67.50 191 ALA A N 1
ATOM 1515 C CA . ALA A 1 191 ? 0.675 -12.272 -7.979 1.00 67.50 191 ALA A CA 1
ATOM 1516 C C . ALA A 1 191 ? 1.633 -11.117 -7.601 1.00 67.50 191 ALA A C 1
ATOM 1518 O O . ALA A 1 191 ? 1.134 -10.063 -7.207 1.00 67.50 191 ALA A O 1
ATOM 1519 N N . PRO A 1 192 ? 2.973 -11.227 -7.740 1.00 62.09 192 PRO A N 1
ATOM 1520 C CA . PRO A 1 192 ? 3.869 -10.105 -7.451 1.00 62.09 192 PRO A CA 1
ATOM 1521 C C . PRO A 1 192 ? 3.677 -8.915 -8.401 1.00 62.09 192 PRO A C 1
ATOM 1523 O O . PRO A 1 192 ? 3.679 -7.772 -7.954 1.00 62.09 192 PRO A O 1
ATOM 1526 N N . VAL A 1 193 ? 3.465 -9.188 -9.692 1.00 65.94 193 VAL A N 1
ATOM 1527 C CA . VAL A 1 193 ? 3.274 -8.170 -10.737 1.00 65.94 193 VAL A CA 1
ATOM 1528 C C . VAL A 1 193 ? 1.887 -7.552 -10.623 1.00 65.94 193 VAL A C 1
ATOM 1530 O O . VAL A 1 193 ? 1.764 -6.334 -10.619 1.00 65.94 193 VAL A O 1
ATOM 1533 N N . ALA A 1 194 ? 0.855 -8.379 -10.430 1.00 68.38 194 ALA A N 1
ATOM 1534 C CA . ALA A 1 194 ? -0.505 -7.913 -10.168 1.00 68.38 194 ALA A CA 1
ATOM 1535 C C . ALA A 1 194 ? -0.553 -6.958 -8.971 1.00 68.38 194 ALA A C 1
ATOM 1537 O O . ALA A 1 194 ? -1.205 -5.919 -9.016 1.00 68.38 194 ALA A O 1
ATOM 1538 N N . LYS A 1 195 ? 0.185 -7.292 -7.910 1.00 68.19 195 LYS A N 1
ATOM 1539 C CA . LYS A 1 195 ? 0.293 -6.457 -6.720 1.00 68.19 195 LYS A CA 1
ATOM 1540 C C . LYS A 1 195 ? 1.055 -5.162 -6.992 1.00 68.19 195 LYS A C 1
ATOM 1542 O O . LYS A 1 195 ? 0.594 -4.116 -6.555 1.00 68.19 195 LYS A O 1
ATOM 1547 N N . ALA A 1 196 ? 2.188 -5.213 -7.695 1.00 70.56 196 ALA A N 1
ATOM 1548 C CA . ALA A 1 196 ? 2.944 -4.019 -8.086 1.00 70.56 196 ALA A CA 1
ATOM 1549 C C . ALA A 1 196 ? 2.086 -3.059 -8.919 1.00 70.56 196 ALA A C 1
ATOM 1551 O O . ALA A 1 196 ? 1.901 -1.907 -8.534 1.00 70.56 196 ALA A O 1
ATOM 1552 N N . MET A 1 197 ? 1.453 -3.571 -9.974 1.00 72.94 197 MET A N 1
ATOM 1553 C CA . MET A 1 197 ? 0.572 -2.784 -10.834 1.00 72.94 197 MET A CA 1
ATOM 1554 C C . MET A 1 197 ? -0.653 -2.273 -10.078 1.00 72.94 197 MET A C 1
ATOM 1556 O O . MET A 1 197 ? -1.020 -1.114 -10.225 1.00 72.94 197 MET A O 1
ATOM 1560 N N . GLY A 1 198 ? -1.269 -3.090 -9.220 1.00 73.81 198 GLY A N 1
ATOM 1561 C CA . GLY A 1 198 ? -2.393 -2.660 -8.390 1.00 73.81 198 GLY A CA 1
ATOM 1562 C C . GLY A 1 198 ? -2.014 -1.504 -7.466 1.00 73.81 198 GLY A C 1
ATOM 1563 O O . GLY A 1 198 ? -2.768 -0.536 -7.351 1.00 73.81 198 GLY A O 1
ATOM 1564 N N . MET A 1 199 ? -0.824 -1.562 -6.859 1.00 74.19 199 MET A N 1
ATOM 1565 C CA . MET A 1 199 ? -0.285 -0.472 -6.041 1.00 74.19 199 MET A CA 1
ATOM 1566 C C . MET A 1 199 ? -0.076 0.800 -6.868 1.00 74.19 199 MET A C 1
ATOM 1568 O O . MET A 1 199 ? -0.530 1.860 -6.442 1.00 74.19 199 MET A O 1
ATOM 1572 N N . GLU A 1 200 ? 0.534 0.701 -8.050 1.00 81.19 200 GLU A N 1
ATOM 1573 C CA . GLU A 1 200 ? 0.756 1.851 -8.937 1.00 81.19 200 GLU A CA 1
ATOM 1574 C C . GLU A 1 200 ? -0.560 2.465 -9.432 1.00 81.19 200 GLU A C 1
ATOM 1576 O O . GLU A 1 200 ? -0.782 3.663 -9.267 1.00 81.19 200 GLU A O 1
ATOM 1581 N N . PHE A 1 201 ? -1.500 1.663 -9.938 1.00 81.50 201 PHE A N 1
ATOM 1582 C CA . PHE A 1 201 ? -2.817 2.155 -10.355 1.00 81.50 201 PHE A CA 1
ATOM 1583 C C . PHE A 1 201 ? -3.597 2.792 -9.202 1.00 81.50 201 PHE A C 1
ATOM 1585 O O . PHE A 1 201 ? -4.248 3.823 -9.389 1.00 81.50 201 PHE A O 1
ATOM 1592 N N . GLY A 1 202 ? -3.531 2.203 -8.003 1.00 79.94 202 GLY A N 1
ATOM 1593 C CA . GLY A 1 202 ? -4.120 2.788 -6.800 1.00 79.94 202 GLY A CA 1
ATOM 1594 C C . GLY A 1 202 ? -3.529 4.165 -6.509 1.00 79.94 202 GLY A C 1
ATOM 1595 O O . GLY A 1 202 ? -4.263 5.129 -6.301 1.00 79.94 202 GLY A O 1
ATOM 1596 N N . LEU A 1 203 ? -2.203 4.274 -6.574 1.00 83.69 203 LEU A N 1
ATOM 1597 C CA . LEU A 1 203 ? -1.459 5.505 -6.342 1.00 83.69 203 LEU A CA 1
ATOM 1598 C C . LEU A 1 203 ? -1.831 6.612 -7.340 1.00 83.69 203 LEU A C 1
ATOM 1600 O O . LEU A 1 203 ? -2.176 7.715 -6.917 1.00 83.69 203 LEU A O 1
ATOM 1604 N N . PHE A 1 204 ? -1.876 6.309 -8.641 1.00 83.25 204 PHE A N 1
ATOM 1605 C CA . PHE A 1 204 ? -2.317 7.265 -9.663 1.00 83.25 204 PHE A CA 1
ATOM 1606 C C . PHE A 1 204 ? -3.789 7.660 -9.503 1.00 83.25 204 PHE A C 1
ATOM 1608 O O . PHE A 1 204 ? -4.140 8.833 -9.639 1.00 83.25 204 PHE A O 1
ATOM 1615 N N . ARG A 1 205 ? -4.669 6.713 -9.156 1.00 83.50 205 ARG A N 1
ATOM 1616 C CA . ARG A 1 205 ? -6.084 7.007 -8.880 1.00 83.50 205 ARG A CA 1
ATOM 1617 C C . ARG A 1 205 ? -6.243 7.916 -7.666 1.00 83.50 205 ARG A C 1
ATOM 1619 O O . ARG A 1 205 ? -7.081 8.819 -7.697 1.00 83.50 205 ARG A O 1
ATOM 1626 N N . ALA A 1 206 ? -5.480 7.681 -6.602 1.00 84.06 206 ALA A N 1
ATOM 1627 C CA . ALA A 1 206 ? -5.464 8.575 -5.455 1.00 84.06 206 ALA A CA 1
ATOM 1628 C C . ALA A 1 206 ? -4.948 9.949 -5.861 1.00 84.06 206 ALA A C 1
ATOM 1630 O O . ALA A 1 206 ? -5.639 10.924 -5.609 1.00 84.06 206 ALA A O 1
ATOM 1631 N N . LEU A 1 207 ? -3.829 10.043 -6.578 1.00 86.44 207 LEU A N 1
ATOM 1632 C CA . LEU A 1 207 ? -3.324 11.320 -7.078 1.00 86.44 207 LEU A CA 1
ATOM 1633 C C . LEU A 1 207 ? -4.393 12.094 -7.870 1.00 86.44 207 LEU A C 1
ATOM 1635 O O . LEU A 1 207 ? -4.651 13.264 -7.602 1.00 86.44 207 LEU A O 1
ATOM 1639 N N . TRP A 1 208 ? -5.107 11.419 -8.770 1.00 85.75 208 TRP A N 1
ATOM 1640 C CA . TRP A 1 208 ? -6.208 12.014 -9.527 1.00 85.75 208 TRP A CA 1
ATOM 1641 C C . TRP A 1 208 ? -7.365 12.501 -8.645 1.00 85.75 208 TRP A C 1
ATOM 1643 O O . TRP A 1 208 ? -7.875 13.611 -8.817 1.00 85.75 208 TRP A O 1
ATOM 1653 N N . ARG A 1 209 ? -7.788 11.688 -7.671 1.00 86.31 209 ARG A N 1
ATOM 1654 C CA . ARG A 1 209 ? -8.825 12.076 -6.703 1.00 86.31 209 ARG A CA 1
ATOM 1655 C C . ARG A 1 209 ? -8.385 13.237 -5.815 1.00 86.31 209 ARG A C 1
ATOM 1657 O O . ARG A 1 209 ? -9.234 14.029 -5.412 1.00 86.31 209 ARG A O 1
ATOM 1664 N N . TRP A 1 210 ? -7.087 13.358 -5.554 1.00 89.00 210 TRP A N 1
ATOM 1665 C CA . TRP A 1 210 ? -6.501 14.419 -4.741 1.00 89.00 210 TRP A CA 1
ATOM 1666 C C . TRP A 1 210 ? -6.620 15.754 -5.445 1.00 89.00 210 TRP A C 1
ATOM 1668 O O . TRP A 1 210 ? -7.127 16.715 -4.876 1.00 89.00 210 TRP A O 1
ATOM 1678 N N . ILE A 1 211 ? -6.229 15.763 -6.723 1.00 88.38 211 ILE A N 1
ATOM 1679 C CA . ILE A 1 211 ? -6.337 16.913 -7.617 1.00 88.38 211 ILE A CA 1
ATOM 1680 C C . ILE A 1 211 ? -7.803 17.343 -7.722 1.00 88.38 211 ILE A C 1
ATOM 1682 O O . ILE A 1 211 ? -8.116 18.527 -7.650 1.00 88.38 211 ILE A O 1
ATOM 1686 N N . ARG A 1 212 ? -8.724 16.375 -7.799 1.00 88.75 212 ARG A N 1
ATOM 1687 C CA . ARG A 1 212 ? -10.174 16.623 -7.795 1.00 88.75 212 ARG A CA 1
ATOM 1688 C C . ARG A 1 212 ? -10.768 16.926 -6.414 1.00 88.75 212 ARG A C 1
ATOM 1690 O O . ARG A 1 212 ? -11.969 17.165 -6.341 1.00 88.75 212 ARG A O 1
ATOM 1697 N N . ARG A 1 213 ? -9.969 16.892 -5.342 1.00 82.62 213 ARG A N 1
ATOM 1698 C CA . ARG A 1 213 ? -10.378 17.100 -3.941 1.00 82.62 213 ARG A CA 1
ATOM 1699 C C . ARG A 1 213 ? -11.582 16.247 -3.513 1.00 82.62 213 ARG A C 1
ATOM 1701 O O . ARG A 1 213 ? -12.448 16.718 -2.787 1.00 82.62 213 ARG A O 1
ATOM 1708 N N . LYS A 1 214 ? -11.640 14.986 -3.962 1.00 80.94 214 LYS A N 1
ATOM 1709 C CA . LYS A 1 214 ? -12.713 14.032 -3.618 1.00 80.94 214 LYS A CA 1
ATOM 1710 C C . LYS A 1 214 ? -12.178 12.872 -2.763 1.00 80.94 214 LYS A C 1
ATOM 1712 O O . LYS A 1 214 ? -11.612 11.932 -3.334 1.00 80.94 214 LYS A O 1
ATOM 1717 N N . PRO A 1 215 ? -12.341 12.917 -1.424 1.00 79.12 215 PRO A N 1
ATOM 1718 C CA . PRO A 1 215 ? -11.994 11.811 -0.532 1.00 79.12 215 PRO A CA 1
ATOM 1719 C C . PRO A 1 215 ? -12.717 10.507 -0.898 1.00 79.12 215 PRO A C 1
ATOM 1721 O O . PRO A 1 215 ? -13.827 10.514 -1.420 1.00 79.12 215 PRO A O 1
ATOM 1724 N N . ASP A 1 216 ? -12.081 9.369 -0.627 1.00 78.94 216 ASP A N 1
ATOM 1725 C CA . ASP A 1 216 ? -12.641 8.021 -0.789 1.00 78.94 216 ASP A CA 1
ATOM 1726 C C . ASP A 1 216 ? -13.340 7.577 0.509 1.00 78.94 216 ASP A C 1
ATOM 1728 O O . ASP A 1 216 ? -13.007 6.547 1.101 1.00 78.94 216 ASP A O 1
ATOM 1732 N N . ALA A 1 217 ? -14.264 8.409 0.994 1.00 77.12 217 ALA A N 1
ATOM 1733 C CA . ALA A 1 217 ? -15.072 8.158 2.183 1.00 77.12 217 ALA A CA 1
ATOM 1734 C C . ALA A 1 217 ? -16.548 8.001 1.773 1.00 77.12 217 ALA A C 1
ATOM 1736 O O . ALA A 1 217 ? -17.013 8.785 0.942 1.00 77.12 217 ALA A O 1
ATOM 1737 N N . PRO A 1 218 ? -17.274 6.992 2.290 1.00 77.38 218 PRO A N 1
ATOM 1738 C CA . PRO A 1 218 ? -18.714 6.897 2.077 1.00 77.38 218 PRO A CA 1
ATOM 1739 C C . PRO A 1 218 ? -19.439 8.105 2.690 1.00 77.38 218 PRO A C 1
ATOM 1741 O O . PRO A 1 218 ? -18.974 8.678 3.676 1.00 77.38 218 PRO A O 1
ATOM 1744 N N . GLU A 1 219 ? -20.571 8.496 2.107 1.00 76.94 219 GLU A N 1
ATOM 1745 C CA . GLU A 1 219 ? -21.376 9.610 2.618 1.00 76.94 219 GLU A CA 1
ATOM 1746 C C . GLU A 1 219 ? -21.908 9.291 4.028 1.00 76.94 219 GLU A C 1
ATOM 1748 O O . GLU A 1 219 ? -22.220 8.141 4.343 1.00 76.94 219 GLU A O 1
ATOM 1753 N N . GLY A 1 220 ? -21.940 10.296 4.909 1.00 79.38 220 GLY A N 1
ATOM 1754 C CA . GLY A 1 220 ? -22.403 10.153 6.297 1.00 79.38 220 GLY A CA 1
ATOM 1755 C C . GLY A 1 220 ? -21.440 9.446 7.260 1.00 79.38 220 GLY A C 1
ATOM 1756 O O . GLY A 1 220 ? -21.777 9.295 8.429 1.00 79.38 220 GLY A O 1
ATOM 1757 N N . HIS A 1 221 ? -20.254 9.021 6.808 1.00 85.31 221 HIS A N 1
ATOM 1758 C CA . HIS A 1 221 ? -19.238 8.437 7.686 1.00 85.31 221 HIS A CA 1
ATOM 1759 C C . HIS A 1 221 ? -18.320 9.508 8.280 1.00 85.31 221 HIS A C 1
ATOM 1761 O O . HIS A 1 221 ? -17.842 10.396 7.573 1.00 85.31 221 HIS A O 1
ATOM 1767 N N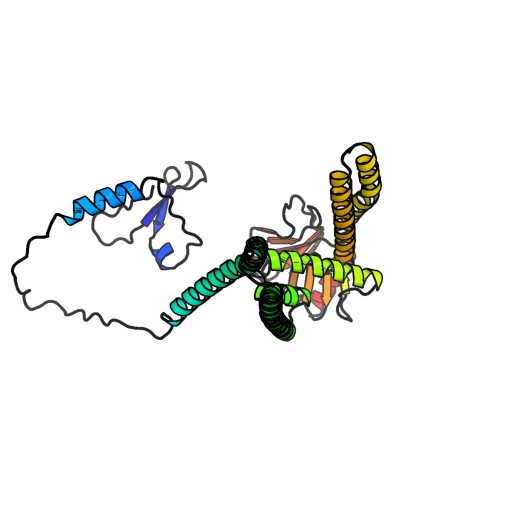 . GLU A 1 222 ? -18.000 9.355 9.561 1.00 88.25 222 GLU A N 1
ATOM 1768 C CA . GLU A 1 222 ? -17.006 10.173 10.248 1.00 88.25 222 GLU A CA 1
ATOM 1769 C C . GLU A 1 222 ? -15.597 9.828 9.752 1.00 88.25 222 GLU A C 1
ATOM 1771 O O . GLU A 1 222 ? -15.253 8.659 9.533 1.00 88.25 222 GLU A O 1
ATOM 1776 N N . ILE A 1 223 ? -14.771 10.857 9.567 1.00 89.88 223 ILE A N 1
ATOM 1777 C CA . ILE A 1 223 ? -13.453 10.753 8.938 1.00 89.88 223 ILE A CA 1
ATOM 1778 C C . ILE A 1 223 ? -12.362 10.933 9.989 1.00 89.88 223 ILE A C 1
ATOM 1780 O O . ILE A 1 223 ? -12.276 11.971 10.635 1.00 89.88 223 ILE A O 1
ATOM 1784 N N . LEU A 1 224 ? -11.457 9.959 10.091 1.00 90.06 224 LEU A N 1
ATOM 1785 C CA . LEU A 1 224 ? -10.258 10.057 10.921 1.00 90.06 224 LEU A CA 1
ATOM 1786 C C . LEU A 1 224 ? -9.019 10.080 10.020 1.00 90.06 224 LEU A C 1
ATOM 1788 O O . LEU A 1 224 ? -8.679 9.090 9.358 1.00 90.06 224 LEU A O 1
ATOM 1792 N N . THR A 1 225 ? -8.350 11.231 9.961 1.00 90.75 225 THR A N 1
ATOM 1793 C CA . THR A 1 225 ? -7.130 11.395 9.166 1.00 90.75 225 THR A CA 1
ATOM 1794 C C . THR A 1 225 ? -5.925 10.772 9.863 1.00 90.75 225 THR A C 1
ATOM 1796 O O . THR A 1 225 ? -5.875 10.635 11.087 1.00 90.75 225 THR A O 1
ATOM 1799 N N . TYR A 1 226 ? -4.944 10.380 9.058 1.00 89.88 226 TYR A N 1
ATOM 1800 C CA . TYR A 1 226 ? -3.664 9.864 9.519 1.00 89.88 226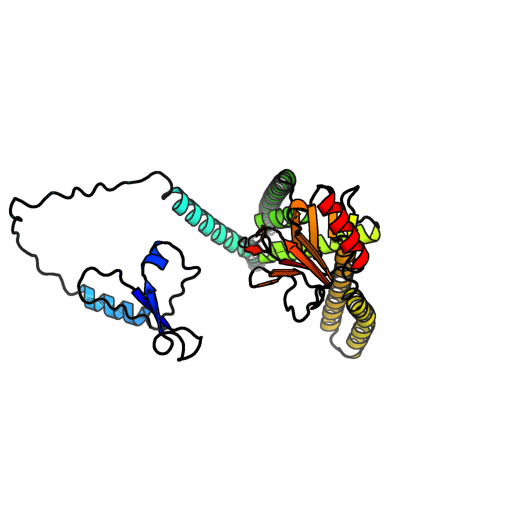 TYR A CA 1
ATOM 1801 C C . TYR A 1 226 ? -2.551 10.275 8.546 1.00 89.88 226 TYR A C 1
ATOM 1803 O O . TYR A 1 226 ? -2.786 10.765 7.430 1.00 89.88 226 TYR A O 1
ATOM 1811 N N . GLY A 1 227 ? -1.307 10.022 8.948 1.00 85.62 227 GLY A N 1
ATOM 1812 C CA . GLY A 1 227 ? -0.137 10.260 8.106 1.00 85.62 227 GLY A CA 1
ATOM 1813 C C . GLY A 1 227 ? 0.631 11.536 8.430 1.00 85.62 227 GLY A C 1
ATOM 1814 O O . GLY A 1 227 ? 1.628 11.791 7.758 1.00 85.62 227 GLY A O 1
ATOM 1815 N N . SER A 1 228 ? 0.220 12.326 9.425 1.00 86.19 228 SER A N 1
ATOM 1816 C CA . SER A 1 228 ? 0.944 13.540 9.837 1.00 86.19 228 SER A CA 1
ATOM 1817 C C . SER A 1 228 ? 2.401 13.283 10.236 1.00 86.19 228 SER A C 1
ATOM 1819 O O . SER A 1 228 ? 3.240 14.137 9.980 1.00 86.19 228 SER A O 1
ATOM 1821 N N . GLU A 1 229 ? 2.730 12.101 10.771 1.00 84.69 229 GLU A N 1
ATOM 1822 C CA . GLU A 1 229 ? 4.109 11.751 11.149 1.00 84.69 229 GLU A CA 1
ATOM 1823 C C . GLU A 1 229 ? 5.034 11.558 9.931 1.00 84.69 229 GLU A C 1
ATOM 1825 O O . GLU A 1 229 ? 6.198 11.948 9.960 1.00 84.69 229 GLU A O 1
ATOM 1830 N N . ILE A 1 230 ? 4.526 10.981 8.836 1.00 88.31 230 ILE A N 1
ATOM 1831 C CA . ILE A 1 230 ? 5.346 10.601 7.672 1.00 88.31 230 ILE A CA 1
ATOM 1832 C C . ILE A 1 230 ? 5.316 11.647 6.546 1.00 88.31 230 ILE A C 1
ATOM 1834 O O . ILE A 1 230 ? 6.288 11.787 5.803 1.00 88.31 230 ILE A O 1
ATOM 1838 N N . LYS A 1 231 ? 4.217 12.406 6.405 1.00 91.38 231 LYS A N 1
ATOM 1839 C CA . LYS A 1 231 ? 4.033 13.397 5.326 1.00 91.38 231 LYS A CA 1
ATOM 1840 C C . LYS A 1 231 ? 5.136 14.470 5.276 1.00 91.38 231 LYS A C 1
ATOM 1842 O O . LYS A 1 231 ? 5.599 14.730 4.168 1.00 91.38 231 LYS A O 1
ATOM 1847 N N . PRO A 1 232 ? 5.598 15.071 6.393 1.00 93.44 232 PRO A N 1
ATOM 1848 C CA . PRO A 1 232 ? 6.655 16.085 6.357 1.00 93.44 232 PRO A CA 1
ATOM 1849 C C . PRO A 1 232 ? 7.966 15.561 5.767 1.00 93.44 232 PRO A C 1
ATOM 1851 O O . PRO A 1 232 ? 8.541 16.203 4.896 1.00 93.44 232 PRO A O 1
ATOM 1854 N N . ILE A 1 233 ? 8.397 14.361 6.173 1.00 92.31 233 ILE A N 1
ATOM 1855 C CA . ILE A 1 233 ? 9.618 13.723 5.654 1.00 92.31 233 ILE A CA 1
ATOM 1856 C C . ILE A 1 233 ? 9.495 13.488 4.144 1.00 92.31 233 ILE A C 1
ATOM 1858 O O . ILE A 1 233 ? 10.425 13.765 3.390 1.00 92.31 233 ILE A O 1
ATOM 1862 N N . MET A 1 234 ? 8.330 13.027 3.686 1.00 93.12 234 MET A N 1
ATOM 1863 C CA . MET A 1 234 ? 8.088 12.815 2.258 1.00 93.12 234 MET A CA 1
ATOM 1864 C C . MET A 1 234 ? 8.081 14.121 1.462 1.00 93.12 234 MET A C 1
ATOM 1866 O O . MET A 1 234 ? 8.604 14.149 0.352 1.00 93.12 234 MET A O 1
ATOM 1870 N N . TRP A 1 235 ? 7.550 15.212 2.021 1.00 96.06 235 TRP A N 1
ATOM 1871 C CA . TRP A 1 235 ? 7.654 16.531 1.395 1.00 96.06 235 TRP A CA 1
ATOM 1872 C C . TRP A 1 235 ? 9.103 17.006 1.301 1.00 96.06 235 TRP A C 1
ATOM 1874 O O . TRP A 1 235 ? 9.504 17.474 0.240 1.00 96.06 235 TRP A O 1
ATOM 1884 N N . VAL A 1 236 ? 9.906 16.826 2.355 1.00 96.69 236 VAL A N 1
ATOM 1885 C CA . VAL A 1 236 ? 11.346 17.137 2.316 1.00 96.69 236 VAL A CA 1
ATOM 1886 C C . VAL A 1 236 ? 12.036 16.370 1.188 1.00 96.69 236 VAL A C 1
ATOM 1888 O O . VAL A 1 236 ? 12.766 16.979 0.413 1.00 96.69 236 VAL A O 1
ATOM 1891 N N . MET A 1 237 ? 11.761 15.070 1.033 1.00 94.12 237 MET A N 1
ATOM 1892 C CA . MET A 1 237 ? 12.296 14.279 -0.083 1.00 94.12 237 MET A CA 1
ATOM 1893 C C . MET A 1 237 ? 11.888 14.857 -1.442 1.00 94.12 237 MET A C 1
ATOM 1895 O O . MET A 1 237 ? 12.743 15.051 -2.297 1.00 94.12 237 MET A O 1
ATOM 1899 N N . VAL A 1 238 ? 10.608 15.193 -1.636 1.00 96.06 238 VAL A N 1
ATOM 1900 C CA . VAL A 1 238 ? 10.117 15.791 -2.893 1.00 96.06 238 VAL A CA 1
ATOM 1901 C C . VAL A 1 238 ? 10.847 17.096 -3.225 1.00 96.06 238 VAL A C 1
ATOM 1903 O O . VAL A 1 238 ? 11.225 17.295 -4.376 1.00 96.06 238 VAL A O 1
ATOM 1906 N N . PHE A 1 239 ? 11.082 17.963 -2.237 1.00 96.44 239 PHE A N 1
ATOM 1907 C CA . PHE A 1 239 ? 11.803 19.225 -2.438 1.00 96.44 239 PHE A CA 1
ATOM 1908 C C . PHE A 1 239 ? 13.323 19.060 -2.565 1.00 96.44 239 PHE A C 1
ATOM 1910 O O . PHE A 1 239 ? 13.978 19.939 -3.121 1.00 96.44 239 PHE A O 1
ATOM 1917 N N . LEU A 1 240 ? 13.884 17.945 -2.092 1.00 96.88 240 LEU A N 1
ATOM 1918 C CA . LEU A 1 240 ? 15.303 17.628 -2.238 1.00 96.88 240 LEU A CA 1
ATOM 1919 C C . LEU A 1 240 ? 15.639 17.085 -3.637 1.00 96.88 240 LEU A C 1
ATOM 1921 O O . LEU A 1 240 ? 16.729 17.347 -4.141 1.00 96.88 240 LEU A O 1
ATOM 1925 N N . VAL A 1 241 ? 14.705 16.385 -4.292 1.00 95.06 241 VAL A N 1
ATOM 1926 C CA . VAL A 1 241 ? 14.940 15.765 -5.611 1.00 95.06 241 VAL A CA 1
ATOM 1927 C C . VAL A 1 241 ? 15.427 16.755 -6.687 1.00 95.06 241 VAL A C 1
ATOM 1929 O O . VAL A 1 241 ? 16.355 16.403 -7.408 1.00 95.06 241 VAL A O 1
ATOM 1932 N N . PRO A 1 242 ? 14.903 17.990 -6.831 1.00 95.56 242 PRO A N 1
ATOM 1933 C CA . PRO A 1 242 ? 15.449 18.947 -7.798 1.00 95.56 242 PRO A CA 1
ATOM 1934 C C . PRO A 1 242 ? 16.937 19.260 -7.589 1.00 95.56 242 PRO A C 1
ATOM 1936 O O . PRO A 1 242 ? 17.673 19.404 -8.564 1.00 95.56 242 PRO A O 1
ATOM 1939 N N . LEU A 1 243 ? 17.391 19.326 -6.332 1.00 96.62 243 LEU A N 1
ATOM 1940 C CA . LEU A 1 243 ? 18.806 19.521 -6.008 1.00 96.62 243 LEU A CA 1
ATOM 1941 C C . LEU A 1 243 ? 19.632 18.279 -6.368 1.00 96.62 243 LEU A C 1
ATOM 1943 O O . LEU A 1 243 ? 20.733 18.411 -6.898 1.00 96.62 243 LEU A O 1
ATOM 1947 N N . GLU A 1 244 ? 19.090 17.084 -6.130 1.00 95.12 244 GLU A N 1
ATOM 1948 C CA . GLU A 1 244 ? 19.702 15.816 -6.547 1.00 95.12 244 GLU A CA 1
ATOM 1949 C C . GLU A 1 244 ? 19.842 15.731 -8.075 1.00 95.12 244 GLU A C 1
ATOM 1951 O O . GLU A 1 244 ? 20.918 15.413 -8.576 1.00 95.12 244 GLU A O 1
ATOM 1956 N N . ILE A 1 245 ? 18.795 16.097 -8.824 1.00 93.69 245 ILE A N 1
ATOM 1957 C CA . ILE A 1 245 ? 18.811 16.147 -10.294 1.00 93.69 245 ILE A CA 1
ATOM 1958 C C . ILE A 1 245 ? 19.876 17.134 -10.787 1.00 93.69 245 ILE A C 1
ATOM 1960 O O . ILE A 1 245 ? 20.638 16.811 -11.698 1.00 93.69 245 ILE A O 1
ATOM 1964 N N . LEU A 1 246 ? 19.963 18.316 -10.169 1.00 95.69 246 LEU A N 1
ATOM 1965 C CA . LEU A 1 246 ? 20.974 19.314 -10.511 1.00 95.69 246 LEU A CA 1
ATOM 1966 C C . LEU A 1 246 ? 22.392 18.778 -10.269 1.00 95.69 246 LEU A C 1
ATOM 1968 O O . LEU A 1 246 ? 23.257 18.909 -11.130 1.00 95.69 246 LEU A O 1
ATOM 1972 N N . ALA A 1 247 ? 22.625 18.130 -9.125 1.00 94.62 247 ALA A N 1
ATOM 1973 C CA . ALA A 1 247 ? 23.910 17.513 -8.815 1.00 94.62 247 ALA A CA 1
ATOM 1974 C C . ALA A 1 247 ? 24.279 16.416 -9.828 1.00 94.62 247 ALA A C 1
ATOM 1976 O O . ALA A 1 247 ? 25.419 16.373 -10.289 1.00 94.62 247 ALA A O 1
ATOM 1977 N N . VAL A 1 248 ? 23.324 15.565 -10.220 1.00 94.44 248 VAL A N 1
ATOM 1978 C CA . VAL A 1 248 ? 23.526 14.527 -11.246 1.00 94.44 248 VAL A CA 1
ATOM 1979 C C . VAL A 1 248 ? 23.920 15.135 -12.594 1.00 94.44 248 VAL A C 1
ATOM 1981 O O . VAL A 1 248 ? 24.826 14.613 -13.241 1.00 94.44 248 VAL A O 1
ATOM 1984 N N . GLU A 1 249 ? 23.297 16.243 -13.003 1.00 92.69 249 GLU A N 1
ATOM 1985 C CA . GLU A 1 249 ? 23.613 16.918 -14.270 1.00 92.69 249 GLU A CA 1
ATOM 1986 C C . GLU A 1 249 ? 25.061 17.442 -14.311 1.00 92.69 249 GLU A C 1
ATOM 1988 O O . GLU A 1 249 ? 25.698 17.377 -15.362 1.00 92.69 249 GLU A O 1
ATOM 1993 N N . PHE A 1 250 ? 25.608 17.891 -13.173 1.00 95.00 250 PHE A N 1
ATOM 1994 C CA . PHE A 1 250 ? 26.997 18.364 -13.077 1.00 95.00 250 PHE A CA 1
ATOM 1995 C C . PHE A 1 250 ? 28.029 17.251 -12.840 1.00 95.00 250 PHE A C 1
ATOM 1997 O O . PHE A 1 250 ? 29.153 17.350 -13.327 1.00 95.00 250 PHE A O 1
ATOM 2004 N N . LEU A 1 251 ? 27.684 16.213 -12.073 1.00 95.31 251 LEU A N 1
ATOM 2005 C CA . LEU A 1 251 ? 28.632 15.177 -11.644 1.00 95.31 251 LEU A CA 1
ATOM 2006 C C . LEU A 1 251 ? 28.767 14.023 -12.642 1.00 95.31 251 LEU A C 1
ATOM 2008 O O . LEU A 1 251 ? 29.802 13.357 -12.665 1.00 95.31 251 LEU A O 1
ATOM 2012 N N . VAL A 1 252 ? 27.729 13.743 -13.435 1.00 95.50 252 VAL A N 1
ATOM 2013 C CA . VAL A 1 252 ? 27.686 12.560 -14.301 1.00 95.50 252 VAL A CA 1
ATOM 2014 C C . VAL A 1 252 ? 28.003 12.950 -15.750 1.00 95.50 252 VAL A C 1
ATOM 2016 O O . VAL A 1 252 ? 27.177 13.578 -16.410 1.00 95.50 252 VAL A O 1
ATOM 2019 N N . PRO A 1 253 ? 29.157 12.537 -16.308 1.00 94.56 253 PRO A N 1
ATOM 2020 C CA . PRO A 1 253 ? 29.552 12.939 -17.660 1.00 94.56 253 PRO A CA 1
ATOM 2021 C C . PRO A 1 253 ? 28.800 12.181 -18.767 1.00 94.56 253 PRO A C 1
ATOM 2023 O O . PRO A 1 253 ? 28.728 12.648 -19.903 1.00 94.56 253 PRO A O 1
ATOM 2026 N N . TRP A 1 254 ? 28.226 11.010 -18.469 1.00 95.81 254 TRP A N 1
ATOM 2027 C CA . TRP A 1 254 ? 27.540 10.175 -19.460 1.00 95.81 254 TRP A CA 1
ATOM 2028 C C . TRP A 1 254 ? 26.076 10.595 -19.645 1.00 95.81 254 TRP A C 1
ATOM 2030 O O . TRP A 1 254 ? 25.247 10.403 -18.753 1.00 95.81 254 TRP A O 1
ATOM 2040 N N . SER A 1 255 ? 25.737 11.088 -20.840 1.00 91.94 255 SER A N 1
ATOM 2041 C CA . SER A 1 255 ? 24.388 11.563 -21.193 1.00 91.94 255 SER A CA 1
ATOM 2042 C C . SER A 1 255 ? 23.298 10.504 -20.995 1.00 91.94 255 SER A C 1
ATOM 2044 O O . SER A 1 255 ? 22.239 10.799 -20.447 1.00 91.94 255 SER A O 1
ATOM 2046 N N . VAL A 1 256 ? 23.567 9.252 -21.374 1.00 89.88 256 VAL A N 1
ATOM 2047 C CA . VAL A 1 256 ? 22.618 8.140 -21.199 1.00 89.88 256 VAL A CA 1
ATOM 2048 C C . VAL A 1 256 ? 22.322 7.896 -19.717 1.00 89.88 256 VAL A C 1
ATOM 2050 O O . VAL A 1 256 ? 21.164 7.734 -19.340 1.00 89.88 256 VAL A O 1
ATOM 2053 N N . VAL A 1 257 ? 23.351 7.918 -18.863 1.00 90.50 257 VAL A N 1
ATOM 2054 C CA . VAL A 1 257 ? 23.192 7.705 -17.416 1.00 90.50 257 VAL A CA 1
ATOM 2055 C C . VAL A 1 257 ? 22.385 8.844 -16.798 1.00 90.50 257 VAL A C 1
ATOM 2057 O O . VAL A 1 257 ? 21.457 8.581 -16.038 1.00 90.50 257 VAL A O 1
ATOM 2060 N N . ARG A 1 258 ? 22.666 10.096 -17.177 1.00 91.75 258 ARG A N 1
ATOM 2061 C CA . ARG A 1 258 ? 21.882 11.266 -16.752 1.00 91.75 258 ARG A CA 1
ATOM 2062 C C . ARG A 1 258 ? 20.406 11.143 -17.111 1.00 91.75 258 ARG A C 1
ATOM 2064 O O . ARG A 1 258 ? 19.563 11.359 -16.250 1.00 91.75 258 ARG A O 1
ATOM 2071 N N . ILE A 1 259 ? 20.086 10.761 -18.349 1.00 86.06 259 ILE A N 1
ATOM 2072 C CA . ILE A 1 259 ? 18.694 10.588 -18.793 1.00 86.06 259 ILE A CA 1
ATOM 2073 C C . ILE A 1 259 ? 17.996 9.498 -17.972 1.00 86.06 259 ILE A C 1
ATOM 2075 O O . ILE A 1 259 ? 16.874 9.703 -17.516 1.00 86.06 259 ILE A O 1
ATOM 2079 N N . ILE A 1 260 ? 18.658 8.358 -17.749 1.00 86.38 260 ILE A N 1
ATOM 2080 C CA . ILE A 1 260 ? 18.099 7.264 -16.942 1.00 86.38 260 ILE A CA 1
ATOM 2081 C C . ILE A 1 260 ? 17.823 7.734 -15.510 1.00 86.38 260 ILE A C 1
ATOM 2083 O O . ILE A 1 260 ? 16.731 7.500 -14.992 1.00 86.38 260 ILE A O 1
ATOM 2087 N N . LEU A 1 261 ? 18.787 8.415 -14.883 1.00 88.19 261 LEU A N 1
ATOM 2088 C CA . LEU A 1 261 ? 18.637 8.950 -13.530 1.00 88.19 261 LEU A CA 1
ATOM 2089 C C . LEU A 1 261 ? 17.525 9.998 -13.463 1.00 88.19 261 LEU A C 1
ATOM 2091 O O . LEU A 1 261 ? 16.691 9.919 -12.572 1.00 88.19 261 LEU A O 1
ATOM 2095 N N . LEU A 1 262 ? 17.437 10.904 -14.439 1.00 90.44 262 LEU A N 1
ATOM 2096 C CA . LEU A 1 262 ? 16.368 11.897 -14.525 1.00 90.44 262 LEU A CA 1
ATOM 2097 C C . LEU A 1 262 ? 14.987 11.235 -14.592 1.00 90.44 262 LEU A C 1
ATOM 2099 O O . LEU A 1 262 ? 14.094 11.599 -13.829 1.00 90.44 262 LEU A O 1
ATOM 2103 N N . VAL A 1 263 ? 14.807 10.246 -15.475 1.00 87.00 263 VAL A N 1
ATOM 2104 C CA . VAL A 1 263 ? 13.542 9.501 -15.592 1.00 87.00 263 VAL A CA 1
ATOM 2105 C C . VAL A 1 263 ? 13.204 8.807 -14.273 1.00 87.00 263 VAL A C 1
ATOM 2107 O O . VAL A 1 263 ? 12.057 8.871 -13.829 1.00 87.00 263 VAL A O 1
ATOM 2110 N N . LEU A 1 264 ? 14.192 8.187 -13.621 1.00 87.50 264 LEU A N 1
ATOM 2111 C CA . LEU A 1 264 ? 14.001 7.509 -12.342 1.00 87.50 264 LEU A CA 1
ATOM 2112 C C . LEU A 1 264 ? 13.636 8.487 -11.216 1.00 87.50 264 LEU A C 1
ATOM 2114 O O . LEU A 1 264 ? 12.710 8.205 -10.456 1.00 87.50 264 LEU A O 1
ATOM 2118 N N . SER A 1 265 ? 14.306 9.638 -11.132 1.00 89.75 265 SER A N 1
ATOM 2119 C CA . SER A 1 265 ? 14.017 10.690 -10.154 1.00 89.75 265 SER A CA 1
ATOM 2120 C C . SER A 1 265 ? 12.611 11.248 -10.350 1.00 89.75 265 SER A C 1
ATOM 2122 O O . SER A 1 265 ? 11.838 11.290 -9.398 1.00 89.75 265 SER A O 1
ATOM 2124 N N . VAL A 1 266 ? 12.231 11.593 -11.586 1.00 90.25 266 VAL A N 1
ATOM 2125 C CA . VAL A 1 266 ? 10.884 12.095 -11.909 1.00 90.25 266 VAL A CA 1
ATOM 2126 C C . VAL A 1 266 ? 9.820 11.054 -11.559 1.00 90.25 266 VAL A C 1
ATOM 2128 O O . VAL A 1 266 ? 8.828 11.378 -10.902 1.00 90.25 266 VAL A O 1
ATOM 2131 N N . TYR A 1 267 ? 10.034 9.795 -11.951 1.00 86.50 267 TYR A N 1
ATOM 2132 C CA . TYR A 1 267 ? 9.130 8.697 -11.618 1.00 86.50 267 TYR A CA 1
ATOM 2133 C C . TYR A 1 267 ? 8.987 8.519 -10.101 1.00 86.50 267 TYR A C 1
ATOM 2135 O O . TYR A 1 267 ? 7.870 8.458 -9.585 1.00 86.50 267 TYR A O 1
ATOM 2143 N N . GLY A 1 268 ? 10.108 8.506 -9.374 1.00 87.06 268 GLY A N 1
ATOM 2144 C CA . GLY A 1 268 ? 10.144 8.415 -7.917 1.00 87.06 268 GLY A CA 1
ATOM 2145 C C . GLY A 1 268 ? 9.410 9.571 -7.236 1.00 87.06 268 GLY A C 1
ATOM 2146 O O . GLY A 1 268 ? 8.618 9.336 -6.325 1.00 87.06 268 GLY A O 1
ATOM 2147 N N . THR A 1 269 ? 9.582 10.808 -7.708 1.00 92.44 269 THR A N 1
ATOM 2148 C CA . THR A 1 269 ? 8.860 11.977 -7.186 1.00 92.44 269 THR A CA 1
ATOM 2149 C C . THR A 1 269 ? 7.357 11.851 -7.393 1.00 92.44 269 THR A C 1
ATOM 2151 O O . THR A 1 269 ? 6.595 12.039 -6.444 1.00 92.44 269 THR A O 1
ATOM 2154 N N . VAL A 1 270 ? 6.912 11.491 -8.602 1.00 90.56 270 VAL A N 1
ATOM 2155 C CA . VAL A 1 270 ? 5.485 11.258 -8.886 1.00 90.56 270 VAL A CA 1
ATOM 2156 C C . VAL A 1 270 ? 4.934 10.162 -7.975 1.00 90.56 270 VAL A C 1
ATOM 2158 O O . VAL A 1 270 ? 3.832 10.301 -7.436 1.00 90.56 270 VAL A O 1
ATOM 2161 N N . TRP A 1 271 ? 5.718 9.108 -7.743 1.00 91.19 271 TRP A N 1
ATOM 2162 C CA . TRP A 1 271 ? 5.353 8.032 -6.833 1.00 91.19 271 TRP A CA 1
ATOM 2163 C C . TRP A 1 271 ? 5.190 8.528 -5.386 1.00 91.19 271 TRP A C 1
ATOM 2165 O O . TRP A 1 271 ? 4.157 8.281 -4.764 1.00 91.19 271 TRP A O 1
ATOM 2175 N N . ILE A 1 272 ? 6.148 9.295 -4.854 1.00 91.00 272 ILE A N 1
ATOM 2176 C CA . ILE A 1 272 ? 6.073 9.857 -3.492 1.00 91.00 272 ILE A CA 1
ATOM 2177 C C . ILE A 1 272 ? 4.859 10.786 -3.349 1.00 91.00 272 ILE A C 1
ATOM 2179 O O . ILE A 1 272 ? 4.104 10.668 -2.381 1.00 91.00 272 ILE A O 1
ATOM 2183 N N . VAL A 1 273 ? 4.610 11.663 -4.325 1.00 92.94 273 VAL A N 1
ATOM 2184 C CA . VAL A 1 273 ? 3.448 12.569 -4.316 1.00 92.94 273 VAL A CA 1
ATOM 2185 C C . VAL A 1 273 ? 2.136 11.783 -4.352 1.00 92.94 273 VAL A C 1
ATOM 2187 O O . VAL A 1 273 ? 1.217 12.067 -3.580 1.00 92.94 273 VAL A O 1
ATOM 2190 N N . GLY A 1 274 ? 2.042 10.748 -5.189 1.00 90.69 274 GLY A N 1
ATOM 2191 C CA . GLY A 1 274 ? 0.871 9.877 -5.207 1.00 90.69 274 GLY A CA 1
ATOM 2192 C C . GLY A 1 274 ? 0.683 9.108 -3.893 1.00 90.69 274 GLY A C 1
ATOM 2193 O O . GLY A 1 274 ? -0.454 8.865 -3.480 1.00 90.69 274 GLY A O 1
ATOM 2194 N N . PHE A 1 275 ? 1.763 8.775 -3.184 1.00 90.44 275 PHE A N 1
ATOM 2195 C CA . PHE A 1 275 ? 1.673 8.155 -1.865 1.00 90.44 275 PHE A CA 1
ATOM 2196 C C . PHE A 1 275 ? 1.178 9.143 -0.792 1.00 90.44 275 PHE A C 1
ATOM 2198 O O . PHE A 1 275 ? 0.268 8.805 -0.030 1.00 90.44 275 PHE A O 1
ATOM 2205 N N . ILE A 1 276 ? 1.665 10.393 -0.788 1.00 91.69 276 ILE A N 1
ATOM 2206 C CA . ILE A 1 276 ? 1.135 11.484 0.060 1.00 91.69 276 ILE A CA 1
ATOM 2207 C C . ILE A 1 276 ? -0.369 11.695 -0.198 1.00 91.69 276 ILE A C 1
ATOM 2209 O O . ILE A 1 276 ? -1.163 11.821 0.745 1.00 91.69 276 ILE A O 1
ATOM 2213 N N . ALA A 1 277 ? -0.774 11.694 -1.471 1.00 91.38 277 ALA A N 1
ATOM 2214 C CA . ALA A 1 277 ? -2.171 11.779 -1.881 1.00 91.38 277 ALA A CA 1
ATOM 2215 C C . ALA A 1 277 ? -2.990 10.595 -1.339 1.00 91.38 277 ALA A C 1
ATOM 2217 O O . ALA A 1 277 ? -4.046 10.797 -0.736 1.00 91.38 277 ALA A O 1
ATOM 2218 N N . ALA A 1 278 ? -2.484 9.366 -1.471 1.00 88.69 278 ALA A N 1
ATOM 2219 C CA . ALA A 1 278 ? -3.149 8.164 -0.969 1.00 88.69 278 ALA A CA 1
ATOM 2220 C C . ALA A 1 278 ? -3.427 8.223 0.541 1.00 88.69 278 ALA A C 1
ATOM 2222 O O . ALA A 1 278 ? -4.535 7.892 0.963 1.00 88.69 278 ALA A O 1
ATOM 2223 N N . LEU A 1 279 ? -2.467 8.705 1.339 1.00 89.81 279 LEU A N 1
ATOM 2224 C CA . LEU A 1 279 ? -2.640 8.902 2.785 1.00 89.81 279 LEU A CA 1
ATOM 2225 C C . LEU A 1 279 ? -3.694 9.964 3.128 1.00 89.81 279 LEU A C 1
ATOM 2227 O O . LEU A 1 279 ? -4.261 9.941 4.214 1.00 89.81 279 LEU A O 1
ATOM 2231 N N . SER A 1 280 ? -3.945 10.917 2.232 1.00 87.81 280 SER A N 1
ATOM 2232 C CA . SER A 1 280 ? -4.877 12.026 2.478 1.00 87.81 280 SER A CA 1
ATOM 2233 C C . SER A 1 280 ? -6.305 11.720 2.012 1.00 87.81 280 SER A C 1
ATOM 2235 O O . SER A 1 280 ? -7.265 12.200 2.601 1.00 87.81 280 SER A O 1
ATOM 2237 N N . ILE A 1 281 ? -6.462 10.912 0.963 1.00 88.62 281 ILE A N 1
ATOM 2238 C CA . ILE A 1 281 ? -7.766 10.631 0.327 1.00 88.62 281 ILE A CA 1
ATOM 2239 C C . ILE A 1 281 ? -8.423 9.382 0.871 1.00 88.62 281 ILE A C 1
ATOM 2241 O O . ILE A 1 281 ? -9.635 9.238 0.745 1.00 88.62 281 ILE A O 1
ATOM 2245 N N . ARG A 1 282 ? -7.640 8.473 1.454 1.00 88.38 282 ARG A N 1
ATOM 2246 C CA . ARG A 1 282 ? -8.141 7.239 2.059 1.00 88.38 282 ARG A CA 1
ATOM 2247 C C . ARG A 1 282 ? -7.999 7.296 3.579 1.00 88.38 282 ARG A C 1
ATOM 2249 O O . ARG A 1 282 ? -7.205 6.515 4.108 1.00 88.38 282 ARG A O 1
ATOM 2256 N N . PRO A 1 283 ? -8.726 8.199 4.269 1.00 90.50 283 PRO A N 1
ATOM 2257 C CA . PRO A 1 283 ? -8.726 8.257 5.724 1.00 90.50 283 PRO A CA 1
ATOM 2258 C C . PRO A 1 283 ? -9.376 6.999 6.310 1.00 90.50 283 PRO A C 1
ATOM 2260 O O . PRO A 1 283 ? -10.002 6.212 5.587 1.00 90.50 283 PRO A O 1
ATOM 2263 N N . HIS A 1 284 ? -9.228 6.802 7.618 1.00 91.06 284 HIS A N 1
ATOM 2264 C CA . HIS A 1 284 ? -10.051 5.818 8.315 1.00 91.06 284 HIS A CA 1
ATOM 2265 C C . HIS A 1 284 ? -11.480 6.361 8.405 1.00 91.06 284 HIS A C 1
ATOM 2267 O O . HIS A 1 284 ? -11.680 7.572 8.503 1.00 91.06 284 HIS A O 1
ATOM 2273 N N . THR A 1 285 ? -12.467 5.475 8.343 1.00 91.69 285 THR A N 1
ATOM 2274 C CA . THR A 1 285 ? -13.882 5.868 8.342 1.00 91.69 285 THR A CA 1
ATOM 2275 C C . THR A 1 285 ? -14.644 5.114 9.414 1.00 91.69 285 THR A C 1
ATOM 2277 O O . THR A 1 285 ? -14.433 3.911 9.573 1.00 91.69 285 THR A O 1
ATOM 2280 N N . VAL A 1 286 ? -15.548 5.798 10.109 1.00 91.25 286 VAL A N 1
ATOM 2281 C CA . VAL A 1 286 ? -16.424 5.214 11.130 1.00 91.25 286 VAL A CA 1
ATOM 2282 C C . VAL A 1 286 ? -17.872 5.496 10.735 1.00 91.25 286 VAL A C 1
ATOM 2284 O O . VAL A 1 286 ? -18.234 6.645 10.501 1.00 91.25 286 VAL A O 1
ATOM 2287 N N . GLY A 1 287 ? -18.683 4.451 10.601 1.00 87.31 287 GLY A N 1
ATOM 2288 C CA . GLY A 1 287 ? -20.085 4.552 10.183 1.00 87.31 287 GLY A CA 1
ATOM 2289 C C . GLY A 1 287 ? -20.705 3.171 9.990 1.00 87.31 287 GLY A C 1
ATOM 2290 O O . GLY A 1 287 ? -19.990 2.172 10.027 1.00 87.31 287 GLY A O 1
ATOM 2291 N N . ASP A 1 288 ? -22.028 3.091 9.837 1.00 84.94 288 ASP A N 1
ATOM 2292 C CA . ASP A 1 288 ? -22.777 1.830 9.673 1.00 84.94 288 ASP A CA 1
ATOM 2293 C C . ASP A 1 288 ? -22.430 0.743 10.718 1.00 84.94 288 ASP A C 1
ATOM 2295 O O . ASP A 1 288 ? -22.305 -0.436 10.381 1.00 84.94 288 ASP A O 1
ATOM 2299 N N . GLY A 1 289 ? -22.172 1.128 11.974 1.00 85.44 289 GLY A N 1
ATOM 2300 C CA . GLY A 1 289 ? -21.804 0.181 13.036 1.00 85.44 289 GLY A CA 1
ATOM 2301 C C . GLY A 1 289 ? -20.403 -0.440 12.902 1.00 85.44 289 GLY A C 1
ATOM 2302 O O . GLY A 1 289 ? -20.090 -1.400 13.602 1.00 85.44 289 GLY A O 1
ATOM 2303 N N . LYS A 1 290 ? -19.528 0.082 12.030 1.00 90.19 290 LYS A N 1
ATOM 2304 C CA . LYS A 1 290 ? -18.170 -0.444 11.801 1.00 90.19 290 LYS A CA 1
ATOM 2305 C C . LYS A 1 290 ? -17.112 0.660 11.702 1.00 90.19 290 LYS A C 1
ATOM 2307 O O . LYS A 1 290 ? -17.332 1.738 11.154 1.00 90.19 290 LYS A O 1
ATOM 2312 N N . ALA A 1 291 ? -15.913 0.357 12.186 1.00 90.94 291 ALA A N 1
ATOM 2313 C CA . ALA A 1 291 ? -14.707 1.144 11.976 1.00 90.94 291 ALA A CA 1
ATOM 2314 C C . ALA A 1 291 ? -13.857 0.502 10.872 1.00 90.94 291 ALA A C 1
ATOM 2316 O O . ALA A 1 291 ? -13.445 -0.655 10.968 1.00 90.94 291 ALA A O 1
ATOM 2317 N N . VAL A 1 292 ? -13.573 1.255 9.812 1.00 90.62 292 VAL A N 1
ATOM 2318 C CA . VAL A 1 292 ? -12.733 0.821 8.692 1.00 90.62 292 VAL A CA 1
ATOM 2319 C C . VAL A 1 292 ? -11.390 1.538 8.777 1.00 90.62 292 VAL A C 1
ATOM 2321 O O . VAL A 1 292 ? -11.252 2.702 8.394 1.00 90.62 292 VAL A O 1
ATOM 2324 N N . LEU A 1 293 ? -10.383 0.819 9.264 1.00 90.69 293 LEU A N 1
ATOM 2325 C CA . LEU A 1 293 ? -9.000 1.273 9.347 1.00 90.69 293 LEU A CA 1
ATOM 2326 C C . LEU A 1 293 ? -8.297 1.011 8.015 1.00 90.69 293 LEU A C 1
ATOM 2328 O O . LEU A 1 293 ? -8.399 -0.075 7.441 1.00 90.69 293 LEU A O 1
ATOM 2332 N N . ARG A 1 294 ? -7.583 2.008 7.495 1.00 89.00 294 ARG A N 1
ATOM 2333 C CA . ARG A 1 294 ? -6.976 1.954 6.156 1.00 89.00 294 ARG A CA 1
ATOM 2334 C C . ARG A 1 294 ? -5.535 2.424 6.194 1.00 89.00 294 ARG A C 1
ATOM 2336 O O . ARG A 1 294 ? -5.251 3.456 6.775 1.00 89.00 294 ARG A O 1
ATOM 2343 N N . PHE A 1 295 ? -4.643 1.725 5.502 1.00 85.31 295 PHE A N 1
ATOM 2344 C CA . PHE A 1 295 ? -3.283 2.189 5.241 1.00 85.31 295 PHE A CA 1
ATOM 2345 C C . PHE A 1 295 ? -3.060 2.316 3.733 1.00 85.31 295 PHE A C 1
ATOM 2347 O O . PHE A 1 295 ? -2.746 1.336 3.048 1.00 85.31 295 PHE A O 1
ATOM 2354 N N . ALA A 1 296 ? -3.257 3.533 3.216 1.00 83.88 296 ALA A N 1
ATOM 2355 C CA . ALA A 1 296 ? -3.210 3.882 1.798 1.00 83.88 296 ALA A CA 1
ATOM 2356 C C . ALA A 1 296 ? -3.933 2.835 0.917 1.00 83.88 296 ALA A C 1
ATOM 2358 O O . ALA A 1 296 ? -5.131 2.599 1.077 1.00 83.88 296 ALA A O 1
ATOM 2359 N N . HIS A 1 297 ? -3.210 2.188 -0.002 1.00 74.06 297 HIS A N 1
ATOM 2360 C CA . HIS A 1 297 ? -3.708 1.085 -0.839 1.00 74.06 297 HIS A CA 1
ATOM 2361 C C . HIS A 1 297 ? -3.214 -0.290 -0.379 1.00 74.06 297 HIS A C 1
ATOM 2363 O O . HIS A 1 297 ? -3.447 -1.291 -1.054 1.00 74.06 297 HIS A O 1
ATOM 2369 N N . PHE A 1 298 ? -2.483 -0.346 0.732 1.00 73.56 298 PHE A N 1
ATOM 2370 C CA . PHE A 1 298 ? -1.777 -1.550 1.145 1.00 73.56 298 PHE A CA 1
ATOM 2371 C C . PHE A 1 298 ? -2.633 -2.469 2.003 1.00 73.56 298 PHE A C 1
ATOM 2373 O O . PHE A 1 298 ? -2.471 -3.689 1.925 1.00 73.56 298 PHE A O 1
ATOM 2380 N N . THR A 1 299 ? -3.481 -1.915 2.872 1.00 76.69 299 THR A N 1
ATOM 2381 C CA . THR A 1 299 ? -4.295 -2.708 3.800 1.00 76.69 299 THR A CA 1
ATOM 2382 C C . THR A 1 299 ? -5.553 -1.956 4.220 1.00 76.69 299 THR A C 1
ATOM 2384 O O . THR A 1 299 ? -5.515 -0.747 4.443 1.00 76.69 299 THR A O 1
ATOM 2387 N N . GLN A 1 300 ? -6.654 -2.693 4.354 1.00 85.12 300 GLN A N 1
ATOM 2388 C CA . GLN A 1 300 ? -7.908 -2.239 4.938 1.00 85.12 300 GLN A CA 1
ATOM 2389 C C . GLN A 1 300 ? -8.383 -3.295 5.935 1.00 85.12 300 GLN A C 1
ATOM 2391 O O . GLN A 1 300 ? -8.410 -4.478 5.606 1.00 85.12 300 GLN A O 1
ATOM 2396 N N . ILE A 1 301 ? -8.752 -2.866 7.137 1.00 86.62 301 ILE A N 1
ATOM 2397 C CA . ILE A 1 301 ? -9.240 -3.729 8.212 1.00 86.62 301 ILE A CA 1
ATOM 2398 C C . ILE A 1 301 ? -10.553 -3.145 8.713 1.00 86.62 301 ILE A C 1
ATOM 2400 O O . ILE A 1 301 ? -10.638 -1.953 8.995 1.00 86.62 301 ILE A O 1
ATOM 2404 N N . THR A 1 302 ? -11.584 -3.983 8.773 1.00 89.25 302 THR A N 1
ATOM 2405 C CA . THR A 1 302 ? -12.929 -3.587 9.204 1.00 89.25 302 THR A CA 1
ATOM 2406 C C . THR A 1 302 ? -13.218 -4.236 10.544 1.00 89.25 302 THR A C 1
ATOM 2408 O O . THR A 1 302 ? -13.078 -5.451 10.665 1.00 89.25 302 THR A O 1
ATOM 2411 N N . ILE A 1 303 ? -13.603 -3.427 11.524 1.00 89.75 303 ILE A N 1
ATOM 2412 C CA . ILE A 1 303 ? -13.869 -3.838 12.901 1.00 89.75 303 ILE A CA 1
ATOM 2413 C C . ILE A 1 303 ? -15.302 -3.419 13.245 1.00 89.75 303 ILE A C 1
ATOM 2415 O O . ILE A 1 303 ? -15.599 -2.225 13.165 1.00 89.75 303 ILE A O 1
ATOM 2419 N N . PRO A 1 304 ? -16.190 -4.355 13.605 1.00 90.75 304 PRO A N 1
ATOM 2420 C CA . PRO A 1 304 ? -17.510 -4.030 14.139 1.00 90.75 304 PRO A CA 1
ATOM 2421 C C . PRO A 1 304 ? -17.396 -3.203 15.426 1.00 90.75 304 PRO A C 1
ATOM 2423 O O . PRO A 1 304 ? -16.599 -3.528 16.307 1.00 90.75 304 PRO A O 1
ATOM 2426 N N . LEU A 1 305 ? -18.176 -2.127 15.538 1.00 89.88 305 LEU A N 1
ATOM 2427 C CA . LEU A 1 305 ? -18.147 -1.234 16.702 1.00 89.88 305 LEU A CA 1
ATOM 2428 C C . LEU A 1 305 ? -18.738 -1.887 17.957 1.00 89.88 305 LEU A C 1
ATOM 2430 O O . LEU A 1 305 ? -18.288 -1.581 19.054 1.00 89.88 305 LEU A O 1
ATOM 2434 N N . GLU A 1 306 ? -19.656 -2.840 17.795 1.00 89.00 306 GLU A N 1
ATOM 2435 C CA . GLU A 1 306 ? -20.228 -3.655 18.881 1.00 89.00 306 GLU A CA 1
ATOM 2436 C C . GLU A 1 306 ? -19.154 -4.419 19.684 1.00 89.00 306 GLU A C 1
ATOM 2438 O O . GLU A 1 306 ? -19.268 -4.617 20.895 1.00 89.00 306 GLU A O 1
ATOM 2443 N N . LEU A 1 307 ? -18.055 -4.796 19.021 1.00 89.44 307 LEU A N 1
ATOM 2444 C CA . LEU A 1 307 ? -16.947 -5.520 19.639 1.00 89.44 307 LEU A CA 1
ATOM 2445 C C . LEU A 1 307 ? -15.989 -4.597 20.393 1.00 89.44 307 LEU A C 1
ATOM 2447 O O . LEU A 1 307 ? -15.091 -5.092 21.071 1.00 89.44 307 LEU A O 1
ATOM 2451 N N . VAL A 1 308 ? -16.136 -3.275 20.291 1.00 91.00 308 VAL A N 1
ATOM 2452 C CA . VAL A 1 308 ? -15.234 -2.323 20.942 1.00 91.00 308 VAL A CA 1
ATOM 2453 C C . VAL A 1 308 ? -15.527 -2.287 22.443 1.00 91.00 308 VAL A C 1
ATOM 2455 O O . VAL A 1 308 ? -16.604 -1.899 22.891 1.00 91.00 308 VAL A O 1
ATOM 2458 N N . GLU A 1 309 ? -14.544 -2.697 23.243 1.00 91.00 309 GLU A N 1
ATOM 2459 C CA . GLU A 1 309 ? -14.604 -2.632 24.706 1.00 91.00 309 GLU A CA 1
ATOM 2460 C C . GLU A 1 309 ? -14.137 -1.262 25.204 1.00 91.00 309 GLU A C 1
ATOM 2462 O O . GLU A 1 309 ? -14.792 -0.618 26.021 1.00 91.00 309 GLU A O 1
ATOM 2467 N N . SER A 1 310 ? -12.974 -0.809 24.729 1.00 90.19 310 SER A N 1
ATOM 2468 C CA . SER A 1 310 ? -12.428 0.496 25.096 1.00 90.19 310 SER A CA 1
ATOM 2469 C C . SER A 1 310 ? -11.469 1.029 24.040 1.00 90.19 310 SER A C 1
ATOM 2471 O O . SER A 1 310 ? -10.757 0.269 23.382 1.00 90.19 310 SER A O 1
ATOM 2473 N N . VAL A 1 311 ? -11.424 2.356 23.915 1.00 92.19 311 VAL A N 1
ATOM 2474 C CA . VAL A 1 311 ? -10.498 3.078 23.037 1.00 92.19 311 VAL A CA 1
ATOM 2475 C C . VAL A 1 311 ? -9.602 3.951 23.903 1.00 92.19 311 VAL A C 1
ATOM 2477 O O . VAL A 1 311 ? -10.091 4.714 24.735 1.00 92.19 311 VAL A O 1
ATOM 2480 N N . ARG A 1 312 ? -8.283 3.828 23.747 1.00 91.25 312 ARG A N 1
ATOM 2481 C CA . ARG A 1 312 ? -7.303 4.571 24.550 1.00 91.25 312 ARG A CA 1
ATOM 2482 C C . ARG A 1 312 ? -6.206 5.160 23.678 1.00 91.25 312 ARG A C 1
ATOM 2484 O O . ARG A 1 312 ? -5.786 4.563 22.688 1.00 91.25 312 ARG A O 1
ATOM 2491 N N . THR A 1 313 ? -5.684 6.306 24.103 1.00 92.00 313 THR A N 1
ATOM 2492 C CA . THR A 1 313 ? -4.417 6.822 23.580 1.00 92.00 313 THR A CA 1
ATOM 2493 C C . THR A 1 313 ? -3.286 5.970 24.136 1.00 92.00 313 THR A C 1
ATOM 2495 O O . THR A 1 313 ? -3.068 5.938 25.345 1.00 92.00 313 THR A O 1
ATOM 2498 N N . ALA A 1 314 ? -2.577 5.272 23.256 1.00 88.69 314 ALA A N 1
ATOM 2499 C CA . ALA A 1 314 ? -1.441 4.438 23.614 1.00 88.69 314 ALA A CA 1
ATOM 2500 C C . ALA A 1 314 ? -0.413 4.519 22.490 1.00 88.69 314 ALA A C 1
ATOM 2502 O O . ALA A 1 314 ? -0.635 3.998 21.392 1.00 88.69 314 ALA A O 1
ATOM 2503 N N . ARG A 1 315 ? 0.708 5.200 22.758 1.00 86.75 315 ARG A N 1
ATOM 2504 C CA . ARG A 1 315 ? 1.788 5.303 21.782 1.00 86.75 315 ARG A CA 1
ATOM 2505 C C . ARG A 1 315 ? 2.713 4.101 21.894 1.00 86.75 315 ARG A C 1
ATOM 2507 O O . ARG A 1 315 ? 3.287 3.863 22.951 1.00 86.75 315 ARG A O 1
ATOM 2514 N N . HIS A 1 316 ? 2.885 3.382 20.793 1.00 85.81 316 HIS A N 1
ATOM 2515 C CA . HIS A 1 316 ? 3.850 2.290 20.687 1.00 85.81 316 HIS A CA 1
ATOM 2516 C C . HIS A 1 316 ? 4.714 2.516 19.454 1.00 85.81 316 HIS A C 1
ATOM 2518 O O . HIS A 1 316 ? 4.171 2.809 18.394 1.00 85.81 316 HIS A O 1
ATOM 2524 N N . SER A 1 317 ? 6.030 2.377 19.594 1.00 85.56 317 SER A N 1
ATOM 2525 C CA . SER A 1 317 ? 7.006 2.509 18.508 1.00 85.56 317 SER A CA 1
ATOM 2526 C C . SER A 1 317 ? 7.813 1.220 18.316 1.00 85.56 317 SER A C 1
ATOM 2528 O O . SER A 1 317 ? 7.649 0.251 19.061 1.00 85.56 317 SER A O 1
ATOM 2530 N N . GLY A 1 318 ? 8.685 1.194 17.305 1.00 80.44 318 GLY A N 1
ATOM 2531 C CA . GLY A 1 318 ? 9.571 0.057 17.030 1.00 80.44 318 GLY A CA 1
ATOM 2532 C C . GLY A 1 318 ? 8.988 -0.985 16.074 1.00 80.44 318 GLY A C 1
ATOM 2533 O O . GLY A 1 318 ? 9.552 -2.072 15.914 1.00 80.44 318 GLY A O 1
ATOM 2534 N N . TYR A 1 319 ? 7.881 -0.667 15.403 1.00 83.44 319 TYR A N 1
ATOM 2535 C CA . TYR A 1 319 ? 7.327 -1.543 14.380 1.00 83.44 319 TYR A CA 1
ATOM 2536 C C . TYR A 1 319 ? 8.130 -1.437 13.076 1.00 83.44 319 TYR A C 1
ATOM 2538 O O . TYR A 1 319 ? 8.458 -0.353 12.608 1.00 83.44 319 TYR A O 1
ATOM 2546 N N . ARG A 1 320 ? 8.429 -2.585 12.453 1.00 77.12 320 ARG A N 1
ATOM 2547 C CA . ARG A 1 320 ? 9.216 -2.660 11.199 1.00 77.12 320 ARG A CA 1
ATOM 2548 C C . ARG A 1 320 ? 8.374 -2.899 9.948 1.00 77.12 320 ARG A C 1
ATOM 2550 O O . ARG A 1 320 ? 8.903 -2.986 8.843 1.00 77.12 320 ARG A O 1
ATOM 2557 N N . ARG A 1 321 ? 7.072 -3.124 10.113 1.00 80.25 321 ARG A N 1
ATOM 2558 C CA . ARG A 1 321 ? 6.155 -3.493 9.031 1.00 80.25 321 ARG A CA 1
ATOM 2559 C C . ARG A 1 321 ? 4.919 -2.614 9.103 1.00 80.25 321 ARG A C 1
ATOM 2561 O O . ARG A 1 321 ? 4.421 -2.361 10.187 1.00 80.25 321 ARG A O 1
ATOM 2568 N N . ALA A 1 322 ? 4.374 -2.272 7.936 1.00 75.38 322 ALA A N 1
ATOM 2569 C CA . ALA A 1 322 ? 3.124 -1.515 7.813 1.00 75.38 322 ALA A CA 1
ATOM 2570 C C . ALA A 1 322 ? 1.914 -2.186 8.492 1.00 75.38 322 ALA A C 1
ATOM 2572 O O . ALA A 1 322 ? 0.952 -1.518 8.844 1.00 75.38 322 ALA A O 1
ATOM 2573 N N . VAL A 1 323 ? 1.952 -3.516 8.633 1.00 83.81 323 VAL A N 1
ATOM 2574 C CA . VAL A 1 323 ? 0.974 -4.301 9.393 1.00 83.81 323 VAL A CA 1
ATOM 2575 C C . VAL A 1 323 ? 1.717 -5.436 10.075 1.00 83.81 323 VAL A C 1
ATOM 2577 O O . VAL A 1 323 ? 2.450 -6.189 9.417 1.00 83.81 323 VAL A O 1
ATOM 2580 N N . GLN A 1 324 ? 1.521 -5.564 11.379 1.00 84.25 324 GLN A N 1
ATOM 2581 C CA . GLN A 1 324 ? 2.107 -6.616 12.192 1.00 84.25 324 GLN A CA 1
ATOM 2582 C C . GLN A 1 324 ? 1.040 -7.190 13.118 1.00 84.25 324 GLN A C 1
ATOM 2584 O O . GLN A 1 324 ? 0.322 -6.439 13.761 1.00 84.25 324 GLN A O 1
ATOM 2589 N N . ILE A 1 325 ? 0.940 -8.517 13.168 1.00 84.94 325 ILE A N 1
ATOM 2590 C CA . ILE A 1 325 ? 0.146 -9.221 14.173 1.00 84.94 325 ILE A CA 1
ATOM 2591 C C . ILE A 1 325 ? 1.136 -10.000 15.032 1.00 84.94 325 ILE A C 1
ATOM 2593 O O . ILE A 1 325 ? 1.910 -10.794 14.493 1.00 84.94 325 ILE A O 1
ATOM 2597 N N . THR A 1 326 ? 1.138 -9.726 16.333 1.00 83.00 326 THR A N 1
ATOM 2598 C CA . THR A 1 326 ? 1.965 -10.417 17.330 1.00 83.00 326 THR A CA 1
ATOM 2599 C C . THR A 1 326 ? 1.103 -10.643 18.566 1.00 83.00 326 THR A C 1
ATOM 2601 O O . THR A 1 326 ? 0.503 -9.689 19.050 1.00 83.00 326 THR A O 1
ATOM 2604 N N . ASP A 1 327 ? 1.018 -11.880 19.059 1.00 83.50 327 ASP A N 1
ATOM 2605 C CA . ASP A 1 327 ? 0.313 -12.233 20.305 1.00 83.50 327 ASP A CA 1
ATOM 2606 C C . ASP A 1 327 ? -1.134 -11.698 20.400 1.00 83.50 327 ASP A C 1
ATOM 2608 O O . ASP A 1 327 ? -1.581 -11.227 21.442 1.00 83.50 327 ASP A O 1
ATOM 2612 N N . GLY A 1 328 ? -1.876 -11.726 19.285 1.00 84.62 328 GLY A N 1
ATOM 2613 C CA . GLY A 1 328 ? -3.256 -11.221 19.218 1.00 84.62 328 GLY A CA 1
ATOM 2614 C C . GLY A 1 328 ? -3.381 -9.692 19.186 1.00 84.62 328 GLY A C 1
ATOM 2615 O O . GLY A 1 328 ? -4.490 -9.165 19.262 1.00 84.62 328 GLY A O 1
ATOM 2616 N N . VAL A 1 329 ? -2.270 -8.967 19.047 1.00 88.88 329 VAL A N 1
ATOM 2617 C CA . VAL A 1 329 ? -2.243 -7.517 18.838 1.00 88.88 329 VAL A CA 1
ATOM 2618 C C . VAL A 1 329 ? -1.984 -7.225 17.368 1.00 88.88 329 VAL A C 1
ATOM 2620 O O . VAL A 1 329 ? -0.921 -7.545 16.834 1.00 88.88 329 VAL A O 1
ATOM 2623 N N . LEU A 1 330 ? -2.940 -6.574 16.716 1.00 90.69 330 LEU A N 1
ATOM 2624 C CA . LEU A 1 330 ? -2.789 -6.025 15.376 1.00 90.69 330 LEU A CA 1
ATOM 2625 C C . LEU A 1 330 ? -2.260 -4.597 15.471 1.00 90.69 330 LEU A C 1
ATOM 2627 O O . LEU A 1 330 ? -2.942 -3.723 15.986 1.00 90.69 330 LEU A O 1
ATOM 2631 N N . ALA A 1 331 ? -1.077 -4.341 14.927 1.00 89.50 331 ALA A N 1
ATOM 2632 C CA . ALA A 1 331 ? -0.502 -3.011 14.812 1.00 89.50 331 ALA A CA 1
ATOM 2633 C C . ALA A 1 331 ? -0.469 -2.548 13.350 1.00 89.50 331 ALA A C 1
ATOM 2635 O O . ALA A 1 331 ? 0.080 -3.227 12.477 1.00 89.50 331 ALA A O 1
ATOM 2636 N N . MET A 1 332 ? -1.027 -1.363 13.110 1.00 89.75 332 MET A N 1
ATOM 2637 C CA . MET A 1 332 ? -0.990 -0.610 11.857 1.00 89.75 332 MET A CA 1
ATOM 2638 C C . MET A 1 332 ? -0.239 0.712 12.080 1.00 89.75 332 MET A C 1
ATOM 2640 O O . MET A 1 332 ? -0.868 1.767 12.216 1.00 89.75 332 MET A O 1
ATOM 2644 N N . PRO A 1 333 ? 1.097 0.666 12.201 1.00 87.12 333 PRO A N 1
ATOM 2645 C CA . PRO A 1 333 ? 1.900 1.860 12.416 1.00 87.12 333 PRO A CA 1
ATOM 2646 C C . PRO A 1 333 ? 1.933 2.756 11.179 1.00 87.12 333 PRO A C 1
ATOM 2648 O O . PRO A 1 333 ? 1.882 2.289 10.038 1.00 87.12 333 PRO A O 1
ATOM 2651 N N . ILE A 1 334 ? 2.110 4.049 11.420 1.00 85.25 334 ILE A N 1
ATOM 2652 C CA . ILE A 1 334 ? 2.526 5.021 10.413 1.00 85.25 334 ILE A CA 1
ATOM 2653 C C . ILE A 1 334 ? 3.956 5.424 10.754 1.00 85.25 334 ILE A C 1
ATOM 2655 O O . ILE A 1 334 ? 4.241 5.801 11.884 1.00 85.25 334 ILE A O 1
ATOM 2659 N N . GLY A 1 335 ? 4.873 5.287 9.793 1.00 80.94 335 GLY A N 1
ATOM 2660 C CA . GLY A 1 335 ? 6.299 5.317 10.114 1.00 80.94 335 GLY A CA 1
ATOM 2661 C C . GLY A 1 335 ? 6.658 4.099 10.965 1.00 80.94 335 GLY A C 1
ATOM 2662 O O . GLY A 1 335 ? 6.549 2.968 10.490 1.00 80.94 335 GLY A O 1
ATOM 2663 N N . ASP A 1 336 ? 7.043 4.325 12.217 1.00 82.94 336 ASP A N 1
ATOM 2664 C CA . ASP A 1 336 ? 7.376 3.280 13.186 1.00 82.94 336 ASP A CA 1
ATOM 2665 C C . ASP A 1 336 ? 6.410 3.223 14.379 1.00 82.94 336 ASP A C 1
ATOM 2667 O O . ASP A 1 336 ? 6.620 2.395 15.270 1.00 82.94 336 ASP A O 1
ATOM 2671 N N . SER A 1 337 ? 5.366 4.068 14.400 1.00 85.62 337 SER A N 1
ATOM 2672 C CA . SER A 1 337 ? 4.554 4.311 15.592 1.00 85.62 337 SER A CA 1
ATOM 2673 C C . SER A 1 337 ? 3.036 4.187 15.376 1.00 85.62 337 SER A C 1
ATOM 2675 O O . SER A 1 337 ? 2.505 4.410 14.287 1.00 85.62 337 SER A O 1
ATOM 2677 N N . THR A 1 338 ? 2.320 3.780 16.426 1.00 90.06 338 THR A N 1
ATOM 2678 C CA . THR A 1 338 ? 0.849 3.826 16.543 1.00 90.06 338 THR A CA 1
ATOM 2679 C C . THR A 1 338 ? 0.479 4.784 17.665 1.00 90.06 338 THR A C 1
ATOM 2681 O O . THR A 1 338 ? 1.205 4.828 18.654 1.00 90.06 338 THR A O 1
ATOM 2684 N N . THR A 1 339 ? -0.645 5.497 17.568 1.00 91.00 339 THR A N 1
ATOM 2685 C CA . THR A 1 339 ? -1.060 6.498 18.574 1.00 91.00 339 THR A CA 1
ATOM 2686 C C . THR A 1 339 ? -2.306 6.099 19.370 1.00 91.00 339 THR A C 1
ATOM 2688 O O . THR A 1 339 ? -2.525 6.614 20.470 1.00 91.00 339 THR A O 1
ATOM 2691 N N . LEU A 1 340 ? -3.105 5.164 18.853 1.00 91.88 340 LEU A N 1
ATOM 2692 C CA . LEU A 1 340 ? -4.345 4.684 19.457 1.00 91.88 340 LEU A CA 1
ATOM 2693 C C . LEU A 1 340 ? -4.339 3.164 19.598 1.00 91.88 340 LEU A C 1
ATOM 2695 O O . LEU A 1 340 ? -3.736 2.458 18.789 1.00 91.88 340 LEU A O 1
ATOM 2699 N N . SER A 1 341 ? -5.062 2.681 20.606 1.00 92.88 341 SER A N 1
ATOM 2700 C CA . SER A 1 341 ? -5.351 1.268 20.835 1.00 92.88 341 SER A CA 1
ATOM 2701 C C . SER A 1 341 ? -6.844 1.064 21.104 1.00 92.88 341 SER A C 1
ATOM 2703 O O . SER A 1 341 ? -7.440 1.763 21.927 1.00 92.88 341 SER A O 1
ATOM 2705 N N . ILE A 1 342 ? -7.435 0.103 20.398 1.00 93.12 342 ILE A N 1
ATOM 2706 C CA . ILE A 1 342 ? -8.786 -0.415 20.605 1.00 93.12 342 ILE A CA 1
ATOM 2707 C C . ILE A 1 342 ? -8.658 -1.803 21.223 1.00 93.12 342 ILE A C 1
ATOM 2709 O O . ILE A 1 342 ? -8.052 -2.689 20.619 1.00 93.12 342 ILE A O 1
ATOM 2713 N N . LYS A 1 343 ? -9.267 -2.010 22.389 1.00 92.81 343 LYS A N 1
ATOM 2714 C CA . LYS A 1 343 ? -9.481 -3.349 22.946 1.00 92.81 343 LYS A CA 1
ATOM 2715 C C . LYS A 1 343 ? -10.825 -3.893 22.490 1.00 92.81 343 LYS A C 1
ATOM 2717 O O . LYS A 1 343 ? -11.820 -3.167 22.512 1.00 92.81 343 LYS A O 1
ATOM 2722 N N . LEU A 1 344 ? -10.826 -5.153 22.077 1.00 93.06 344 LEU A N 1
ATOM 2723 C CA . LEU A 1 344 ? -12.010 -5.872 21.634 1.00 93.06 344 LEU A CA 1
ATOM 2724 C C . LEU A 1 344 ? -12.531 -6.763 22.763 1.00 93.06 344 LEU A C 1
ATOM 2726 O O . LEU A 1 344 ? -11.740 -7.400 23.458 1.00 93.06 344 LEU A O 1
ATOM 2730 N N . ARG A 1 345 ? -13.858 -6.823 22.912 1.00 89.56 345 ARG A N 1
ATOM 2731 C CA . ARG A 1 345 ? -14.552 -7.655 23.910 1.00 89.56 345 ARG A CA 1
ATOM 2732 C C . ARG A 1 345 ? -14.265 -9.139 23.705 1.00 89.56 345 ARG A C 1
ATOM 2734 O O . ARG A 1 345 ? -14.085 -9.882 24.665 1.00 89.56 345 ARG A O 1
ATOM 2741 N N . GLU A 1 346 ? -14.198 -9.545 22.444 1.00 90.00 346 GLU A N 1
ATOM 2742 C CA . GLU A 1 346 ? -13.990 -10.923 22.019 1.00 90.00 346 GLU A CA 1
ATOM 2743 C C . GLU A 1 346 ? -12.893 -10.986 20.945 1.00 90.00 346 GLU A C 1
ATOM 2745 O O . GLU A 1 346 ? -12.656 -9.993 20.246 1.00 90.00 346 GLU A O 1
ATOM 2750 N N . PRO A 1 347 ? -12.188 -12.126 20.801 1.00 88.12 347 PRO A N 1
ATOM 2751 C CA . PRO A 1 347 ? -11.224 -12.310 19.724 1.00 88.12 347 PRO A CA 1
ATOM 2752 C C . PRO A 1 347 ? -11.907 -12.170 18.360 1.00 88.12 347 PRO A C 1
ATOM 2754 O O . PRO A 1 347 ? -12.825 -12.918 18.038 1.00 88.12 347 PRO A O 1
ATOM 2757 N N . TYR A 1 348 ? -11.441 -11.226 17.544 1.00 87.75 348 TYR A N 1
ATOM 2758 C CA . TYR A 1 348 ? -12.006 -10.981 16.223 1.00 87.75 348 TYR A CA 1
ATOM 2759 C C . TYR A 1 348 ? -11.068 -11.508 15.126 1.00 87.75 348 TYR A C 1
ATOM 2761 O O . TYR A 1 348 ? -9.877 -11.180 15.126 1.00 87.75 348 TYR A O 1
ATOM 2769 N N . PRO A 1 349 ? -11.558 -12.327 14.182 1.00 86.25 349 PRO A N 1
ATOM 2770 C CA . PRO A 1 349 ? -10.742 -12.860 13.101 1.00 86.25 349 PRO A CA 1
ATOM 2771 C C . PRO A 1 349 ? -10.428 -11.777 12.056 1.00 86.25 349 PRO A C 1
ATOM 2773 O O . PRO A 1 349 ? -11.306 -11.310 11.335 1.00 86.25 349 PRO A O 1
ATOM 2776 N N . VAL A 1 350 ? -9.150 -11.406 11.918 1.00 83.62 350 VAL A N 1
ATOM 2777 C CA . VAL A 1 350 ? -8.691 -10.415 10.932 1.00 83.62 350 VAL A CA 1
ATOM 2778 C C . VAL A 1 350 ? -7.646 -11.005 9.993 1.00 83.62 350 VAL A C 1
ATOM 2780 O O . VAL A 1 350 ? -6.645 -11.589 10.411 1.00 83.62 350 VAL A O 1
ATOM 2783 N N . ALA A 1 351 ? -7.848 -10.811 8.689 1.00 78.62 351 ALA A N 1
ATOM 2784 C CA . ALA A 1 351 ? -6.836 -11.098 7.682 1.00 78.62 351 ALA A CA 1
ATOM 2785 C C . ALA A 1 351 ? -5.927 -9.863 7.499 1.00 78.62 351 ALA A C 1
ATOM 2787 O O . ALA A 1 351 ? -6.387 -8.838 6.995 1.00 78.62 351 ALA A O 1
ATOM 2788 N N . PRO A 1 352 ? -4.628 -9.921 7.859 1.00 70.25 352 PRO A N 1
ATOM 2789 C CA . PRO A 1 352 ? -3.743 -8.752 7.791 1.00 70.25 352 PRO A CA 1
ATOM 2790 C C . PRO A 1 352 ? -3.484 -8.269 6.361 1.00 70.25 352 PRO A C 1
ATOM 2792 O O . PRO A 1 352 ? -3.125 -7.113 6.155 1.00 70.25 352 PRO A O 1
ATOM 2795 N N . LYS A 1 353 ? -3.585 -9.169 5.374 1.00 68.06 353 LYS A N 1
ATOM 2796 C CA . LYS A 1 353 ? -3.482 -8.884 3.938 1.00 68.06 353 LYS A CA 1
ATOM 2797 C C . LYS A 1 353 ? -4.342 -9.880 3.173 1.00 68.06 353 LYS A C 1
ATOM 2799 O O . LYS A 1 353 ? -4.423 -11.042 3.569 1.00 68.06 353 LYS A O 1
ATOM 2804 N N . THR A 1 354 ? -4.876 -9.452 2.037 1.00 61.22 354 THR A N 1
ATOM 2805 C CA . THR A 1 354 ? -5.557 -10.319 1.073 1.00 61.22 354 THR A CA 1
ATOM 2806 C C . THR A 1 354 ? -4.712 -11.558 0.762 1.00 61.22 354 THR A C 1
ATOM 2808 O O . THR A 1 354 ? -3.543 -11.444 0.381 1.00 61.22 354 THR A O 1
ATOM 2811 N N . GLY A 1 355 ? -5.295 -12.743 0.958 1.00 59.78 355 GLY A N 1
ATOM 2812 C CA . GLY A 1 355 ? -4.651 -14.037 0.706 1.00 59.78 355 GLY A CA 1
ATOM 2813 C C . GLY A 1 355 ? -3.749 -14.568 1.828 1.00 59.78 355 GLY A C 1
ATOM 2814 O O . GLY A 1 355 ? -3.130 -15.614 1.644 1.00 59.78 355 GLY A O 1
ATOM 2815 N N . LYS A 1 356 ? -3.646 -13.885 2.978 1.00 69.19 356 LYS A N 1
ATOM 2816 C CA . LYS A 1 356 ? -3.005 -14.434 4.187 1.00 69.19 356 LYS A CA 1
ATOM 2817 C C . LYS A 1 356 ? -4.034 -15.079 5.121 1.00 69.19 356 LYS A C 1
ATOM 2819 O O . LYS A 1 356 ? -5.178 -14.631 5.124 1.00 69.19 356 LYS A O 1
ATOM 2824 N N . PRO A 1 357 ? -3.631 -16.088 5.921 1.00 73.81 357 PRO A N 1
ATOM 2825 C CA . PRO A 1 357 ? -4.530 -16.708 6.881 1.00 73.81 357 PRO A CA 1
ATOM 2826 C C . PRO A 1 357 ? -5.017 -15.678 7.897 1.00 73.81 357 PRO A C 1
ATOM 2828 O O . PRO A 1 357 ? -4.266 -14.792 8.327 1.00 73.81 357 PRO A O 1
ATOM 2831 N N . THR A 1 358 ? -6.286 -15.818 8.250 1.00 82.94 358 THR A N 1
ATOM 2832 C CA . THR A 1 358 ? -6.950 -15.038 9.283 1.00 82.94 358 THR A CA 1
ATOM 2833 C C . THR A 1 358 ? -6.314 -15.328 10.637 1.00 82.94 358 THR A C 1
ATOM 2835 O O . THR A 1 358 ? -5.986 -16.475 10.938 1.00 82.94 358 THR A O 1
ATOM 2838 N N . GLN A 1 359 ? -6.101 -14.287 11.435 1.00 84.56 359 GLN A N 1
ATOM 2839 C CA . GLN A 1 359 ? -5.565 -14.391 12.789 1.00 84.56 359 GLN A CA 1
ATOM 2840 C C . GLN A 1 359 ? -6.520 -13.703 13.754 1.00 84.56 359 GLN A C 1
ATOM 2842 O O . GLN A 1 359 ? -7.065 -12.646 13.438 1.00 84.56 359 GLN A O 1
ATOM 2847 N N . GLU A 1 360 ? -6.718 -14.304 14.921 1.00 89.25 360 GLU A N 1
ATOM 2848 C CA . GLU A 1 360 ? -7.538 -13.710 15.970 1.00 89.25 360 GLU A CA 1
ATOM 2849 C C . GLU A 1 360 ? -6.796 -12.559 16.638 1.00 89.25 360 GLU A C 1
ATOM 2851 O O . GLU A 1 360 ? -5.631 -12.687 17.027 1.00 89.25 360 GLU A O 1
ATOM 2856 N N . VAL A 1 361 ? -7.479 -11.425 16.768 1.00 91.62 361 VAL A N 1
ATOM 2857 C CA . VAL A 1 361 ? -6.940 -10.226 17.403 1.00 91.62 361 VAL A CA 1
ATOM 2858 C C . VAL A 1 361 ? -7.853 -9.790 18.541 1.00 91.62 361 VAL A C 1
ATOM 2860 O O . VAL A 1 361 ? -9.073 -9.852 18.432 1.00 91.62 361 VAL A O 1
ATOM 2863 N N . ARG A 1 362 ? -7.253 -9.363 19.650 1.00 92.12 362 ARG A N 1
ATOM 2864 C CA . ARG A 1 362 ? -7.937 -8.807 20.831 1.00 92.12 362 ARG A CA 1
ATOM 2865 C C . ARG A 1 362 ? -7.659 -7.321 21.010 1.00 92.12 362 ARG A C 1
ATOM 2867 O O . ARG A 1 362 ? -8.395 -6.626 21.700 1.00 92.12 362 ARG A O 1
ATOM 2874 N N . GLU A 1 363 ? -6.585 -6.832 20.401 1.00 92.19 363 GLU A N 1
ATOM 2875 C CA . GLU A 1 363 ? -6.201 -5.430 20.453 1.00 92.19 363 GLU A CA 1
ATOM 2876 C C . GLU A 1 363 ? -5.832 -4.949 19.051 1.00 92.19 363 GLU A C 1
ATOM 2878 O O . GLU A 1 363 ? -5.071 -5.610 18.339 1.00 92.19 363 GLU A O 1
ATOM 2883 N N . VAL A 1 364 ? -6.349 -3.785 18.660 1.00 92.75 364 VAL A N 1
ATOM 2884 C CA . VAL A 1 364 ? -6.011 -3.129 17.398 1.00 92.75 364 VAL A CA 1
ATOM 2885 C C . VAL A 1 364 ? -5.394 -1.767 17.662 1.00 92.75 364 VAL A C 1
ATOM 2887 O O . VAL A 1 364 ? -6.040 -0.854 18.168 1.00 92.75 364 VAL A O 1
ATOM 2890 N N . ARG A 1 365 ? -4.131 -1.623 17.276 1.00 93.25 365 ARG A N 1
ATOM 2891 C CA . ARG A 1 365 ? -3.338 -0.404 17.386 1.00 93.25 365 ARG A CA 1
ATOM 2892 C C . ARG A 1 365 ? -3.181 0.240 16.020 1.00 93.25 365 ARG A C 1
ATOM 2894 O O . ARG A 1 365 ? -2.772 -0.421 15.067 1.00 93.25 365 ARG A O 1
ATOM 2901 N N . PHE A 1 366 ? -3.457 1.530 15.918 1.00 92.75 366 PHE A N 1
ATOM 2902 C CA . PHE A 1 366 ? -3.338 2.287 14.671 1.00 92.75 366 PHE A CA 1
ATOM 2903 C C . PHE A 1 366 ? -2.940 3.734 14.960 1.00 92.75 366 PHE A C 1
ATOM 2905 O O . PHE A 1 366 ? -2.936 4.170 16.114 1.00 92.75 366 PHE A O 1
ATOM 2912 N N . ALA A 1 367 ? -2.550 4.478 13.929 1.00 90.62 367 ALA A N 1
ATOM 2913 C CA . ALA A 1 367 ? -2.250 5.898 14.067 1.00 90.62 367 ALA A CA 1
ATOM 2914 C C . ALA A 1 367 ? -3.392 6.756 13.516 1.00 90.62 367 ALA A C 1
ATOM 2916 O O . ALA A 1 367 ? -3.886 6.512 12.419 1.00 90.62 367 ALA A O 1
ATOM 2917 N N . ALA A 1 368 ? -3.755 7.793 14.262 1.00 91.88 368 ALA A N 1
ATOM 2918 C CA . ALA A 1 368 ? -4.617 8.881 13.816 1.00 91.88 368 ALA A CA 1
ATOM 2919 C C . ALA A 1 368 ? -3.963 10.222 14.163 1.00 91.88 368 ALA A C 1
ATOM 2921 O O . ALA A 1 368 ? -3.255 10.317 15.171 1.00 91.88 368 ALA A O 1
ATOM 2922 N N . ASP A 1 369 ? -4.215 11.244 13.344 1.00 89.62 369 ASP A N 1
ATOM 2923 C CA . ASP A 1 369 ? -3.651 12.584 13.534 1.00 89.62 369 ASP A CA 1
ATOM 2924 C C . ASP A 1 369 ? -4.274 13.277 14.758 1.00 89.62 369 ASP A C 1
ATOM 2926 O O . ASP A 1 369 ? -3.562 13.833 15.592 1.00 89.62 369 ASP A O 1
ATOM 2930 N N . ASN A 1 370 ? -5.603 13.199 14.904 1.00 90.38 370 ASN A N 1
ATOM 2931 C CA . ASN A 1 370 ? -6.334 13.750 16.045 1.00 90.38 370 ASN A CA 1
ATOM 2932 C C . ASN A 1 370 ? -6.836 12.629 16.965 1.00 90.38 370 ASN A C 1
ATOM 2934 O O . ASN A 1 370 ? -7.927 12.084 16.790 1.00 90.38 370 ASN A O 1
ATOM 2938 N N . THR A 1 371 ? -6.033 12.283 17.971 1.00 90.75 371 THR A N 1
ATOM 2939 C CA . THR A 1 371 ? -6.350 11.195 18.911 1.00 90.75 371 THR A CA 1
ATOM 2940 C C . THR A 1 371 ? -7.598 11.473 19.747 1.00 90.75 371 THR A C 1
ATOM 2942 O O . THR A 1 371 ? -8.377 10.557 20.000 1.00 90.75 371 THR A O 1
ATOM 2945 N N . ARG A 1 372 ? -7.834 12.731 20.143 1.00 89.81 372 ARG A N 1
ATOM 2946 C CA . ARG A 1 372 ? -9.004 13.114 20.953 1.00 89.81 372 ARG A CA 1
ATOM 2947 C C . ARG A 1 372 ? -10.302 12.955 20.172 1.00 89.81 372 ARG A C 1
ATOM 2949 O O . ARG A 1 372 ? -11.264 12.388 20.681 1.00 89.81 372 ARG A O 1
ATOM 2956 N N . GLU A 1 373 ? -10.314 13.438 18.935 1.00 90.25 373 GLU A N 1
ATOM 2957 C CA . GLU A 1 373 ? -11.469 13.314 18.049 1.00 90.25 373 GLU A CA 1
ATOM 2958 C C . GLU A 1 373 ? -11.748 11.859 17.681 1.00 90.25 373 GLU A C 1
ATOM 2960 O O . GLU A 1 373 ? -12.896 11.429 17.760 1.00 90.25 373 GLU A O 1
ATOM 2965 N N . ALA A 1 374 ? -10.704 11.082 17.384 1.00 90.38 374 ALA A N 1
ATOM 2966 C CA . ALA A 1 374 ? -10.835 9.657 17.115 1.00 90.38 374 ALA A CA 1
ATOM 2967 C C . ALA A 1 374 ? -11.459 8.895 18.291 1.00 90.38 374 ALA A C 1
ATOM 2969 O O . ALA A 1 374 ? -12.382 8.110 18.084 1.00 90.38 374 ALA A O 1
ATOM 2970 N N . ILE A 1 375 ? -11.013 9.155 19.525 1.00 92.12 375 ILE A N 1
ATOM 2971 C CA . ILE A 1 375 ? -11.606 8.544 20.724 1.00 92.12 375 ILE A CA 1
ATOM 2972 C C . ILE A 1 375 ? -13.072 8.945 20.865 1.00 92.12 375 ILE A C 1
ATOM 2974 O O . ILE A 1 375 ? -13.913 8.077 21.084 1.00 92.12 375 ILE A O 1
ATOM 2978 N N . ARG A 1 376 ? -13.393 10.236 20.718 1.00 92.25 376 ARG A N 1
ATOM 2979 C CA . ARG A 1 376 ? -14.771 10.737 20.795 1.00 92.25 376 ARG A CA 1
ATOM 2980 C C . ARG A 1 376 ? -15.684 10.034 19.786 1.00 92.25 376 ARG A C 1
ATOM 2982 O O . ARG A 1 376 ? -16.713 9.505 20.189 1.00 92.25 376 ARG A O 1
ATOM 2989 N N . VAL A 1 377 ? -15.295 9.997 18.510 1.00 91.00 377 VAL A N 1
ATOM 2990 C CA . VAL A 1 377 ? -16.083 9.388 17.424 1.00 91.00 377 VAL A CA 1
ATOM 2991 C C . VAL A 1 377 ? -16.263 7.889 17.647 1.00 91.00 377 VAL A C 1
ATOM 2993 O O . VAL A 1 377 ? -17.384 7.388 17.573 1.00 91.00 377 VAL A O 1
ATOM 2996 N N . LEU A 1 378 ? -15.183 7.167 17.958 1.00 90.62 378 LEU A N 1
ATOM 2997 C CA . LEU A 1 378 ? -15.239 5.717 18.152 1.00 90.62 378 LEU A CA 1
ATOM 2998 C C . LEU A 1 378 ? -16.046 5.332 19.392 1.00 90.62 378 LEU A C 1
ATOM 3000 O O . LEU A 1 378 ? -16.792 4.363 19.345 1.00 90.62 378 LEU A O 1
ATOM 3004 N N . THR A 1 379 ? -15.930 6.099 20.478 1.00 89.44 379 THR A N 1
ATOM 3005 C CA . THR A 1 379 ? -16.663 5.825 21.721 1.00 89.44 379 THR A CA 1
ATOM 3006 C C . THR A 1 379 ? -18.148 6.122 21.542 1.00 89.44 379 THR A C 1
ATOM 3008 O O . THR A 1 379 ? -18.967 5.272 21.866 1.00 89.44 379 THR A O 1
ATOM 3011 N N . ALA A 1 380 ? -18.497 7.277 20.958 1.00 87.81 380 ALA A N 1
ATOM 3012 C CA . ALA A 1 380 ? -19.887 7.641 20.678 1.00 87.81 380 ALA A CA 1
ATOM 3013 C C . ALA A 1 380 ? -20.568 6.624 19.749 1.00 87.81 380 ALA A C 1
ATOM 3015 O O . ALA A 1 380 ? -21.705 6.225 19.991 1.00 87.81 380 ALA A O 1
ATOM 3016 N N . SER A 1 381 ? -19.850 6.159 18.723 1.00 85.50 381 SER A N 1
ATOM 3017 C CA . SER A 1 381 ? -20.379 5.185 17.764 1.00 85.50 381 SER A CA 1
ATOM 3018 C C . SER A 1 381 ? -20.454 3.762 18.338 1.00 85.50 381 SER A C 1
ATOM 3020 O O . SER A 1 381 ? -21.322 3.003 17.927 1.00 85.50 381 SER A O 1
ATOM 3022 N N . ALA A 1 382 ? -19.589 3.400 19.293 1.00 84.38 382 ALA A N 1
ATOM 3023 C CA . ALA A 1 382 ? -19.645 2.113 19.997 1.00 84.38 382 ALA A CA 1
ATOM 3024 C C . ALA A 1 382 ? -20.758 2.046 21.055 1.00 84.38 382 ALA A C 1
ATOM 3026 O O . ALA A 1 382 ? -21.174 0.958 21.425 1.00 84.38 382 ALA A O 1
ATOM 3027 N N . THR A 1 383 ? -21.230 3.191 21.558 1.00 78.50 383 THR A N 1
ATOM 3028 C CA . THR A 1 383 ? -22.385 3.262 22.473 1.00 78.50 383 THR A CA 1
ATOM 3029 C C . THR A 1 383 ? -23.733 3.377 21.762 1.00 78.50 383 THR A C 1
ATOM 3031 O O . THR A 1 383 ? -24.765 3.228 22.408 1.00 78.50 383 THR A O 1
ATOM 3034 N N . ALA A 1 384 ? -23.734 3.721 20.471 1.00 70.00 384 ALA A N 1
ATOM 3035 C CA . ALA A 1 384 ? -24.946 3.969 19.689 1.00 70.00 384 ALA A CA 1
ATOM 3036 C C . ALA A 1 384 ? -25.455 2.738 18.915 1.00 70.00 384 ALA A C 1
ATOM 3038 O O . ALA A 1 384 ? -26.597 2.756 18.459 1.00 70.00 384 ALA A O 1
ATOM 3039 N N . GLY A 1 385 ? -24.612 1.717 18.739 1.00 56.34 385 GLY A N 1
ATOM 3040 C CA . GLY A 1 385 ? -24.985 0.391 18.237 1.00 56.34 385 GLY A CA 1
ATOM 3041 C C . GLY A 1 385 ? -25.060 -0.597 19.385 1.00 56.34 385 GLY A C 1
ATOM 3042 O O . GLY A 1 385 ? -25.875 -1.535 19.265 1.00 56.34 385 GLY A O 1
#

Radius of gyration: 30.75 Å; Cα contacts (8 Å, |Δi|>4): 434; chains: 1; bounding box: 54×93×77 Å

Foldseek 3Di:
DWDWDDDDDDDQTWTWDAAPPALPPDPGRIDTGGCVCVVVVVDDDDDDDDDPCNVVVVVVVVVVVVPDDDDDDDDDDDDPDDDPPPPPPPPPDDDVVVVVVVVVVVVVVVVVLVVVVVCVVVVVVVLVVCVVVVVDDPVVSVVVVVVVVVVVVVLVVVLVVQLVVQLVVCVVVVHDSLVSQLRSLVSRDPNVVSVVVSLVVLLVVLLVCVVVVAAPADPPWDFFAFQPVPLVVLVVLLVCLVVVLVCCVVPPPDPVVSVVVVVVSVVVSSSSSSQSSLRGRHTWIHDPQWTWHDRRSFFIKIGGLLFFPAKDFDKDFDAPDCWDDDPQEIERENPGIFGMKTFTNDFDFIDRGPPRGTDTHGMYTHHTPDSPVVRVRSVVSSVVD

Mean predicted aligned error: 18.65 Å

Sequence (385 aa):
MISGISPRGTEPGAFRIRNSWGTGWGRQGYGLLPYAFFEQQLTGESWVVVEQDWEKRWRRRARRTFLHRPPRTTGKRPPEGSPRLRWKRNWGDGEGIEHRCRDRWLTLRKSLATAARWAAPTVVLAQVCLVWTGVFSLGEAVVVGLLLEVLLAGIVITELTLARRAFKASRSQGADGQEALNQALSAVLPAPVAKAMGMEFGLFRALWRWIRRKPDAPEGHEILTYGSEIKPIMWVMVFLVPLEILAVEFLVPWSVVRIILLVLSVYGTVWIVGFIAALSIRPHTVGDGKAVLRFAHFTQITIPLELVESVRTARHSGYRRAVQITDGVLAMPIGDSTTLSIKLREPYPVAPKTGKPTQEVREVRFAADNTREAIRVLTASATAG

pLDDT: mean 73.41, std 18.77, range [23.25, 96.88]